Protein AF-A0A976JKJ8-F1 (afdb_monomer_lite)

Secondary structure (DSSP, 8-state):
---EEEE-STT-EEEEETTEEEEE---GGGTS--SS--HHHHHHHHHHHHHHHHHHHHHHHTT---TT-EEEEEEEEPSS-TT-EEEEEEEE--TTS-HHHHHHHHHHHTT-HHHHHHHS---------SSTT----GGGHHHHS-------TT-SS-HHHHHHHHHHHHHHTT--EEEEEEEEEETTEEEEEEEESS-TTSEEEEEESSHHHHHHHHHHHHHHHHHTTGGGTTS--HHHHHTSS-SS-TT-EEEPPPTT-PPPTTBS-HHHHHHHSTTS---GGGG--TTT--TTT-EEEEEEE-TTT--EEEEEHHHHHHHTTTTT----SSHHHHHHHHHHHHHHHHHHHHHHHTT--PPBPPHHHHTT-HHHHHHHHHHHHTT--EEEEE-STTTTS-EEEEEEEETTTTEEEEEEEE-SSHHHHHHHHHHHHHTT--

Sequence (442 aa):
MQVNVRYLDNLKIEASFDDFTIVSDQPIRYKGDGTAPGPYDYFLASSAMCAAYFVKLYCNTRNIPTDDIVVTQNNIVDPDNRYKQSFHIQIELPADISEKDKNGIIASMERCTVKRVIQNEIDFIIEPKEVLGVESNDVFAEFLKGESKTMIIGKDAPLEETIQRMTGLLANLGINIEIASWRNLVPHVWSVHIRDADSPICFTNGKGATKEAALCSALGEYLERISNNYFYNDYYLGEKIANDDFVHYPNEKWFSLEEDDSIPVGLMDHYLLDIYNASGDLKGSNLIDSNSGNSERGICAIPFTRQSDQAEVMIPVNLIGNLFVSNGMSAGNTKFEARVQALSEIFERGVKNKIIREEIALPDVPKEVLERFPTIIEGIEKLEQRGFPILVKDASLGGLYPVMCVTLMNPHNGGVYASFGAHPKFEVALERSLTELLQGRS

pLDDT: mean 93.02, std 9.0, range [40.41, 98.81]

Foldseek 3Di:
DDWDWDDDPWQWIWTDADPDIDIAWDDVVVPTPNPHHHPVVCLLVLLQVLLVVLLVVLCVVVVHDCPQKDKDWDWAADPVHRVDIDIDIDIDDDPPDDPVSVVVSVVSSVPRPSVVQVVDDDDDDDDDDPDDPQDPPCQCVVLQVDPDFDDDPLAPGGLSVLLVVLSVVCSVVVFRKDWPDWDDPFQQFIKTKIAGRVDRLQIFMFITRDPSNRSSRRSFVSCLCVLQVQSCQPDAQDQVLLPDCHNGDVQKDFDAADPVQAADPQAFDPVVCCVPVVVVPDGQQQLDGRRNNCNRSGFIWDWDQDPVPRDTHTYTSSCCSPPQRSQLTGGGPDPVSRNQQSVQSVLQVVLVCVCVVVVDDFDFDDPVNCVVQVSLVSRQVVCVVVVWHKTKGDSCVVVVFQKIWIKTADPVPRDIDIFMAGGPDNNRRSRRRSNVSCTPHD

Structure (mmCIF, N/CA/C/O backbone):
data_AF-A0A976JKJ8-F1
#
_entry.id   AF-A0A976JKJ8-F1
#
loop_
_atom_site.group_PDB
_atom_site.id
_atom_site.type_symbol
_atom_site.label_atom_id
_atom_site.label_alt_id
_atom_site.label_comp_id
_atom_site.label_asym_id
_atom_site.label_entity_id
_atom_site.label_seq_id
_atom_site.pdbx_PDB_ins_code
_atom_site.Cartn_x
_atom_site.Cartn_y
_atom_site.Cartn_z
_atom_site.occupancy
_atom_site.B_iso_or_equiv
_atom_site.auth_seq_id
_atom_site.auth_comp_id
_atom_site.auth_asym_id
_atom_site.auth_atom_id
_atom_site.pdbx_PDB_model_num
ATOM 1 N N . MET A 1 1 ? 0.371 14.229 11.243 1.00 68.94 1 MET A N 1
ATOM 2 C CA . MET A 1 1 ? 0.508 15.592 10.704 1.00 68.94 1 MET A CA 1
ATOM 3 C C . MET A 1 1 ? 1.522 16.306 11.560 1.00 68.94 1 MET A C 1
ATOM 5 O O . MET A 1 1 ? 1.211 16.659 12.697 1.00 68.94 1 MET A O 1
ATOM 9 N N . GLN A 1 2 ? 2.716 16.494 11.015 1.00 74.75 2 GLN A N 1
ATOM 10 C CA . GLN A 1 2 ? 3.744 17.336 11.599 1.00 74.75 2 GLN A CA 1
ATOM 11 C C . GLN A 1 2 ? 3.383 18.805 11.350 1.00 74.75 2 GLN A C 1
ATOM 13 O O . GLN A 1 2 ? 2.896 19.166 10.279 1.00 74.75 2 GLN A O 1
ATOM 18 N N . VAL A 1 3 ? 3.596 19.650 12.357 1.00 84.88 3 VAL A N 1
ATOM 19 C CA . VAL A 1 3 ? 3.440 21.102 12.246 1.00 84.88 3 VAL A CA 1
ATOM 20 C C . VAL A 1 3 ? 4.786 21.725 12.565 1.00 84.88 3 VAL A C 1
ATOM 22 O O . VAL A 1 3 ? 5.227 21.704 13.714 1.00 84.88 3 VAL A O 1
ATOM 25 N N . ASN A 1 4 ? 5.437 22.277 11.547 1.00 83.12 4 ASN A N 1
ATOM 26 C CA . ASN A 1 4 ? 6.742 22.908 11.683 1.00 83.12 4 ASN A CA 1
ATOM 27 C C . ASN A 1 4 ? 6.557 24.402 11.932 1.00 83.12 4 ASN A C 1
ATOM 29 O O . ASN A 1 4 ? 5.902 25.087 11.149 1.00 83.12 4 ASN A O 1
ATOM 33 N N . VAL A 1 5 ? 7.119 24.913 13.027 1.00 91.62 5 VAL A N 1
ATOM 34 C CA . VAL A 1 5 ? 6.997 26.325 13.406 1.00 91.62 5 VAL A CA 1
ATOM 35 C C . VAL A 1 5 ? 8.344 27.013 13.256 1.00 91.62 5 VAL A C 1
ATOM 37 O O . VAL A 1 5 ? 9.316 26.619 13.901 1.00 91.62 5 VAL A O 1
ATOM 40 N N . ARG A 1 6 ? 8.395 28.074 12.447 1.00 90.31 6 ARG A N 1
ATOM 41 C CA . ARG A 1 6 ? 9.545 28.981 12.385 1.00 90.31 6 ARG A CA 1
ATOM 42 C C . ARG A 1 6 ? 9.238 30.305 13.074 1.00 90.31 6 ARG A C 1
ATOM 44 O O . ARG A 1 6 ? 8.101 30.778 13.084 1.00 90.31 6 ARG A O 1
ATOM 51 N N . TYR A 1 7 ? 10.279 30.908 13.632 1.00 93.38 7 TYR A N 1
ATOM 52 C CA . TYR A 1 7 ? 10.209 32.226 14.251 1.00 93.38 7 TYR A CA 1
ATOM 53 C C . TYR A 1 7 ? 10.413 33.304 13.189 1.00 93.38 7 TYR A C 1
ATOM 55 O O . TYR A 1 7 ? 11.356 33.231 12.400 1.00 93.38 7 TYR A O 1
ATOM 63 N N . LEU A 1 8 ? 9.517 34.285 13.170 1.00 93.56 8 LEU A N 1
ATOM 64 C CA . LEU A 1 8 ? 9.633 35.487 12.352 1.00 93.56 8 LEU A CA 1
ATOM 65 C C . LEU A 1 8 ? 10.047 36.670 13.246 1.00 93.56 8 LEU A C 1
ATOM 67 O O . LEU A 1 8 ? 10.404 36.492 14.411 1.00 93.56 8 LEU A O 1
ATOM 71 N N . ASP A 1 9 ? 10.010 37.888 12.705 1.00 91.31 9 ASP A N 1
ATOM 72 C CA . ASP A 1 9 ? 10.353 39.095 13.457 1.00 91.31 9 ASP A CA 1
ATOM 73 C C . ASP A 1 9 ? 9.448 39.308 14.688 1.00 91.31 9 ASP A C 1
ATOM 75 O O . ASP A 1 9 ? 8.231 39.104 14.647 1.00 91.31 9 ASP A O 1
ATOM 79 N N . ASN A 1 10 ? 10.041 39.814 15.773 1.00 94.25 10 ASN A N 1
ATOM 80 C CA . ASN A 1 10 ? 9.380 40.079 17.056 1.00 94.25 10 ASN A CA 1
ATOM 81 C C . ASN A 1 10 ? 8.739 38.814 17.679 1.00 94.25 10 ASN A C 1
ATOM 83 O O . ASN A 1 10 ? 9.448 37.854 17.970 1.00 94.25 10 ASN A O 1
ATOM 87 N N . LEU A 1 11 ? 7.424 38.815 17.934 1.00 93.12 11 LEU A N 1
ATOM 88 C CA . LEU A 1 11 ? 6.681 37.683 18.509 1.00 93.12 11 LEU A CA 1
ATOM 89 C C . LEU A 1 11 ? 5.841 36.937 17.463 1.00 93.12 11 LEU A C 1
ATOM 91 O O . LEU A 1 11 ? 4.937 36.180 17.828 1.00 93.12 11 LEU A O 1
ATOM 95 N N . LYS A 1 12 ? 6.131 37.149 16.173 1.00 95.69 12 LYS A N 1
ATOM 96 C CA . LYS A 1 12 ? 5.481 36.420 15.087 1.00 95.69 12 LYS A CA 1
ATOM 97 C C . LYS A 1 12 ? 6.066 35.028 14.940 1.00 95.69 12 LYS A C 1
ATOM 99 O O . LYS A 1 12 ? 7.278 34.819 14.983 1.00 95.69 12 LYS A O 1
ATOM 104 N N . ILE A 1 13 ? 5.176 34.083 14.693 1.00 96.56 13 ILE A N 1
ATOM 105 C CA . ILE A 1 13 ? 5.516 32.709 14.355 1.00 96.56 13 ILE A CA 1
ATOM 106 C C . ILE A 1 13 ? 4.719 32.287 13.133 1.00 96.56 13 ILE A C 1
ATOM 108 O O . ILE A 1 13 ? 3.595 32.743 12.913 1.00 96.56 13 ILE A O 1
ATOM 112 N N . GLU A 1 14 ? 5.304 31.403 12.344 1.00 96.25 14 GLU A N 1
ATOM 113 C CA . GLU A 1 14 ? 4.652 30.824 11.183 1.00 96.25 14 GLU A CA 1
ATOM 114 C C . GLU A 1 14 ? 4.686 29.309 11.307 1.00 96.25 14 GLU A C 1
ATOM 116 O O . GLU A 1 14 ? 5.758 28.722 11.453 1.00 96.25 14 GLU A O 1
ATOM 121 N N . ALA A 1 15 ? 3.510 28.693 11.272 1.00 94.25 15 ALA A N 1
ATOM 122 C CA . ALA A 1 15 ? 3.368 27.250 11.246 1.00 94.25 15 ALA A CA 1
ATOM 123 C C . ALA A 1 15 ? 3.091 26.787 9.812 1.00 94.25 15 ALA A C 1
ATOM 125 O O . ALA A 1 15 ? 2.215 27.337 9.144 1.00 94.25 15 ALA A O 1
ATOM 126 N N . SER A 1 16 ? 3.822 25.769 9.369 1.00 87.00 16 SER A N 1
ATOM 127 C CA . SER A 1 16 ? 3.645 25.091 8.082 1.00 87.00 16 SER A CA 1
ATOM 128 C C . SER A 1 16 ? 3.258 23.633 8.318 1.00 87.00 16 SER A C 1
ATOM 130 O O . SER A 1 16 ? 3.859 22.965 9.165 1.00 87.00 16 SER A O 1
ATOM 132 N N . PHE A 1 17 ? 2.240 23.158 7.605 1.00 83.06 17 PHE A N 1
ATOM 133 C CA . PHE A 1 17 ? 1.736 21.784 7.679 1.00 83.06 17 PHE A CA 1
ATOM 134 C C . PHE A 1 17 ? 1.003 21.426 6.383 1.00 83.06 17 PHE A C 1
ATOM 136 O O . PHE A 1 17 ? 0.209 22.225 5.881 1.00 83.06 17 PHE A O 1
ATOM 143 N N . ASP A 1 18 ? 1.259 20.226 5.855 1.00 77.06 18 ASP A N 1
ATOM 144 C CA . ASP A 1 18 ? 0.841 19.824 4.504 1.00 77.06 18 ASP A CA 1
ATOM 145 C C . ASP A 1 18 ? 1.156 20.958 3.483 1.00 77.06 18 ASP A C 1
ATOM 147 O O . ASP A 1 18 ? 2.288 21.438 3.457 1.00 77.06 18 ASP A O 1
ATOM 151 N N . ASP A 1 19 ? 0.180 21.441 2.702 1.00 77.75 19 ASP A N 1
ATOM 152 C CA . ASP A 1 19 ? 0.351 22.550 1.737 1.00 77.75 19 ASP A CA 1
ATOM 153 C C . ASP A 1 19 ? -0.017 23.941 2.303 1.00 77.75 19 ASP A C 1
ATOM 155 O O . ASP A 1 19 ? -0.157 24.917 1.558 1.00 77.75 19 ASP A O 1
ATOM 159 N N . PHE A 1 20 ? -0.239 24.053 3.618 1.00 87.19 20 PHE A N 1
ATOM 160 C CA . PHE A 1 20 ? -0.771 25.260 4.252 1.00 87.19 20 PHE A CA 1
ATOM 161 C C . PHE A 1 20 ? 0.240 25.955 5.161 1.00 87.19 20 PHE A C 1
ATOM 163 O O . PHE A 1 20 ? 1.096 25.343 5.803 1.00 87.19 20 PHE A O 1
ATOM 170 N N . THR A 1 21 ? 0.068 27.271 5.277 1.00 91.50 21 THR A N 1
ATOM 171 C CA . THR A 1 21 ? 0.853 28.125 6.165 1.00 91.50 21 THR A CA 1
ATOM 172 C C . THR A 1 21 ? -0.078 29.038 6.954 1.00 91.50 21 THR A C 1
ATOM 174 O O . THR A 1 21 ? -0.960 29.680 6.380 1.00 91.50 21 THR A O 1
ATOM 177 N N . ILE A 1 22 ? 0.127 29.125 8.269 1.00 95.94 22 ILE A N 1
ATOM 178 C CA . ILE A 1 22 ? -0.574 30.073 9.141 1.00 95.94 22 ILE A CA 1
ATOM 179 C C . ILE A 1 22 ? 0.438 30.962 9.857 1.00 95.94 22 ILE A C 1
ATOM 181 O O . ILE A 1 22 ? 1.403 30.484 10.451 1.00 95.94 22 ILE A O 1
ATOM 185 N N . VAL A 1 23 ? 0.198 32.270 9.828 1.00 96.50 23 VAL A N 1
ATOM 186 C CA . VAL A 1 23 ? 0.962 33.237 10.619 1.00 96.50 23 VAL A CA 1
ATOM 187 C C . VAL A 1 23 ? 0.176 33.549 11.880 1.00 96.50 23 VAL A C 1
ATOM 189 O O . VAL A 1 23 ? -1.038 33.770 11.836 1.00 96.50 23 VAL A O 1
ATOM 192 N N . SER A 1 24 ? 0.874 33.577 13.005 1.00 96.75 24 SER A N 1
ATOM 193 C CA . SER A 1 24 ? 0.331 34.004 14.281 1.00 96.75 24 SER A CA 1
ATOM 194 C C . SER A 1 24 ? 1.189 35.102 14.891 1.00 96.75 24 SER A C 1
ATOM 196 O O . SER A 1 24 ? 2.412 35.097 14.763 1.00 96.75 24 SER A O 1
ATOM 198 N N . ASP A 1 25 ? 0.533 36.049 15.552 1.00 96.75 25 ASP A N 1
ATOM 199 C CA . ASP A 1 25 ? 1.174 37.181 16.208 1.00 96.75 25 ASP A CA 1
ATOM 200 C C . ASP A 1 25 ? 0.514 37.432 17.563 1.00 96.75 25 ASP A C 1
ATOM 202 O O . ASP A 1 25 ? -0.658 37.120 17.789 1.00 96.75 25 ASP A O 1
ATOM 206 N N . GLN A 1 26 ? 1.275 38.003 18.486 1.00 94.12 26 GLN A N 1
ATOM 207 C CA . GLN A 1 26 ? 0.731 38.453 19.755 1.00 94.12 26 GLN A CA 1
ATOM 208 C C . GLN A 1 26 ? 0.161 39.868 19.599 1.00 94.12 26 GLN A C 1
ATOM 210 O O . GLN A 1 26 ? 0.699 40.690 18.858 1.00 94.12 26 GLN A O 1
ATOM 215 N N . PRO A 1 27 ? -0.918 40.223 20.311 1.00 92.69 27 PRO A N 1
ATOM 216 C CA . PRO A 1 27 ? -1.408 41.594 20.307 1.00 92.69 27 PRO A CA 1
ATOM 217 C C . PRO A 1 27 ? -0.394 42.542 20.967 1.00 92.69 27 PRO A C 1
ATOM 219 O O . PRO A 1 27 ? 0.391 42.136 21.828 1.00 92.69 27 PRO A O 1
ATOM 222 N N . ILE A 1 28 ? -0.497 43.841 20.661 1.00 91.62 28 ILE A N 1
ATOM 223 C CA . ILE A 1 28 ? 0.390 44.903 21.185 1.00 91.62 28 ILE A CA 1
ATOM 224 C C . ILE A 1 28 ? 0.494 44.878 22.719 1.00 91.62 28 ILE A C 1
ATOM 226 O O . ILE A 1 28 ? 1.571 45.056 23.285 1.00 91.62 28 ILE A O 1
ATOM 230 N N . ARG A 1 29 ? -0.608 44.576 23.421 1.00 93.00 29 ARG A N 1
ATOM 231 C CA . ARG A 1 29 ? -0.629 44.447 24.894 1.00 93.00 29 ARG A CA 1
ATOM 232 C C . ARG A 1 29 ? 0.304 43.355 25.441 1.00 93.00 29 ARG A C 1
ATOM 234 O O . ARG A 1 29 ? 0.706 43.430 26.597 1.00 93.00 29 ARG A O 1
ATOM 241 N N . TYR A 1 30 ? 0.636 42.358 24.622 1.00 88.62 30 TYR A N 1
ATOM 242 C CA . TYR A 1 30 ? 1.588 41.285 24.916 1.00 88.62 30 TYR A CA 1
ATOM 243 C C . TYR A 1 30 ? 2.905 41.454 24.143 1.00 88.62 30 TYR A C 1
ATOM 245 O O . TYR A 1 30 ? 3.654 40.495 24.007 1.00 88.62 30 TYR A O 1
ATOM 253 N N . LYS A 1 31 ? 3.217 42.685 23.706 1.00 92.88 31 LYS A N 1
ATOM 254 C CA . LYS A 1 31 ? 4.450 43.086 23.004 1.00 92.88 31 LYS A CA 1
ATOM 255 C C . LYS A 1 31 ? 4.617 42.551 21.572 1.00 92.88 31 LYS A C 1
ATOM 257 O O . LYS A 1 31 ? 5.704 42.700 21.021 1.00 92.88 31 LYS A O 1
ATOM 262 N N . GLY A 1 32 ? 3.588 41.953 20.972 1.00 92.69 32 GLY A N 1
ATOM 263 C CA . GLY A 1 32 ? 3.616 41.615 19.544 1.00 92.69 32 GLY A CA 1
ATOM 264 C C . GLY A 1 32 ? 3.157 42.777 18.664 1.00 92.69 32 GLY A C 1
ATOM 265 O O . GLY A 1 32 ? 2.854 43.862 19.173 1.00 92.69 32 GLY A O 1
ATOM 266 N N . ASP A 1 33 ? 3.080 42.548 17.354 1.00 93.81 33 ASP A N 1
ATOM 267 C CA . ASP A 1 33 ? 2.695 43.599 16.401 1.00 93.81 33 ASP A CA 1
ATOM 268 C C . ASP A 1 33 ? 1.172 43.627 16.161 1.00 93.81 33 ASP A C 1
ATOM 270 O O . ASP A 1 33 ? 0.645 44.582 15.591 1.00 93.81 33 ASP A O 1
ATOM 274 N N . GLY A 1 34 ? 0.441 42.607 16.631 1.00 92.94 34 GLY A N 1
ATOM 275 C CA . GLY A 1 34 ? -1.004 42.462 16.446 1.00 92.94 34 GLY A CA 1
ATOM 276 C C . GLY A 1 34 ? -1.431 42.303 14.985 1.00 92.94 34 GLY A C 1
ATOM 277 O O . GLY A 1 34 ? -2.557 42.655 14.641 1.00 92.94 34 GLY A O 1
ATOM 278 N N . THR A 1 35 ? -0.536 41.812 14.125 1.00 95.19 35 THR A N 1
ATOM 279 C CA . THR A 1 35 ? -0.748 41.700 12.671 1.00 95.19 35 THR A CA 1
ATOM 280 C C . THR A 1 35 ? -1.470 40.422 12.243 1.00 95.19 35 THR A C 1
ATOM 282 O O . THR A 1 35 ? -1.968 40.350 11.121 1.00 95.19 35 THR A O 1
ATOM 285 N N . ALA A 1 36 ? -1.570 39.435 13.134 1.00 95.00 36 ALA A N 1
ATOM 286 C CA . ALA A 1 36 ? -2.282 38.178 12.929 1.00 95.00 36 ALA A CA 1
ATOM 287 C C . ALA A 1 36 ? -2.944 37.703 14.241 1.00 95.00 36 ALA A C 1
ATOM 289 O O . ALA A 1 36 ? -2.547 38.161 15.316 1.00 95.00 36 ALA A O 1
ATOM 290 N N . PRO A 1 37 ? -3.942 36.796 14.188 1.00 96.06 37 PRO A N 1
ATOM 291 C CA . PRO A 1 37 ? -4.511 36.174 15.384 1.00 96.06 37 PRO A CA 1
ATOM 292 C C . PRO A 1 37 ? -3.449 35.445 16.218 1.00 96.06 37 PRO A C 1
ATOM 294 O O . PRO A 1 37 ? -2.493 34.879 15.673 1.00 96.06 37 PRO A O 1
ATOM 297 N N . GLY A 1 38 ? -3.629 35.406 17.538 1.00 95.38 38 GLY A N 1
ATOM 298 C CA . GLY A 1 38 ? -2.778 34.606 18.414 1.00 95.38 38 GLY A CA 1
ATOM 299 C C . GLY A 1 38 ? -3.032 33.103 18.230 1.00 95.38 38 GLY A C 1
ATOM 300 O O . GLY A 1 38 ? -4.097 32.713 17.742 1.00 95.38 38 GLY A O 1
ATOM 301 N N . PRO A 1 39 ? -2.119 32.214 18.673 1.00 93.81 39 PRO A N 1
ATOM 302 C CA . PRO A 1 39 ? -2.292 30.772 18.471 1.00 93.81 39 PRO A CA 1
ATOM 303 C C . PRO A 1 39 ? -3.564 30.247 19.146 1.00 93.81 39 PRO A C 1
ATOM 305 O O . PRO A 1 39 ? -4.265 29.381 18.627 1.00 93.81 39 PRO A O 1
ATOM 308 N N . TYR A 1 40 ? -3.898 30.830 20.299 1.00 91.50 40 TYR A N 1
ATOM 309 C CA . TYR A 1 40 ? -5.110 30.502 21.034 1.00 91.50 40 TYR A CA 1
ATOM 310 C C . TYR A 1 40 ? -6.388 30.955 20.312 1.00 91.50 40 TYR A C 1
ATOM 312 O O . TYR A 1 40 ? -7.402 30.266 20.379 1.00 91.50 40 TYR A O 1
ATOM 320 N N . ASP A 1 41 ? -6.342 32.061 19.566 1.00 92.69 41 ASP A N 1
ATOM 321 C CA . ASP A 1 41 ? -7.491 32.540 18.793 1.00 92.69 41 ASP A CA 1
ATOM 322 C C . ASP A 1 41 ? -7.820 31.573 17.647 1.00 92.69 41 ASP A C 1
ATOM 324 O O . ASP A 1 41 ? -8.991 31.279 17.411 1.00 92.69 41 ASP A O 1
ATOM 328 N N . TYR A 1 42 ? -6.799 30.999 16.995 1.00 94.88 42 TYR A N 1
ATOM 329 C CA . TYR A 1 42 ? -6.993 29.933 16.006 1.00 94.88 42 TYR A CA 1
ATOM 330 C C . TYR A 1 42 ? -7.651 28.693 16.616 1.00 94.88 42 TYR A C 1
ATOM 332 O O . TYR A 1 42 ? -8.577 28.142 16.021 1.00 94.88 42 TYR A O 1
ATOM 340 N N . PHE A 1 43 ? -7.233 28.280 17.816 1.00 92.31 43 PHE A N 1
ATOM 341 C CA . PHE A 1 43 ? -7.876 27.176 18.532 1.00 92.31 43 PHE A CA 1
ATOM 342 C C . PHE A 1 43 ? -9.365 27.458 18.787 1.00 92.31 43 PHE A C 1
ATOM 344 O O . PHE A 1 43 ? -10.212 26.632 18.438 1.00 92.31 43 PHE A O 1
ATOM 351 N N . LEU A 1 44 ? -9.702 28.643 19.305 1.00 92.12 44 LEU A N 1
ATOM 352 C CA . LEU A 1 44 ? -11.092 29.041 19.555 1.00 92.12 44 LEU A CA 1
ATOM 353 C C . LEU A 1 44 ? -11.920 29.147 18.267 1.00 92.12 44 LEU A C 1
ATOM 355 O O . LEU A 1 44 ? -13.077 28.729 18.242 1.00 92.12 44 LEU A O 1
ATOM 359 N N . ALA A 1 45 ? -11.344 29.680 17.190 1.00 94.25 45 ALA A N 1
ATOM 360 C CA . ALA A 1 45 ? -12.017 29.765 15.898 1.00 94.25 45 ALA A CA 1
ATOM 361 C C . ALA A 1 45 ? -12.248 28.372 15.288 1.00 94.25 45 ALA A C 1
ATOM 363 O O . ALA A 1 45 ? -13.302 28.118 14.700 1.00 94.25 45 ALA A O 1
ATOM 364 N N . SER A 1 46 ? -11.294 27.449 15.459 1.00 94.81 46 SER A N 1
ATOM 365 C CA . SER A 1 46 ? -11.366 26.098 14.894 1.00 94.81 46 SER A CA 1
ATOM 366 C C . SER A 1 46 ? -12.576 25.305 15.393 1.00 94.81 46 SER A C 1
ATOM 368 O O . SER A 1 46 ? -13.185 24.572 14.611 1.00 94.81 46 SER A O 1
ATOM 370 N N . SER A 1 47 ? -12.995 25.483 16.652 1.00 92.75 47 SER A N 1
ATOM 371 C CA . SER A 1 47 ? -14.175 24.798 17.192 1.00 92.75 47 SER A CA 1
ATOM 372 C C . SER A 1 47 ? -15.476 25.298 16.563 1.00 92.75 47 SER A C 1
ATOM 374 O O . SER A 1 47 ? -16.322 24.481 16.187 1.00 92.75 47 SER A O 1
ATOM 376 N N . ALA A 1 48 ? -15.610 26.613 16.368 1.00 94.38 48 ALA A N 1
ATOM 377 C CA . ALA A 1 48 ? -16.770 27.208 15.709 1.00 94.38 48 ALA A CA 1
ATOM 378 C C . ALA A 1 48 ? -16.837 26.795 14.228 1.00 94.38 48 ALA A C 1
ATOM 380 O O . ALA A 1 48 ? -17.881 26.342 13.753 1.00 94.38 48 ALA A O 1
ATOM 381 N N . MET A 1 49 ? -15.704 26.869 13.517 1.00 96.31 49 MET A N 1
ATOM 382 C CA . MET A 1 49 ? -15.603 26.449 12.114 1.00 96.31 49 MET A CA 1
ATOM 383 C C . MET A 1 49 ? -15.899 24.956 11.937 1.00 96.31 49 MET A C 1
ATOM 385 O O . MET A 1 49 ? -16.615 24.577 11.013 1.00 96.31 49 MET A O 1
ATOM 389 N N . CYS A 1 50 ? -15.411 24.103 12.842 1.00 96.00 50 CYS A N 1
ATOM 390 C CA . CYS A 1 50 ? -15.696 22.670 12.830 1.00 96.00 50 CYS A CA 1
ATOM 391 C C . CYS A 1 50 ? -17.195 22.384 12.977 1.00 96.00 50 CYS A C 1
ATOM 393 O O . CYS A 1 50 ? -17.749 21.597 12.210 1.00 96.00 50 CYS A O 1
ATOM 395 N N . ALA A 1 51 ? -17.878 23.043 13.917 1.00 95.00 51 ALA A N 1
ATOM 396 C CA . ALA A 1 51 ? -19.323 22.895 14.060 1.00 95.00 51 ALA A CA 1
ATOM 397 C C . ALA A 1 51 ? -20.063 23.354 12.790 1.00 95.00 51 ALA A C 1
ATOM 399 O O . ALA A 1 51 ? -20.900 22.613 12.271 1.00 95.00 51 ALA A O 1
ATOM 400 N N . ALA A 1 52 ? -19.697 24.517 12.237 1.00 96.06 52 ALA A N 1
ATOM 401 C CA . ALA A 1 52 ? -20.273 25.045 10.999 1.00 96.06 52 ALA A CA 1
ATOM 402 C C . ALA A 1 52 ? -20.040 24.126 9.784 1.00 96.06 52 ALA A C 1
ATOM 404 O O . ALA A 1 52 ? -20.938 23.954 8.959 1.00 96.06 52 ALA A O 1
ATOM 405 N N . TYR A 1 53 ? -18.883 23.464 9.692 1.00 96.94 53 TYR A N 1
ATOM 406 C CA . TYR A 1 53 ? -18.615 22.460 8.659 1.00 96.94 53 TYR A CA 1
ATOM 407 C C . TYR A 1 53 ? -19.629 21.307 8.703 1.00 96.94 53 TYR A C 1
ATOM 409 O O . TYR A 1 53 ? -20.190 20.938 7.670 1.00 96.94 53 TYR A O 1
ATOM 417 N N . PHE A 1 54 ? -19.932 20.765 9.887 1.00 95.19 54 PHE A N 1
ATOM 418 C CA . PHE A 1 54 ? -20.910 19.678 10.020 1.00 95.19 54 PHE A CA 1
ATOM 419 C C . PHE A 1 54 ? -22.345 20.114 9.702 1.00 95.19 54 PHE A C 1
ATOM 421 O O . PHE A 1 54 ? -23.125 19.309 9.179 1.00 95.19 54 PHE A O 1
ATOM 428 N N . VAL A 1 55 ? -22.687 21.378 9.964 1.00 96.00 55 VAL A N 1
ATOM 429 C CA . VAL A 1 55 ? -23.942 21.988 9.493 1.00 96.00 55 VAL A CA 1
ATOM 430 C C . VAL A 1 55 ? -23.967 22.007 7.966 1.00 96.00 55 VAL A C 1
ATOM 432 O O . VAL A 1 55 ? -24.909 21.494 7.357 1.00 96.00 55 VAL A O 1
ATOM 435 N N . LYS A 1 56 ? -22.907 22.535 7.339 1.00 95.44 56 LYS A N 1
ATOM 436 C CA . LYS A 1 56 ? -22.786 22.640 5.879 1.00 95.44 56 LYS A CA 1
ATOM 437 C C . LYS A 1 56 ? -22.857 21.273 5.202 1.00 95.44 56 LYS A C 1
ATOM 439 O O . LYS A 1 56 ? -23.565 21.124 4.210 1.00 95.44 56 LYS A O 1
ATOM 444 N N . LEU A 1 57 ? -22.195 20.263 5.765 1.00 94.06 57 LEU A N 1
ATOM 445 C CA . LEU A 1 57 ? -22.237 18.885 5.277 1.00 94.06 57 LEU A CA 1
ATOM 446 C C . LEU A 1 57 ? -23.664 18.315 5.294 1.00 94.06 57 LEU A C 1
ATOM 448 O O . LEU A 1 57 ? -24.120 17.770 4.287 1.00 94.06 57 LEU A O 1
ATOM 452 N N . TYR A 1 58 ? -24.391 18.475 6.406 1.00 95.94 58 TYR A N 1
ATOM 453 C CA . TYR A 1 58 ? -25.782 18.022 6.506 1.00 95.94 58 TYR A CA 1
ATOM 454 C C . TYR A 1 58 ? -26.664 18.699 5.453 1.00 95.94 58 TYR A C 1
ATOM 456 O O . TYR A 1 58 ? -27.388 18.017 4.724 1.00 95.94 58 TYR A O 1
ATOM 464 N N . CYS A 1 59 ? -26.554 20.024 5.340 1.00 95.50 59 CYS A N 1
ATOM 465 C CA . CYS A 1 59 ? -27.347 20.824 4.413 1.00 95.50 59 CYS A CA 1
ATOM 466 C C . CYS A 1 59 ? -27.065 20.446 2.953 1.00 95.50 59 CYS A C 1
ATOM 468 O O . CYS A 1 59 ? -28.000 20.174 2.201 1.00 95.50 59 CYS A O 1
ATOM 470 N N . ASN A 1 60 ? -25.789 20.306 2.576 1.00 94.56 60 ASN A N 1
ATOM 471 C CA . ASN A 1 60 ? -25.383 19.913 1.224 1.00 94.56 60 ASN A CA 1
ATOM 472 C C . ASN A 1 60 ? -25.965 18.549 0.820 1.00 94.56 60 ASN A C 1
ATOM 474 O O . ASN A 1 60 ? -26.494 18.411 -0.277 1.00 94.56 60 ASN A O 1
ATOM 478 N N . THR A 1 61 ? -25.943 17.548 1.709 1.00 93.00 61 THR A N 1
ATOM 479 C CA . THR A 1 61 ? -26.501 16.212 1.396 1.00 93.00 61 THR A CA 1
ATOM 480 C C . THR A 1 61 ? -28.016 16.197 1.169 1.00 93.00 61 THR A C 1
ATOM 482 O O . THR A 1 61 ? -28.549 15.213 0.662 1.00 93.00 61 THR A O 1
ATOM 485 N N . ARG A 1 62 ? -28.719 17.264 1.562 1.00 94.31 62 ARG A N 1
ATOM 486 C CA . ARG A 1 62 ? -30.181 17.397 1.477 1.00 94.31 62 ARG A CA 1
ATOM 487 C C . ARG A 1 62 ? -30.627 18.578 0.620 1.00 94.31 62 ARG A C 1
ATOM 489 O O . ARG A 1 62 ? -31.819 18.852 0.570 1.00 94.31 62 ARG A O 1
ATOM 496 N N . ASN A 1 63 ? -29.692 19.241 -0.063 1.00 94.75 63 ASN A N 1
ATOM 497 C CA . ASN A 1 63 ? -29.940 20.444 -0.860 1.00 94.75 63 ASN A CA 1
ATOM 498 C C . ASN A 1 63 ? -30.634 21.569 -0.066 1.00 94.75 63 ASN A C 1
ATOM 500 O O . ASN A 1 63 ? -31.511 22.250 -0.590 1.00 94.75 63 ASN A O 1
ATOM 504 N N . ILE A 1 64 ? -30.247 21.756 1.200 1.00 94.75 64 ILE A N 1
ATOM 505 C CA . ILE A 1 64 ? -30.725 22.859 2.044 1.00 94.75 64 ILE A CA 1
ATOM 506 C C . ILE A 1 64 ? -29.776 24.059 1.854 1.00 94.75 64 ILE A C 1
ATOM 508 O O . ILE A 1 64 ? -28.565 23.893 2.045 1.00 94.75 64 ILE A O 1
ATOM 512 N N . PRO A 1 65 ? -30.273 25.252 1.472 1.00 94.25 65 PRO A N 1
ATOM 513 C CA . PRO A 1 65 ? -29.463 26.469 1.405 1.00 94.25 65 PRO A CA 1
ATOM 514 C C . PRO A 1 65 ? -28.896 26.854 2.776 1.00 94.25 65 PRO A C 1
ATOM 516 O O . PRO A 1 65 ? -29.505 26.583 3.808 1.00 94.25 65 PRO A O 1
ATOM 519 N N . THR A 1 66 ? -27.725 27.488 2.800 1.00 94.88 66 THR A N 1
ATOM 520 C CA . THR A 1 66 ? -27.064 27.894 4.057 1.00 94.88 66 THR A CA 1
ATOM 521 C C . THR A 1 66 ? -26.956 29.404 4.219 1.00 94.88 66 THR A C 1
ATOM 523 O O . THR A 1 66 ? -26.242 29.853 5.106 1.00 94.88 66 THR A O 1
ATOM 526 N N . ASP A 1 67 ? -27.598 30.174 3.343 1.00 92.81 67 ASP A N 1
ATOM 527 C CA . ASP A 1 67 ? -27.476 31.634 3.286 1.00 92.81 67 ASP A CA 1
ATOM 528 C C . ASP A 1 67 ? -27.982 32.304 4.574 1.00 92.81 67 ASP A C 1
ATOM 530 O O . ASP A 1 67 ? -27.362 33.245 5.060 1.00 92.81 67 ASP A O 1
ATOM 534 N N . ASP A 1 68 ? -29.032 31.739 5.178 1.00 93.25 68 ASP A N 1
ATOM 535 C CA . ASP A 1 68 ? -29.668 32.237 6.406 1.00 93.25 68 ASP A CA 1
ATOM 536 C C . ASP A 1 68 ? -29.334 31.388 7.649 1.00 93.25 68 ASP A C 1
ATOM 538 O O . ASP A 1 68 ? -30.085 31.369 8.626 1.00 93.25 68 ASP A O 1
ATOM 542 N N . ILE A 1 69 ? -28.226 30.639 7.616 1.00 94.94 69 ILE A N 1
ATOM 543 C CA . ILE A 1 69 ? -27.755 29.850 8.762 1.00 94.94 69 ILE A CA 1
ATOM 544 C C . ILE A 1 69 ? -26.515 30.507 9.357 1.00 94.94 69 ILE A C 1
ATOM 546 O O . ILE A 1 69 ? -25.481 30.624 8.699 1.00 94.94 69 ILE A O 1
ATOM 550 N N . VAL A 1 70 ? -26.591 30.869 10.638 1.00 95.94 70 VAL A N 1
ATOM 551 C CA . VAL A 1 70 ? -25.489 31.518 11.356 1.00 95.94 70 VAL A CA 1
ATOM 552 C C . VAL A 1 70 ? -25.051 30.643 12.521 1.00 95.94 70 VAL A C 1
ATOM 554 O O . VAL A 1 70 ? -25.869 30.207 13.326 1.00 95.94 70 VAL A O 1
ATOM 557 N N . VAL A 1 71 ? -23.746 30.394 12.629 1.00 95.88 71 VAL A N 1
ATOM 558 C CA . VAL A 1 71 ? -23.140 29.697 13.770 1.00 95.88 71 VAL A CA 1
ATOM 559 C C . VAL A 1 71 ? -22.279 30.687 14.540 1.00 95.88 71 VAL A C 1
ATOM 561 O O . VAL A 1 71 ? -21.380 31.306 13.973 1.00 95.88 71 VAL A O 1
ATOM 564 N N . THR A 1 72 ? -22.537 30.824 15.836 1.00 95.56 72 THR A N 1
ATOM 565 C CA . THR A 1 72 ? -21.774 31.691 16.740 1.00 95.56 72 THR A CA 1
ATOM 566 C C . THR A 1 72 ? -21.202 30.882 17.897 1.00 95.56 72 THR A C 1
ATOM 568 O O . THR A 1 72 ? -21.745 29.846 18.278 1.00 95.56 72 THR A O 1
ATOM 571 N N . GLN A 1 73 ? -20.080 31.336 18.458 1.00 94.81 73 GLN A N 1
ATOM 572 C CA . GLN A 1 73 ? -19.464 30.718 19.628 1.00 94.81 73 GLN A CA 1
ATOM 573 C C . GLN A 1 73 ? -19.111 31.781 20.663 1.00 94.81 73 GLN A C 1
ATOM 575 O O . GLN A 1 73 ? -18.437 32.760 20.351 1.00 94.81 73 GLN A O 1
ATOM 580 N N . ASN A 1 74 ? -19.509 31.530 21.908 1.00 93.62 74 ASN A N 1
ATOM 581 C CA . ASN A 1 74 ? -19.103 32.303 23.074 1.00 93.62 74 ASN A CA 1
ATOM 582 C C . ASN A 1 74 ? -18.272 31.431 24.018 1.00 93.62 74 ASN A C 1
ATOM 584 O O . ASN A 1 74 ? -18.687 30.332 24.387 1.00 93.62 74 ASN A O 1
ATOM 588 N N . ASN A 1 75 ? -17.120 31.939 24.448 1.00 91.00 75 ASN A N 1
ATOM 589 C CA . ASN A 1 75 ? -16.218 31.226 25.351 1.00 91.00 75 ASN A CA 1
ATOM 590 C C . ASN A 1 75 ? -16.376 31.791 26.761 1.00 91.00 75 ASN A C 1
ATOM 592 O O . ASN A 1 75 ? -16.025 32.943 27.015 1.00 91.00 75 ASN A O 1
ATOM 596 N N . ILE A 1 76 ? -16.930 30.990 27.670 1.00 90.56 76 ILE A N 1
ATOM 597 C CA . ILE A 1 76 ? -17.108 31.372 29.072 1.00 90.56 76 ILE A CA 1
ATOM 598 C C . ILE A 1 76 ? -15.991 30.737 29.889 1.00 90.56 76 ILE A C 1
ATOM 600 O O . ILE A 1 76 ? -15.868 29.514 29.939 1.00 90.56 76 ILE A O 1
ATOM 604 N N . VAL A 1 77 ? -15.183 31.577 30.524 1.00 89.56 77 VAL A N 1
ATOM 605 C CA . VAL A 1 77 ? -14.072 31.159 31.380 1.00 89.56 77 VAL A CA 1
ATOM 606 C C . VAL A 1 77 ? -14.578 30.961 32.807 1.00 89.56 77 VAL A C 1
ATOM 608 O O . VAL A 1 77 ? -15.290 31.818 33.330 1.00 89.56 77 VAL A O 1
ATOM 611 N N . ASP A 1 78 ? -14.228 29.835 33.428 1.00 90.12 78 ASP A N 1
ATOM 612 C CA . ASP A 1 78 ? -14.554 29.557 34.827 1.00 90.12 78 ASP A CA 1
ATOM 613 C C . ASP A 1 78 ? -13.830 30.571 35.744 1.00 90.12 78 ASP A C 1
ATOM 615 O O . ASP A 1 78 ? -12.618 30.771 35.584 1.00 90.12 78 ASP A O 1
ATOM 619 N N . PRO A 1 79 ? -14.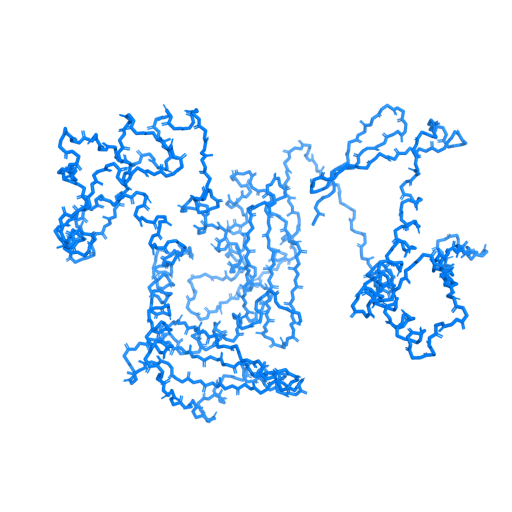537 31.237 36.681 1.00 89.25 79 PRO A N 1
ATOM 620 C CA . PRO A 1 79 ? -13.946 32.264 37.542 1.00 89.25 79 PRO A CA 1
ATOM 621 C C . PRO A 1 79 ? -12.767 31.774 38.391 1.00 89.25 79 PRO A C 1
ATOM 623 O O . PRO A 1 79 ? -11.852 32.555 38.656 1.00 89.25 79 PRO A O 1
ATOM 626 N N . ASP A 1 80 ? -12.776 30.500 38.793 1.00 91.94 80 ASP A N 1
ATOM 627 C CA . ASP A 1 80 ? -11.782 29.922 39.703 1.00 91.94 80 ASP A CA 1
ATOM 628 C C . ASP A 1 80 ? -10.636 29.231 38.947 1.00 91.94 80 ASP A C 1
ATOM 630 O O . ASP A 1 80 ? -9.533 29.074 39.475 1.00 91.94 80 ASP A O 1
ATOM 634 N N . ASN A 1 81 ? -10.863 28.832 37.691 1.00 88.62 81 ASN A N 1
ATOM 635 C CA . ASN A 1 81 ? -9.846 28.211 36.848 1.00 88.62 81 ASN A CA 1
ATOM 636 C C . ASN A 1 81 ? -9.913 28.724 35.406 1.00 88.62 81 ASN A C 1
ATOM 638 O O . ASN A 1 81 ? -10.674 28.218 34.587 1.00 88.62 81 ASN A O 1
ATOM 642 N N . ARG A 1 82 ? -9.001 29.637 35.050 1.00 85.56 82 ARG A N 1
ATOM 643 C CA . ARG A 1 82 ? -8.927 30.235 33.704 1.00 85.56 82 ARG A CA 1
ATOM 644 C C . ARG A 1 82 ? -8.773 29.237 32.542 1.00 85.56 82 ARG A C 1
ATOM 646 O O . ARG A 1 82 ? -9.011 29.595 31.388 1.00 85.56 82 ARG A O 1
ATOM 653 N N . TYR A 1 83 ? -8.322 28.015 32.823 1.00 85.56 83 TYR A N 1
ATOM 654 C CA . TYR A 1 83 ? -8.153 26.957 31.823 1.00 85.56 83 TYR A CA 1
ATOM 655 C C . TYR A 1 83 ? -9.397 26.082 31.669 1.00 85.56 83 TYR A C 1
ATOM 657 O O . TYR A 1 83 ? -9.542 25.394 30.663 1.00 85.56 83 TYR A O 1
ATOM 665 N N . LYS A 1 84 ? -10.317 26.125 32.635 1.00 86.56 84 LYS A N 1
ATOM 666 C CA . LYS A 1 84 ? -11.617 25.476 32.532 1.00 86.56 84 LYS A CA 1
ATOM 667 C C . LYS A 1 84 ? -12.567 26.436 31.828 1.00 86.56 84 LYS A C 1
ATOM 669 O O . LYS A 1 84 ? -12.868 27.516 32.328 1.00 86.56 84 LYS A O 1
ATOM 674 N N . GLN A 1 85 ? -13.012 26.059 30.637 1.00 89.06 85 GLN A N 1
ATOM 675 C CA . GLN A 1 85 ? -13.848 26.913 29.801 1.00 89.06 85 GLN A CA 1
ATOM 676 C C . GLN A 1 85 ? -15.043 26.140 29.261 1.00 89.06 85 GLN A C 1
ATOM 678 O O . GLN A 1 85 ? -14.977 24.932 29.052 1.00 89.06 85 GLN A O 1
ATOM 683 N N . SER A 1 86 ? -16.141 26.855 29.039 1.00 90.19 86 SER A N 1
ATOM 684 C CA . SER A 1 86 ? -17.346 26.344 28.390 1.00 90.19 86 SER A CA 1
ATOM 685 C C . SER A 1 86 ? -17.533 27.054 27.057 1.00 90.19 86 SER A C 1
ATOM 687 O O . SER A 1 86 ? -17.689 28.277 27.019 1.00 90.19 86 SER A O 1
ATOM 689 N N . PHE A 1 87 ? -17.501 26.290 25.966 1.00 92.31 87 PHE A N 1
ATOM 690 C CA . PHE A 1 87 ? -17.732 26.812 24.621 1.00 92.31 87 PHE A CA 1
ATOM 691 C C . PHE A 1 87 ? -19.220 26.676 24.311 1.00 92.31 87 PHE A C 1
ATOM 693 O O . PHE A 1 87 ? -19.729 25.574 24.107 1.00 92.31 87 PHE A O 1
ATOM 700 N N . HIS A 1 88 ? -19.928 27.800 24.299 1.00 93.19 88 HIS A N 1
ATOM 701 C CA . HIS A 1 88 ? -21.337 27.860 23.938 1.00 93.19 88 HIS A CA 1
ATOM 702 C C . HIS A 1 88 ? -21.455 28.141 22.447 1.00 93.19 88 HIS A C 1
ATOM 704 O O . HIS A 1 88 ? -21.342 29.290 22.022 1.00 93.19 88 HIS A O 1
ATOM 710 N N . ILE A 1 89 ? -21.663 27.082 21.666 1.00 93.25 89 ILE A N 1
ATOM 711 C CA . ILE A 1 89 ? -21.928 27.182 20.232 1.00 93.25 89 ILE A CA 1
ATOM 712 C C . ILE A 1 89 ? -23.440 27.273 20.031 1.00 93.25 89 ILE A C 1
ATOM 714 O O . ILE A 1 89 ? -24.184 26.397 20.472 1.00 93.25 89 ILE A O 1
ATOM 718 N N . GLN A 1 90 ? -23.888 28.336 19.375 1.00 94.12 90 GLN A N 1
ATOM 719 C CA . GLN A 1 90 ? -25.287 28.577 19.047 1.00 94.12 90 GLN A CA 1
ATOM 720 C C . GLN A 1 90 ? -25.458 28.562 17.531 1.00 94.12 90 GLN A C 1
ATOM 722 O O . GLN A 1 90 ? -24.562 28.961 16.788 1.00 94.12 90 GLN A O 1
ATOM 727 N N . ILE A 1 91 ? -26.612 28.080 17.080 1.00 95.38 91 ILE A N 1
ATOM 728 C CA . ILE A 1 91 ? -26.990 28.078 15.673 1.00 95.38 91 ILE A CA 1
ATOM 729 C C . ILE A 1 91 ? -28.328 28.789 15.508 1.00 95.38 91 ILE A C 1
ATOM 731 O O . ILE A 1 91 ? -29.303 28.475 16.193 1.00 95.38 91 ILE A O 1
ATOM 735 N N . GLU A 1 92 ? -28.354 29.745 14.594 1.00 95.81 92 GLU A N 1
ATOM 736 C CA . GLU A 1 92 ? -29.559 30.403 14.117 1.00 95.81 92 GLU A CA 1
ATOM 737 C C . GLU A 1 92 ? -29.958 29.729 12.806 1.00 95.81 92 GLU A C 1
ATOM 739 O O . GLU A 1 92 ? -29.136 29.560 11.904 1.00 95.81 92 GLU A O 1
ATOM 744 N N . LEU A 1 93 ? -31.208 29.277 12.743 1.00 95.00 93 LEU A N 1
ATOM 745 C CA . LEU A 1 93 ? -31.779 28.580 11.597 1.00 95.00 93 LEU A CA 1
ATOM 746 C C . LEU A 1 93 ? -32.985 29.370 11.080 1.00 95.00 93 LEU A C 1
ATOM 748 O O . LEU A 1 93 ? -33.697 29.972 11.893 1.00 95.00 93 LEU A O 1
ATOM 752 N N . PRO A 1 94 ? -33.259 29.336 9.768 1.00 92.81 94 PRO A N 1
ATOM 753 C CA . PRO A 1 94 ? -34.398 30.039 9.202 1.00 92.81 94 PRO A CA 1
ATOM 754 C C . PRO A 1 94 ? -35.716 29.416 9.686 1.00 92.81 94 PRO A C 1
ATOM 756 O O . PRO A 1 94 ? -35.797 28.224 9.993 1.00 92.81 94 PRO A O 1
ATOM 759 N N . ALA A 1 95 ? -36.759 30.241 9.803 1.00 90.12 95 ALA A N 1
ATOM 760 C CA . ALA A 1 95 ? -38.022 29.853 10.441 1.00 90.12 95 ALA A CA 1
ATOM 761 C C . ALA A 1 95 ? -38.805 28.768 9.678 1.00 90.12 95 ALA A C 1
ATOM 763 O O . ALA A 1 95 ? -39.677 28.119 10.253 1.00 90.12 95 ALA A O 1
ATOM 764 N N . ASP A 1 96 ? -38.512 28.588 8.392 1.00 91.00 96 ASP A N 1
ATOM 765 C CA . ASP A 1 96 ? -39.114 27.597 7.503 1.00 91.00 96 ASP A CA 1
ATOM 766 C C . ASP A 1 96 ? -38.391 26.240 7.521 1.00 91.00 96 ASP A C 1
ATOM 768 O O . ASP A 1 96 ? -38.868 25.285 6.899 1.00 91.00 96 ASP A O 1
ATOM 772 N N . ILE A 1 97 ? -37.280 26.108 8.258 1.00 93.31 97 ILE A N 1
ATOM 773 C CA . ILE A 1 97 ? -36.591 24.825 8.382 1.00 93.31 97 ILE A CA 1
ATOM 774 C C . ILE A 1 97 ? -37.481 23.797 9.087 1.00 93.31 97 ILE A C 1
ATOM 776 O O . ILE A 1 97 ? -38.114 24.069 10.110 1.00 93.31 97 ILE A O 1
ATOM 780 N N . SER A 1 98 ? -37.517 22.573 8.562 1.00 94.81 98 SER A N 1
ATOM 781 C CA . SER A 1 98 ? -38.307 21.516 9.185 1.00 94.81 98 SER A CA 1
ATOM 782 C C . SER A 1 98 ? -37.716 21.112 10.542 1.00 94.81 98 SER A C 1
ATOM 784 O O . SER A 1 98 ? -36.497 21.067 10.723 1.00 94.81 98 SER A O 1
ATOM 786 N N . GLU A 1 99 ? -38.565 20.719 11.497 1.00 94.69 99 GLU A N 1
ATOM 787 C CA . GLU A 1 99 ? -38.098 20.193 12.792 1.00 94.69 99 GLU A CA 1
ATOM 788 C C . GLU A 1 99 ? -37.229 18.932 12.632 1.00 94.69 99 GLU A C 1
ATOM 790 O O . GLU A 1 99 ? -36.322 18.678 13.426 1.00 94.69 99 GLU A O 1
ATOM 795 N N . LYS A 1 100 ? -37.452 18.148 11.570 1.00 94.31 100 LYS A N 1
ATOM 796 C CA . LYS A 1 100 ? -36.606 16.996 11.236 1.00 94.31 100 LYS A CA 1
ATOM 797 C C . LYS A 1 100 ? -35.188 17.436 10.869 1.00 94.31 100 LYS A C 1
ATOM 799 O O . LYS A 1 100 ? -34.226 16.851 11.369 1.00 94.31 100 LYS A O 1
ATOM 804 N N . ASP A 1 101 ? -35.062 18.446 10.014 1.00 95.62 101 ASP A N 1
ATOM 805 C CA . ASP A 1 101 ? -33.762 18.935 9.554 1.00 95.62 101 ASP A CA 1
ATOM 806 C C . ASP A 1 101 ? -33.038 19.696 10.658 1.00 95.62 101 ASP A C 1
ATOM 808 O O . ASP A 1 101 ? -31.852 19.471 10.863 1.00 95.62 101 ASP A O 1
ATOM 812 N N . LYS A 1 102 ? -33.752 20.486 11.463 1.00 95.19 102 LYS A N 1
ATOM 813 C CA . LYS A 1 102 ? -33.208 21.130 12.666 1.00 95.19 102 LYS A CA 1
ATOM 814 C C . LYS A 1 102 ? -32.561 20.126 13.620 1.00 95.19 102 LYS A C 1
ATOM 816 O O . LYS A 1 102 ? -31.397 20.283 13.986 1.00 95.19 102 LYS A O 1
ATOM 821 N N . ASN A 1 103 ? -33.277 19.057 13.976 1.00 95.25 103 ASN A N 1
ATOM 822 C CA . ASN A 1 103 ? -32.726 17.996 14.825 1.00 95.25 103 ASN A CA 1
ATOM 823 C C . ASN A 1 103 ? -31.549 17.275 14.153 1.00 95.25 103 ASN A C 1
ATOM 825 O O . ASN A 1 103 ? -30.563 16.944 14.811 1.00 95.25 103 ASN A O 1
ATOM 829 N N . GLY A 1 104 ? -31.625 17.058 12.839 1.00 94.88 104 GLY A N 1
ATOM 830 C CA . GLY A 1 104 ? -30.542 16.455 12.070 1.00 94.88 104 GLY A CA 1
ATOM 831 C C . GLY A 1 104 ? -29.279 17.315 12.004 1.00 94.88 104 GLY A C 1
ATOM 832 O O . GLY A 1 104 ? -28.180 16.775 12.121 1.00 94.88 104 GLY A O 1
ATOM 833 N N . ILE A 1 105 ? -29.421 18.635 11.881 1.00 95.50 105 ILE A N 1
ATOM 834 C CA . ILE A 1 105 ? -28.313 19.593 11.897 1.00 95.50 105 ILE A CA 1
ATOM 835 C C . ILE A 1 105 ? -27.635 19.584 13.266 1.00 95.50 105 ILE A C 1
ATOM 837 O O . ILE A 1 105 ? -26.419 19.412 13.331 1.00 95.50 105 ILE A O 1
ATOM 841 N N . ILE A 1 106 ? -28.407 19.679 14.354 1.00 94.19 106 ILE A N 1
ATOM 842 C CA . ILE A 1 106 ? -27.869 19.612 15.723 1.00 94.19 106 ILE A CA 1
ATOM 843 C C . ILE A 1 106 ? -27.123 18.285 15.935 1.00 94.19 106 ILE A C 1
ATOM 845 O O . ILE A 1 106 ? -25.978 18.275 16.382 1.00 94.19 106 ILE A O 1
ATOM 849 N N . ALA A 1 107 ? -27.719 17.159 15.531 1.00 93.00 107 ALA A N 1
ATOM 850 C CA . ALA A 1 107 ? -27.071 15.849 15.614 1.00 93.00 107 ALA A CA 1
ATOM 851 C C . ALA A 1 107 ? -25.816 15.731 14.727 1.00 93.00 107 ALA A C 1
ATOM 853 O O . ALA A 1 107 ? -24.903 14.968 15.044 1.00 93.00 107 ALA A O 1
ATOM 854 N N . SER A 1 108 ? -25.746 16.473 13.618 1.00 93.69 108 SER A N 1
ATOM 855 C CA . SER A 1 108 ? -24.545 16.557 12.782 1.00 93.69 108 SER A CA 1
ATOM 856 C C . SER A 1 108 ? -23.438 17.332 13.497 1.00 93.69 108 SER A C 1
ATOM 858 O O . SER A 1 108 ? -22.304 16.859 13.551 1.00 93.69 108 SER A O 1
ATOM 860 N N . MET A 1 109 ? -23.764 18.470 14.121 1.00 93.38 109 MET A N 1
ATOM 861 C CA . MET A 1 109 ? -22.813 19.274 14.906 1.00 93.38 109 MET A CA 1
ATOM 862 C C . MET A 1 109 ? -22.200 18.487 16.069 1.00 93.38 109 MET A C 1
ATOM 864 O O . MET A 1 109 ? -21.038 18.702 16.420 1.00 93.38 109 MET A O 1
ATOM 868 N N . GLU A 1 110 ? -22.936 17.523 16.632 1.00 89.31 110 GLU A N 1
ATOM 869 C CA . GLU A 1 110 ? -22.418 16.623 17.666 1.00 89.31 110 GLU A CA 1
ATOM 870 C C . GLU A 1 110 ? -21.192 15.808 17.222 1.00 89.31 110 GLU A C 1
ATOM 872 O O . GLU A 1 110 ? -20.383 15.397 18.058 1.00 89.31 110 GLU A O 1
ATOM 877 N N . ARG A 1 111 ? -21.005 15.634 15.910 1.00 88.44 111 ARG A N 1
ATOM 878 C CA . ARG A 1 111 ? -19.871 14.923 15.310 1.00 88.44 111 ARG A CA 1
ATOM 879 C C . ARG A 1 111 ? -18.631 15.797 15.118 1.00 88.44 111 ARG A C 1
ATOM 881 O O . ARG A 1 111 ? -17.638 15.286 14.611 1.00 88.44 111 ARG A O 1
ATOM 888 N N . CYS A 1 112 ? -18.656 17.072 15.527 1.00 91.88 112 CYS A N 1
ATOM 889 C CA . CYS A 1 112 ? -17.505 17.963 15.393 1.00 91.88 112 CYS A CA 1
ATOM 890 C C . CYS A 1 112 ? -16.232 17.356 15.996 1.00 91.88 112 CYS A C 1
ATOM 892 O O . CYS A 1 112 ? -16.12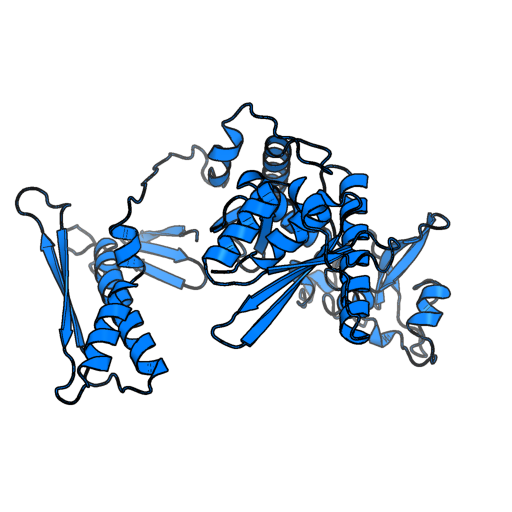9 17.157 17.209 1.00 91.88 112 CYS A O 1
ATOM 894 N N . THR A 1 113 ? -15.243 17.117 15.134 1.00 90.38 113 THR A N 1
ATOM 895 C CA . THR A 1 113 ? -13.959 16.508 15.477 1.00 90.38 113 THR A CA 1
ATOM 896 C C . THR A 1 113 ? -13.229 17.285 16.567 1.00 90.38 113 THR A C 1
ATOM 898 O O . THR A 1 113 ? -12.812 16.678 17.544 1.00 90.38 113 THR A O 1
ATOM 901 N N . VAL A 1 114 ? -13.147 18.619 16.465 1.00 91.12 114 VAL A N 1
ATOM 902 C CA . VAL A 1 114 ? -12.485 19.470 17.475 1.00 91.12 114 VAL A CA 1
ATOM 903 C C . VAL A 1 114 ? -13.124 19.276 18.850 1.00 91.12 114 VAL A C 1
ATOM 905 O O . VAL A 1 114 ? -12.430 19.016 19.829 1.00 91.12 114 VAL A O 1
ATOM 908 N N . LYS A 1 115 ? -14.461 19.312 18.917 1.00 90.62 115 LYS A N 1
ATOM 909 C CA . LYS A 1 115 ? -15.206 19.084 20.160 1.00 90.62 115 LYS A CA 1
ATOM 910 C C . LYS A 1 115 ? -14.930 17.694 20.729 1.00 90.62 115 LYS A C 1
ATOM 912 O O . LYS A 1 115 ? -14.659 17.566 21.916 1.00 90.62 115 LYS A O 1
ATOM 917 N N . ARG A 1 116 ? -14.997 16.659 19.886 1.00 89.19 116 ARG A N 1
ATOM 918 C CA . ARG A 1 116 ? -14.748 15.270 20.293 1.00 89.19 116 ARG A CA 1
ATOM 919 C C . ARG A 1 116 ? -13.332 15.108 20.828 1.00 89.19 116 ARG A C 1
ATOM 921 O O . ARG A 1 116 ? -13.179 14.504 21.875 1.00 89.19 116 ARG A O 1
ATOM 928 N N . VAL A 1 117 ? -12.333 15.671 20.159 1.00 87.81 117 VAL A N 1
ATOM 929 C CA . VAL A 1 117 ? -10.930 15.622 20.583 1.00 87.81 117 VAL A CA 1
ATOM 930 C C . VAL A 1 117 ? -10.751 16.292 21.950 1.00 87.81 117 VAL A C 1
ATOM 932 O O . VAL A 1 117 ? -10.211 15.657 22.840 1.00 87.81 117 VAL A O 1
ATOM 935 N N . ILE A 1 118 ? -11.310 17.490 22.169 1.00 88.25 118 ILE A N 1
ATOM 936 C CA . ILE A 1 118 ? -11.245 18.203 23.466 1.00 88.25 118 ILE A CA 1
ATOM 937 C C . ILE A 1 118 ? -12.001 17.472 24.590 1.00 88.25 118 ILE A C 1
ATOM 939 O O . ILE A 1 118 ? -11.598 17.524 25.746 1.00 88.25 118 ILE A O 1
ATOM 943 N N . GLN A 1 119 ? -13.136 16.841 24.274 1.00 88.00 119 GLN A N 1
ATOM 944 C CA . GLN A 1 119 ? -13.934 16.081 25.246 1.00 88.00 119 GLN A CA 1
ATOM 945 C C . GLN A 1 119 ? -13.332 14.708 25.579 1.00 88.00 119 GLN A C 1
ATOM 947 O O . GLN A 1 119 ? -13.806 14.057 26.507 1.00 88.00 119 GLN A O 1
ATOM 952 N N . ASN A 1 120 ? -12.333 14.261 24.817 1.00 84.12 120 ASN A N 1
ATOM 953 C CA . ASN A 1 120 ? -11.481 13.136 25.176 1.00 84.12 120 ASN A CA 1
ATOM 954 C C . ASN A 1 120 ? -10.198 13.666 25.836 1.00 84.12 120 ASN A C 1
ATOM 956 O O . ASN A 1 120 ? -9.880 14.850 25.762 1.00 84.12 120 ASN A O 1
ATOM 960 N N . GLU A 1 121 ? -9.461 12.790 26.504 1.00 79.44 121 GLU A N 1
ATOM 961 C CA . GLU A 1 121 ? -8.188 13.149 27.127 1.00 79.44 121 GLU A CA 1
ATOM 962 C C . GLU A 1 121 ? -7.102 13.229 26.041 1.00 79.44 121 GLU A C 1
ATOM 964 O O . GLU A 1 121 ? -6.778 12.230 25.402 1.00 79.44 121 GLU A O 1
ATOM 969 N N . ILE A 1 122 ? -6.594 14.438 25.778 1.00 82.56 122 ILE A N 1
ATOM 970 C CA . ILE A 1 122 ? -5.446 14.672 24.891 1.00 82.56 122 ILE A CA 1
ATOM 971 C C . ILE A 1 122 ? -4.197 14.788 25.758 1.00 82.56 122 ILE A C 1
ATOM 973 O O . ILE A 1 122 ? -4.108 15.693 26.592 1.00 82.56 122 ILE A O 1
ATOM 977 N N . ASP A 1 123 ? -3.216 13.929 25.511 1.00 83.81 123 ASP A N 1
ATOM 978 C CA . ASP A 1 123 ? -1.919 14.016 26.169 1.00 83.81 123 ASP A CA 1
ATOM 979 C C . ASP A 1 123 ? -1.025 15.069 25.503 1.00 83.81 123 ASP A C 1
ATOM 981 O O . ASP A 1 123 ? -0.875 15.115 24.281 1.00 83.81 123 ASP A O 1
ATOM 985 N N . PHE A 1 124 ? -0.390 15.902 26.328 1.00 82.19 124 PHE A N 1
ATOM 986 C CA . PHE A 1 124 ? 0.657 16.830 25.905 1.00 82.19 124 PHE A CA 1
ATOM 987 C C . PHE A 1 124 ? 1.999 16.335 26.438 1.00 82.19 124 PHE A C 1
ATOM 989 O O . PHE A 1 124 ? 2.334 16.545 27.604 1.00 82.19 124 PHE A O 1
ATOM 996 N N . ILE A 1 125 ? 2.768 15.677 25.574 1.00 79.94 125 ILE A N 1
ATOM 997 C CA . ILE A 1 125 ? 4.113 15.189 25.884 1.00 79.94 125 ILE A CA 1
ATOM 998 C C . ILE A 1 125 ? 5.117 16.225 25.365 1.00 79.94 125 ILE A C 1
ATOM 1000 O O . ILE A 1 125 ? 5.117 16.553 24.181 1.00 79.94 125 ILE A O 1
ATOM 1004 N N . ILE A 1 126 ? 5.937 16.784 26.261 1.00 80.62 126 ILE A N 1
ATOM 1005 C CA . ILE A 1 126 ? 6.942 17.806 25.934 1.00 80.62 126 ILE A CA 1
ATOM 1006 C C . ILE A 1 126 ? 8.318 17.243 26.265 1.00 80.62 126 ILE A C 1
ATOM 1008 O O . ILE A 1 126 ? 8.638 17.032 27.434 1.00 80.62 126 ILE A O 1
ATOM 1012 N N . GLU A 1 127 ? 9.139 17.046 25.238 1.00 74.44 127 GLU A N 1
ATOM 1013 C CA . GLU A 1 127 ? 10.461 16.437 25.365 1.00 74.44 127 GLU A CA 1
ATOM 1014 C C . GLU A 1 127 ? 11.526 17.318 24.696 1.00 74.44 127 GLU A C 1
ATOM 1016 O O . GLU A 1 127 ? 11.343 17.752 23.553 1.00 74.44 127 GLU A O 1
ATOM 1021 N N . PRO A 1 128 ? 12.643 17.621 25.380 1.00 64.88 128 PRO A N 1
ATOM 1022 C CA . PRO A 1 128 ? 13.768 18.288 24.746 1.00 64.88 128 PRO A CA 1
ATOM 1023 C C . PRO A 1 128 ? 14.502 17.303 23.823 1.00 64.88 128 PRO A C 1
ATOM 1025 O O . PRO A 1 128 ? 14.875 16.213 24.249 1.00 64.88 128 PRO A O 1
ATOM 1028 N N . LYS A 1 129 ? 14.774 17.699 22.575 1.00 58.75 129 LYS A N 1
ATOM 1029 C CA . LYS A 1 129 ? 15.735 16.997 21.708 1.00 58.75 129 LYS A CA 1
ATOM 1030 C C . LYS A 1 129 ? 17.100 17.677 21.822 1.00 58.75 129 LYS A C 1
ATOM 1032 O O . LYS A 1 129 ? 17.207 18.879 21.595 1.00 58.75 129 LYS A O 1
ATOM 1037 N N . GLU A 1 130 ? 18.141 16.917 22.168 1.00 53.06 130 GLU A N 1
ATOM 1038 C CA . GLU A 1 130 ? 19.502 17.446 22.385 1.00 53.06 130 GLU A CA 1
ATOM 1039 C C . GLU A 1 130 ? 20.244 17.830 21.088 1.00 53.06 130 GLU A C 1
ATOM 1041 O O . GLU A 1 130 ? 21.328 18.408 21.148 1.00 53.06 130 GLU A O 1
ATOM 1046 N N . VAL A 1 131 ? 19.670 17.565 19.907 1.00 48.34 131 VAL A N 1
ATOM 1047 C CA . VAL A 1 131 ? 20.310 17.839 18.612 1.00 48.34 131 VAL A CA 1
ATOM 1048 C C . VAL A 1 131 ? 19.388 18.662 17.713 1.00 48.34 131 VAL A C 1
ATOM 1050 O O . VAL A 1 131 ? 18.329 18.204 17.290 1.00 48.34 131 VAL A O 1
ATOM 1053 N N . LEU A 1 132 ? 19.822 19.881 17.379 1.00 40.69 132 LEU A N 1
ATOM 1054 C CA . LEU A 1 132 ? 19.282 20.649 16.256 1.00 40.69 132 LEU A CA 1
ATOM 1055 C C . LEU A 1 132 ? 19.616 19.897 14.956 1.00 40.69 132 LEU A C 1
ATOM 1057 O O . LEU A 1 132 ? 20.785 19.817 14.587 1.00 40.69 132 LEU A O 1
ATOM 1061 N N . GLY A 1 133 ? 18.606 19.356 14.271 1.00 43.72 133 GLY A N 1
ATOM 1062 C CA . GLY A 1 133 ? 18.747 18.850 12.898 1.00 43.72 133 GLY A CA 1
ATOM 1063 C C . GLY A 1 133 ? 18.902 17.336 12.711 1.00 43.72 133 GLY A C 1
ATOM 1064 O O . GLY A 1 133 ? 19.252 16.923 11.613 1.00 43.72 133 GLY A O 1
ATOM 1065 N N . VAL A 1 134 ? 18.628 16.503 13.723 1.00 40.41 134 VAL A N 1
ATOM 1066 C CA . VAL A 1 134 ? 18.427 15.055 13.509 1.00 40.41 134 VAL A CA 1
ATOM 1067 C C . VAL A 1 134 ? 17.058 14.667 14.057 1.00 40.41 134 VAL A C 1
ATOM 1069 O O . VAL A 1 134 ? 16.851 14.543 15.265 1.00 40.41 134 VAL A O 1
ATOM 1072 N N . GLU A 1 135 ? 16.093 14.532 13.155 1.00 45.75 135 GLU A N 1
ATOM 1073 C CA . GLU A 1 135 ? 14.728 14.127 13.461 1.00 45.75 135 GLU A CA 1
ATOM 1074 C C . GLU A 1 135 ? 14.666 12.627 13.771 1.00 45.75 135 GLU A C 1
ATOM 1076 O O . GLU A 1 135 ? 14.292 11.809 12.942 1.00 45.75 135 GLU A O 1
ATOM 1081 N N . SER A 1 136 ? 14.998 12.225 14.999 1.00 44.66 136 SER A N 1
ATOM 1082 C CA . SER A 1 136 ? 14.492 10.946 15.501 1.00 44.66 136 SER A CA 1
ATOM 1083 C C . SER A 1 136 ? 13.080 11.184 16.028 1.00 44.66 136 SER A C 1
ATOM 1085 O O . SER A 1 136 ? 12.893 11.755 17.107 1.00 44.66 136 SER A O 1
ATOM 1087 N N . ASN A 1 137 ? 12.064 10.851 15.239 1.00 50.16 137 ASN A N 1
ATOM 1088 C CA . ASN A 1 137 ? 10.691 10.779 15.722 1.00 50.16 137 ASN A CA 1
ATOM 1089 C C . ASN A 1 137 ? 10.603 9.718 16.834 1.00 50.16 137 ASN A C 1
ATOM 1091 O O . ASN A 1 137 ? 10.658 8.522 16.562 1.00 50.16 137 ASN A O 1
ATOM 1095 N N . ASP A 1 138 ? 10.419 10.157 18.087 1.00 62.12 138 ASP A N 1
ATOM 1096 C CA . ASP A 1 138 ? 10.176 9.292 19.262 1.00 62.12 138 ASP A CA 1
ATOM 1097 C C . ASP A 1 138 ? 8.810 8.572 19.192 1.00 62.12 138 ASP A C 1
ATOM 1099 O O . ASP A 1 138 ? 8.423 7.832 20.090 1.00 62.12 138 ASP A O 1
ATOM 1103 N N . VAL A 1 139 ? 8.083 8.734 18.078 1.00 65.06 139 VAL A N 1
ATOM 1104 C CA . VAL A 1 139 ? 6.804 8.075 17.759 1.00 65.06 139 VAL A CA 1
ATOM 1105 C C . VAL A 1 139 ? 6.905 6.549 17.883 1.00 65.06 139 VAL A C 1
ATOM 1107 O O . VAL A 1 139 ? 5.918 5.881 18.189 1.00 65.06 139 VAL A O 1
ATOM 1110 N N . PHE A 1 140 ? 8.100 5.987 17.686 1.00 76.62 140 PHE A N 1
ATOM 1111 C CA . PHE A 1 140 ? 8.337 4.551 17.808 1.00 76.62 140 PHE A CA 1
ATOM 1112 C C . PHE A 1 140 ? 8.793 4.103 19.199 1.00 76.62 140 PHE A C 1
ATOM 1114 O O . PHE A 1 140 ? 8.853 2.903 19.450 1.00 76.62 140 PHE A O 1
ATOM 1121 N N . ALA A 1 141 ? 9.082 5.017 20.127 1.00 72.69 141 ALA A N 1
ATOM 1122 C CA . ALA A 1 141 ? 9.667 4.660 21.415 1.00 72.69 141 ALA A CA 1
ATOM 1123 C C . ALA A 1 141 ? 8.761 3.776 22.272 1.00 72.69 141 ALA A C 1
ATOM 1125 O O . ALA A 1 141 ? 9.266 2.904 22.970 1.00 72.69 141 ALA A O 1
ATOM 1126 N N . GLU A 1 142 ? 7.436 3.934 22.186 1.00 76.00 142 GLU A N 1
ATOM 1127 C CA . GLU A 1 142 ? 6.477 3.020 22.833 1.00 76.00 142 GLU A CA 1
ATOM 1128 C C . GLU A 1 142 ? 6.725 1.558 22.416 1.00 76.00 142 GLU A C 1
ATOM 1130 O O . GLU A 1 142 ? 6.712 0.666 23.259 1.00 76.00 142 GLU A O 1
ATOM 1135 N N . PHE A 1 143 ? 7.043 1.325 21.139 1.00 77.19 143 PHE A N 1
ATOM 1136 C CA . PH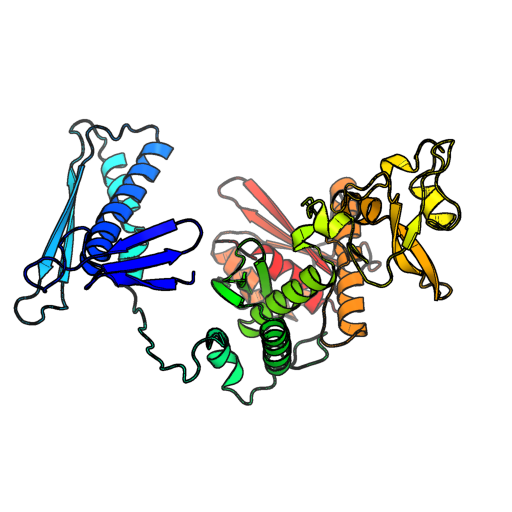E A 1 143 ? 7.305 -0.004 20.576 1.00 77.19 143 PHE A CA 1
ATOM 1137 C C . PHE A 1 143 ? 8.718 -0.525 20.869 1.00 77.19 143 PHE A C 1
ATOM 1139 O O . PHE A 1 143 ? 8.971 -1.720 20.743 1.00 77.19 143 PHE A O 1
ATOM 1146 N N . LEU A 1 144 ? 9.640 0.364 21.248 1.00 72.31 144 LEU A N 1
ATOM 1147 C CA . LEU A 1 144 ? 11.050 0.048 21.505 1.00 72.31 144 LEU A CA 1
ATOM 1148 C C . LEU A 1 144 ? 11.389 -0.039 23.003 1.00 72.31 144 LEU A C 1
ATOM 1150 O O . LEU A 1 144 ? 12.483 -0.471 23.358 1.00 72.31 144 LEU A O 1
ATOM 1154 N N . LYS A 1 145 ? 10.470 0.367 23.890 1.00 67.50 145 LYS A N 1
ATOM 1155 C CA . LYS A 1 145 ? 10.662 0.408 25.353 1.00 67.50 145 LYS A CA 1
ATOM 1156 C C . LYS A 1 145 ? 10.537 -0.963 26.044 1.00 67.50 145 LYS A C 1
ATOM 1158 O O . LYS A 1 145 ? 10.835 -1.057 27.233 1.00 67.50 145 LYS A O 1
ATOM 1163 N N . GLY A 1 146 ? 10.104 -2.015 25.344 1.00 64.19 146 GLY A N 1
ATOM 1164 C CA . GLY A 1 146 ? 9.885 -3.353 25.909 1.00 64.19 146 GLY A CA 1
ATOM 1165 C C . GLY A 1 146 ? 10.974 -4.376 25.561 1.00 64.19 146 GLY A C 1
ATOM 1166 O O . GLY A 1 146 ? 11.559 -4.332 24.487 1.00 64.19 146 GLY A O 1
ATOM 1167 N N . GLU A 1 147 ? 11.200 -5.353 26.447 1.00 74.12 147 GLU A N 1
ATOM 1168 C CA . GLU A 1 147 ? 12.020 -6.550 26.159 1.00 74.12 147 GLU A CA 1
ATOM 1169 C C . GLU A 1 147 ? 11.207 -7.691 25.505 1.00 74.12 147 GLU A C 1
ATOM 1171 O O . GLU A 1 147 ? 11.689 -8.822 25.388 1.00 74.12 147 GLU A O 1
ATOM 1176 N N . SER A 1 148 ? 9.954 -7.432 25.106 1.00 82.19 148 SER A N 1
ATOM 1177 C CA . SER A 1 148 ? 9.113 -8.438 24.460 1.00 82.19 148 SER A CA 1
ATOM 1178 C C . SER A 1 148 ? 9.694 -8.855 23.108 1.00 82.19 148 SER A C 1
ATOM 1180 O O . SER A 1 148 ? 10.282 -8.059 22.379 1.00 82.19 148 SER A O 1
ATOM 1182 N N . LYS A 1 149 ? 9.554 -10.145 22.790 1.00 89.69 149 LYS A N 1
ATOM 1183 C CA . LYS A 1 149 ? 9.966 -10.729 21.509 1.00 89.69 149 LYS A CA 1
ATOM 1184 C C . LYS A 1 149 ? 8.825 -11.555 20.950 1.00 89.69 149 LYS A C 1
ATOM 1186 O O . LYS A 1 149 ? 8.757 -12.771 21.145 1.00 89.69 149 LYS A O 1
ATOM 1191 N N . THR A 1 150 ? 7.910 -10.873 20.286 1.00 94.06 150 THR A N 1
ATOM 1192 C CA . THR A 1 150 ? 6.692 -11.463 19.747 1.00 94.06 150 THR A CA 1
ATOM 1193 C C . THR A 1 150 ? 6.978 -12.076 18.382 1.00 94.06 150 THR A C 1
ATOM 1195 O O . THR A 1 150 ? 7.233 -11.366 17.413 1.00 94.06 150 THR A O 1
ATOM 1198 N N . MET A 1 151 ? 6.930 -13.407 18.293 1.00 96.25 151 MET A N 1
ATOM 1199 C CA . MET A 1 151 ? 7.026 -14.143 17.028 1.00 96.25 151 MET A CA 1
ATOM 1200 C C . MET A 1 151 ? 5.632 -14.469 16.499 1.00 96.25 151 MET A C 1
ATOM 1202 O O . MET A 1 151 ? 4.832 -15.078 17.208 1.00 96.25 151 MET A O 1
ATOM 1206 N N . ILE A 1 152 ? 5.371 -14.129 15.237 1.00 95.81 152 ILE A N 1
ATOM 1207 C CA . ILE A 1 152 ? 4.136 -14.505 14.537 1.00 95.81 152 ILE A CA 1
ATOM 1208 C C . ILE A 1 152 ? 4.423 -15.518 13.424 1.00 95.81 152 ILE A C 1
ATOM 1210 O O . ILE A 1 152 ? 5.544 -15.632 12.922 1.00 95.81 152 ILE A O 1
ATOM 1214 N N . ILE A 1 153 ? 3.405 -16.287 13.037 1.00 95.88 153 ILE A N 1
ATOM 1215 C CA . ILE A 1 153 ? 3.547 -17.371 12.059 1.00 95.88 153 ILE A CA 1
ATOM 1216 C C . ILE A 1 153 ? 3.970 -16.808 10.697 1.00 95.88 153 ILE A C 1
ATOM 1218 O O . ILE A 1 153 ? 3.338 -15.908 10.152 1.00 95.88 153 ILE A O 1
ATOM 1222 N N . GLY A 1 154 ? 5.014 -17.399 10.111 1.00 94.50 154 GLY A N 1
ATOM 1223 C CA . GLY A 1 154 ? 5.510 -17.021 8.784 1.00 94.50 154 GLY A CA 1
ATOM 1224 C C . GLY A 1 154 ? 6.465 -15.827 8.774 1.00 94.50 154 GLY A C 1
ATOM 1225 O O . GLY A 1 154 ? 6.786 -15.343 7.692 1.00 94.50 154 GLY A O 1
ATOM 1226 N N . LYS A 1 155 ? 6.911 -15.360 9.947 1.00 97.25 155 LYS A N 1
ATOM 1227 C CA . LYS A 1 155 ? 7.934 -14.320 10.093 1.00 97.25 155 LYS A CA 1
ATOM 1228 C C . LYS A 1 155 ? 9.217 -14.885 10.685 1.00 97.25 155 LYS A C 1
ATOM 1230 O O . LYS A 1 155 ? 9.170 -15.724 11.582 1.00 97.25 155 LYS A O 1
ATOM 1235 N N . ASP A 1 156 ? 10.347 -14.392 10.187 1.00 97.62 156 ASP A N 1
ATOM 1236 C CA . ASP A 1 156 ? 11.685 -14.875 10.543 1.00 97.62 156 ASP A CA 1
ATOM 1237 C C . ASP A 1 156 ? 12.350 -14.049 11.659 1.00 97.62 156 ASP A C 1
ATOM 1239 O O . ASP A 1 156 ? 13.467 -14.359 12.074 1.00 97.62 156 ASP A O 1
ATOM 1243 N N . ALA A 1 157 ? 11.687 -13.001 12.156 1.00 97.38 157 ALA A N 1
ATOM 1244 C CA . ALA A 1 157 ? 12.156 -12.194 13.279 1.00 97.38 157 ALA A CA 1
ATOM 1245 C C . ALA A 1 157 ? 10.986 -11.703 14.152 1.00 97.38 157 ALA A C 1
ATOM 1247 O O . ALA A 1 157 ? 9.855 -11.610 13.658 1.00 97.38 157 ALA A O 1
ATOM 1248 N N . PRO A 1 158 ? 11.247 -11.365 15.431 1.00 97.00 158 PRO A N 1
ATOM 1249 C CA . PRO A 1 158 ? 10.247 -10.757 16.298 1.00 97.00 158 PRO A CA 1
ATOM 1250 C C . PRO A 1 158 ? 9.747 -9.415 15.756 1.00 97.00 158 PRO A C 1
ATOM 1252 O O . PRO A 1 158 ? 10.490 -8.691 15.084 1.00 97.00 158 PRO A O 1
ATOM 1255 N N . LEU A 1 159 ? 8.503 -9.062 16.079 1.00 95.81 159 LEU A N 1
ATOM 1256 C CA . LEU A 1 159 ? 7.889 -7.802 15.646 1.00 95.81 159 LEU A CA 1
ATOM 1257 C C . LEU A 1 159 ? 8.685 -6.585 16.135 1.00 95.81 159 LEU A C 1
ATOM 1259 O O . LEU A 1 159 ? 8.964 -5.673 15.364 1.00 95.81 159 LEU A O 1
ATOM 1263 N N . GLU A 1 160 ? 9.114 -6.599 17.391 1.00 93.88 160 GLU A N 1
ATOM 1264 C CA . GLU A 1 160 ? 9.839 -5.500 18.031 1.00 93.88 160 GLU A CA 1
ATOM 1265 C C . GLU A 1 160 ? 11.212 -5.279 17.379 1.00 93.88 160 GLU A C 1
ATOM 1267 O O . GLU A 1 160 ? 11.584 -4.151 17.054 1.00 93.88 160 GLU A O 1
ATOM 1272 N N . GLU A 1 161 ? 11.934 -6.367 17.088 1.00 94.56 161 GLU A N 1
ATOM 1273 C CA . GLU A 1 161 ? 13.209 -6.310 16.361 1.00 94.56 161 GLU A CA 1
ATOM 1274 C C . GLU A 1 161 ? 13.011 -5.824 14.917 1.00 94.56 161 GLU A C 1
ATOM 1276 O O . GLU A 1 161 ? 13.813 -5.042 14.401 1.00 94.56 161 GLU A O 1
ATOM 1281 N N . THR A 1 162 ? 11.923 -6.256 14.273 1.00 96.38 162 THR A N 1
ATOM 1282 C CA . THR A 1 162 ? 11.552 -5.817 12.921 1.00 96.38 162 THR A CA 1
ATOM 1283 C C . THR A 1 162 ? 11.290 -4.308 12.899 1.00 96.38 162 THR A C 1
ATOM 1285 O O . THR A 1 162 ? 11.870 -3.606 12.070 1.00 96.38 162 THR A O 1
ATOM 1288 N N . ILE A 1 163 ? 10.494 -3.786 13.842 1.00 95.06 163 ILE A N 1
ATOM 1289 C CA . ILE A 1 163 ? 10.211 -2.346 13.981 1.00 95.06 163 ILE A CA 1
ATOM 1290 C C . ILE A 1 163 ? 11.510 -1.578 14.207 1.00 95.06 163 ILE A C 1
ATOM 1292 O O . ILE A 1 163 ? 11.782 -0.624 13.476 1.00 95.06 163 ILE A O 1
ATOM 1296 N N . GLN A 1 164 ? 12.340 -2.010 15.161 1.00 93.38 164 GLN A N 1
ATOM 1297 C CA . GLN A 1 164 ? 13.613 -1.354 15.464 1.00 93.38 164 GLN A CA 1
ATOM 1298 C C . GLN A 1 164 ? 14.512 -1.269 14.228 1.00 93.38 164 GLN A C 1
ATOM 1300 O O . GLN A 1 164 ? 15.063 -0.213 13.917 1.00 93.38 164 GLN A O 1
ATOM 1305 N N . ARG A 1 165 ? 14.643 -2.377 13.494 1.00 95.00 165 ARG A N 1
ATOM 1306 C CA . ARG A 1 165 ? 15.495 -2.445 12.307 1.00 95.00 165 ARG A CA 1
ATOM 1307 C C . ARG A 1 165 ? 14.965 -1.569 11.177 1.00 95.00 165 ARG A C 1
ATOM 1309 O O . ARG A 1 165 ? 15.733 -0.805 10.601 1.00 95.00 165 ARG A O 1
ATOM 1316 N N . MET A 1 166 ? 13.678 -1.674 10.851 1.00 96.06 166 MET A N 1
ATOM 1317 C CA . MET A 1 166 ? 13.091 -0.950 9.720 1.00 96.06 166 MET A CA 1
ATOM 1318 C C . MET A 1 166 ? 13.039 0.560 9.969 1.00 96.06 166 MET A C 1
ATOM 1320 O O . MET A 1 166 ? 13.410 1.329 9.087 1.00 96.06 166 MET A O 1
ATOM 1324 N N . THR A 1 167 ? 12.661 0.989 11.176 1.00 93.69 167 THR A N 1
ATOM 1325 C CA . THR A 1 167 ? 12.681 2.417 11.547 1.00 93.69 167 THR A CA 1
ATOM 1326 C C . THR A 1 167 ? 14.100 2.983 11.534 1.00 93.69 167 THR A C 1
ATOM 1328 O O . THR A 1 167 ? 14.316 4.057 10.979 1.00 93.69 167 THR A O 1
ATOM 1331 N N . GLY A 1 168 ? 15.086 2.236 12.046 1.00 92.12 168 GLY A N 1
ATOM 1332 C CA . GLY A 1 168 ? 16.495 2.621 11.974 1.00 92.12 168 GLY A CA 1
ATOM 1333 C C . GLY A 1 168 ? 17.018 2.744 10.539 1.00 92.12 168 GLY A C 1
ATOM 1334 O O . GLY A 1 168 ? 17.743 3.686 10.233 1.00 92.12 168 GLY A O 1
ATOM 1335 N N . LEU A 1 169 ? 16.634 1.832 9.638 1.00 94.94 169 LEU A N 1
ATOM 1336 C CA . LEU A 1 169 ? 17.000 1.912 8.217 1.00 94.94 169 LEU A CA 1
ATOM 1337 C C . LEU A 1 169 ? 16.426 3.164 7.547 1.00 94.94 169 LEU A C 1
ATOM 1339 O O . LEU A 1 169 ? 17.164 3.870 6.868 1.00 94.94 169 LEU A O 1
ATOM 1343 N N . LEU A 1 170 ? 15.139 3.450 7.758 1.00 95.00 170 LEU A N 1
ATOM 1344 C CA . LEU A 1 170 ? 14.479 4.625 7.184 1.00 95.00 170 LEU A CA 1
ATOM 1345 C C . LEU A 1 170 ? 15.093 5.926 7.722 1.00 95.00 170 LEU A C 1
ATOM 1347 O O . LEU A 1 170 ? 15.451 6.799 6.935 1.00 95.00 170 LEU A O 1
ATOM 1351 N N . ALA A 1 171 ? 15.335 6.011 9.032 1.00 90.81 171 ALA A N 1
ATOM 1352 C CA . ALA A 1 171 ? 15.993 7.167 9.639 1.00 90.81 171 ALA A CA 1
ATOM 1353 C C . ALA A 1 171 ? 17.420 7.381 9.099 1.00 90.81 171 ALA A C 1
ATOM 1355 O O . ALA A 1 171 ? 17.807 8.509 8.806 1.00 90.81 171 ALA A O 1
ATOM 1356 N N . ASN A 1 172 ? 18.194 6.307 8.899 1.00 92.88 172 ASN A N 1
ATOM 1357 C CA . ASN A 1 172 ? 19.539 6.391 8.313 1.00 92.88 172 ASN A CA 1
ATOM 1358 C C . ASN A 1 172 ? 19.533 6.859 6.847 1.00 92.88 172 ASN A C 1
ATOM 1360 O O . ASN A 1 172 ? 20.534 7.401 6.383 1.00 92.88 172 ASN A O 1
ATOM 1364 N N . LEU A 1 173 ? 18.427 6.652 6.124 1.00 93.50 173 LEU A N 1
ATOM 1365 C CA . LEU A 1 173 ? 18.208 7.189 4.777 1.00 93.50 173 LEU A CA 1
ATOM 1366 C C . LEU A 1 173 ? 17.715 8.647 4.790 1.00 93.50 173 LEU A C 1
ATOM 1368 O O . LEU A 1 173 ? 17.557 9.232 3.723 1.00 93.50 173 LEU A O 1
ATOM 1372 N N . GLY A 1 174 ? 17.486 9.234 5.970 1.00 92.06 174 GLY A N 1
ATOM 1373 C CA . GLY A 1 174 ? 16.926 10.577 6.120 1.00 92.06 174 GLY A CA 1
ATOM 1374 C C . GLY A 1 174 ? 15.415 10.646 5.895 1.00 92.06 174 GLY A C 1
ATOM 1375 O O . GLY A 1 174 ? 14.909 11.725 5.628 1.00 92.06 174 GLY A O 1
ATOM 1376 N N . ILE A 1 175 ? 14.704 9.516 5.973 1.00 92.81 175 ILE A N 1
ATOM 1377 C CA . ILE A 1 175 ? 13.248 9.453 5.798 1.00 92.81 175 ILE A CA 1
ATOM 1378 C C . ILE A 1 175 ? 12.583 9.633 7.163 1.00 92.81 175 ILE A C 1
ATOM 1380 O O . ILE A 1 175 ? 12.728 8.777 8.048 1.00 92.81 175 ILE A O 1
ATOM 1384 N N . ASN A 1 176 ? 11.827 10.719 7.330 1.00 90.25 176 ASN A N 1
ATOM 1385 C CA . ASN A 1 176 ? 11.179 11.049 8.591 1.00 90.25 176 ASN A CA 1
ATOM 1386 C C . ASN A 1 176 ? 9.748 10.493 8.650 1.00 90.25 176 ASN A C 1
ATOM 1388 O O . ASN A 1 176 ? 8.773 11.167 8.332 1.00 90.25 176 ASN A O 1
ATOM 1392 N N . ILE A 1 177 ? 9.598 9.237 9.074 1.00 91.69 177 ILE A N 1
ATOM 1393 C CA . ILE A 1 177 ? 8.271 8.615 9.158 1.00 91.69 177 ILE A CA 1
ATOM 1394 C C . ILE A 1 177 ? 7.450 9.193 10.317 1.00 91.69 177 ILE A C 1
ATOM 1396 O O . ILE A 1 177 ? 7.875 9.162 11.476 1.00 91.69 177 ILE A O 1
ATOM 1400 N N . GLU A 1 178 ? 6.213 9.595 10.023 1.00 88.75 178 GLU A N 1
ATOM 1401 C CA . GLU A 1 178 ? 5.162 9.840 11.010 1.00 88.75 178 GLU A CA 1
ATOM 1402 C C . GLU A 1 178 ? 4.008 8.834 10.893 1.00 88.75 178 GLU A C 1
ATOM 1404 O O . GLU A 1 178 ? 3.698 8.310 9.820 1.00 88.75 178 GLU A O 1
ATOM 1409 N N . ILE A 1 179 ? 3.322 8.587 12.013 1.00 88.81 179 ILE A N 1
ATOM 1410 C CA . ILE A 1 179 ? 2.065 7.836 12.016 1.00 88.81 179 ILE A CA 1
ATOM 1411 C C . ILE A 1 179 ? 0.907 8.823 11.864 1.00 88.81 179 ILE A C 1
ATOM 1413 O O . ILE A 1 179 ? 0.656 9.633 12.756 1.00 88.81 179 ILE A O 1
ATOM 1417 N N . ALA A 1 180 ? 0.168 8.744 10.756 1.00 86.06 180 ALA A N 1
ATOM 1418 C CA . ALA A 1 180 ? -0.951 9.652 10.514 1.00 86.06 180 ALA A CA 1
ATOM 1419 C C . ALA A 1 180 ? -2.253 9.172 11.165 1.00 86.06 180 ALA A C 1
ATOM 1421 O O . ALA A 1 180 ? -3.050 9.988 11.623 1.00 86.06 180 ALA A O 1
ATOM 1422 N N . SER A 1 181 ? -2.506 7.857 11.189 1.00 84.31 181 SER A N 1
ATOM 1423 C CA . SER A 1 181 ? -3.701 7.313 11.844 1.00 84.31 181 SER A CA 1
ATOM 1424 C C . SER A 1 181 ? -3.571 5.838 12.208 1.00 84.31 181 SER A C 1
ATOM 1426 O O . SER A 1 181 ? -2.906 5.069 11.516 1.00 84.31 181 SER A O 1
ATOM 1428 N N . TRP A 1 182 ? -4.273 5.455 13.274 1.00 87.94 182 TRP A N 1
ATOM 1429 C CA . TRP A 1 182 ? -4.490 4.077 13.707 1.00 87.94 182 TRP A CA 1
ATOM 1430 C C . TRP A 1 182 ? -5.972 3.734 13.628 1.00 87.94 182 TRP A C 1
ATOM 1432 O O . TRP A 1 182 ? -6.823 4.579 13.917 1.00 87.94 182 TRP A O 1
ATOM 1442 N N . ARG A 1 183 ? -6.290 2.482 13.297 1.00 87.12 183 ARG A N 1
ATOM 1443 C CA . ARG A 1 183 ? -7.655 1.951 13.376 1.00 87.12 183 ARG A CA 1
ATOM 1444 C C . ARG A 1 183 ? -7.650 0.549 13.962 1.00 87.12 183 ARG A C 1
ATOM 1446 O O . ARG A 1 183 ? -6.812 -0.273 13.607 1.00 87.12 183 ARG A O 1
ATOM 1453 N N . ASN A 1 184 ? -8.628 0.294 14.822 1.00 87.94 184 ASN A N 1
ATOM 1454 C CA . ASN A 1 184 ? -8.920 -1.010 15.404 1.00 87.94 184 ASN A CA 1
ATOM 1455 C C . ASN A 1 184 ? -10.442 -1.174 15.447 1.00 87.94 184 ASN A C 1
ATOM 1457 O O . ASN A 1 184 ? -11.093 -0.819 16.431 1.00 87.94 184 ASN A O 1
ATOM 1461 N N . LEU A 1 185 ? -11.031 -1.579 14.318 1.00 79.88 185 LEU A N 1
ATOM 1462 C CA . LEU A 1 185 ? -12.489 -1.605 14.186 1.00 79.88 185 LEU A CA 1
ATOM 1463 C C . LEU A 1 185 ? -13.100 -2.765 14.966 1.00 79.88 185 LEU A C 1
ATOM 1465 O O . LEU A 1 185 ? -14.141 -2.579 15.592 1.00 79.88 185 LEU A O 1
ATOM 1469 N N . VAL A 1 186 ? -12.474 -3.937 14.934 1.00 86.81 186 VAL A N 1
ATOM 1470 C CA . VAL A 1 186 ? -12.892 -5.151 15.645 1.00 86.81 186 VAL A CA 1
ATOM 1471 C C . VAL A 1 186 ? -11.663 -5.795 16.288 1.00 86.81 186 VAL A C 1
ATOM 1473 O O . VAL A 1 186 ? -10.556 -5.544 15.812 1.00 86.81 186 VAL A O 1
ATOM 1476 N N . PRO A 1 187 ? -11.827 -6.607 17.351 1.00 87.38 187 PRO A N 1
ATOM 1477 C CA . PRO A 1 187 ? -10.712 -7.301 17.983 1.00 87.38 187 PRO A CA 1
ATOM 1478 C C . PRO A 1 187 ? -9.830 -8.003 16.955 1.00 87.38 187 PRO A C 1
ATOM 1480 O O . PRO A 1 187 ? -10.330 -8.584 15.991 1.00 87.38 187 PRO A O 1
ATOM 1483 N N . HIS A 1 188 ? -8.520 -7.936 17.180 1.00 91.31 188 HIS A N 1
ATOM 1484 C CA . HIS A 1 188 ? -7.507 -8.581 16.342 1.00 91.31 188 HIS A CA 1
ATOM 1485 C C . HIS A 1 188 ? -7.471 -8.096 14.886 1.00 91.31 188 HIS A C 1
ATOM 1487 O O . HIS A 1 188 ? -6.974 -8.808 14.019 1.00 91.31 188 HIS A O 1
ATOM 1493 N N . VAL A 1 189 ? -7.987 -6.897 14.584 1.00 91.00 189 VAL A N 1
ATOM 1494 C CA . VAL A 1 189 ? -7.849 -6.292 13.253 1.00 91.00 189 VAL A CA 1
ATOM 1495 C C . VAL A 1 189 ? -7.411 -4.838 13.365 1.00 91.00 189 VAL A C 1
ATOM 1497 O O . VAL A 1 189 ? -8.217 -3.917 13.525 1.00 91.00 189 VAL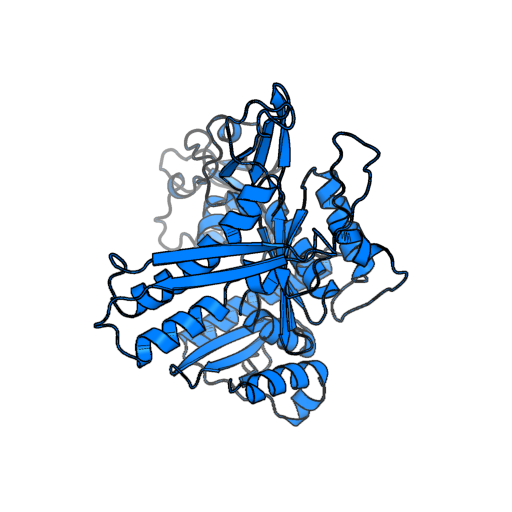 A O 1
ATOM 1500 N N . TRP A 1 190 ? -6.104 -4.643 13.226 1.00 92.81 190 TRP A N 1
ATOM 1501 C CA . TRP A 1 190 ? -5.452 -3.344 13.250 1.00 92.81 190 TRP A CA 1
ATOM 1502 C C . TRP A 1 190 ? -5.058 -2.899 11.849 1.00 92.81 190 TRP A C 1
ATOM 1504 O O . TRP A 1 190 ? -4.638 -3.700 11.013 1.00 92.81 190 TRP A O 1
ATOM 1514 N N . SER A 1 191 ? -5.133 -1.591 11.619 1.00 93.75 191 SER A N 1
ATOM 1515 C CA . SER A 1 191 ? -4.449 -0.944 10.505 1.00 93.75 191 SER A CA 1
ATOM 1516 C C . SER A 1 191 ? -3.824 0.375 10.931 1.00 93.75 191 SER A C 1
ATOM 1518 O O . SER A 1 191 ? -4.270 1.019 11.885 1.00 93.75 191 SER A O 1
ATOM 1520 N N . VAL A 1 192 ? -2.777 0.761 10.213 1.00 94.25 192 VAL A N 1
ATOM 1521 C CA . VAL A 1 192 ? -2.041 2.004 10.436 1.00 94.25 192 VAL A CA 1
ATOM 1522 C C . VAL 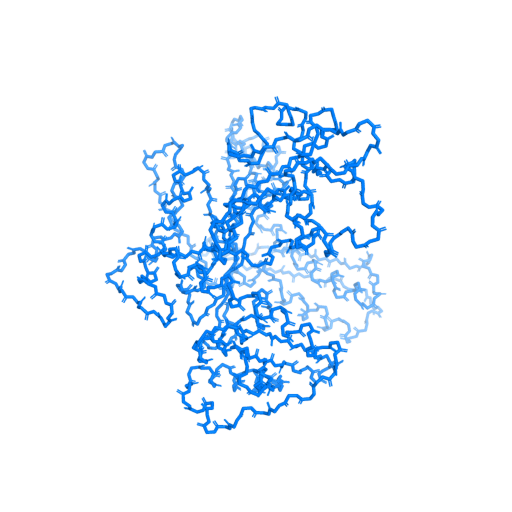A 1 192 ? -1.707 2.646 9.105 1.00 94.25 192 VAL A C 1
ATOM 1524 O O . VAL A 1 192 ? -1.410 1.946 8.142 1.00 94.25 192 VAL A O 1
ATOM 1527 N N . HIS A 1 193 ? -1.753 3.968 9.063 1.00 94.00 193 HIS A N 1
ATOM 1528 C CA . HIS A 1 193 ? -1.253 4.756 7.948 1.00 94.00 193 HIS A CA 1
ATOM 1529 C C . HIS A 1 193 ? 0.011 5.485 8.386 1.00 94.00 193 HIS A C 1
ATOM 1531 O O . HIS A 1 193 ? -0.029 6.234 9.371 1.00 94.00 193 HIS A O 1
ATOM 1537 N N . ILE A 1 194 ? 1.103 5.283 7.653 1.00 95.38 194 ILE A N 1
ATOM 1538 C CA . ILE A 1 194 ? 2.370 5.990 7.864 1.00 95.38 194 ILE A CA 1
ATOM 1539 C C . ILE A 1 194 ? 2.742 6.765 6.606 1.00 95.38 194 ILE A C 1
ATOM 1541 O O . ILE A 1 194 ? 2.428 6.329 5.498 1.00 95.38 194 ILE A O 1
ATOM 1545 N N . ARG A 1 195 ? 3.429 7.890 6.778 1.00 94.00 195 ARG A N 1
ATOM 1546 C CA . ARG A 1 195 ? 3.930 8.708 5.670 1.00 94.00 195 ARG A CA 1
ATOM 1547 C C . ARG A 1 195 ? 5.248 9.372 6.033 1.00 94.00 195 ARG A C 1
ATOM 1549 O O . ARG A 1 195 ? 5.536 9.528 7.220 1.00 94.00 195 ARG A O 1
ATOM 1556 N N . ASP A 1 196 ? 6.016 9.752 5.022 1.00 93.81 196 ASP A N 1
ATOM 1557 C CA . ASP A 1 196 ? 7.132 10.677 5.205 1.00 93.81 196 ASP A CA 1
ATOM 1558 C C . ASP A 1 196 ? 6.586 12.061 5.562 1.00 93.81 196 ASP A C 1
ATOM 1560 O O . ASP A 1 196 ? 5.698 12.583 4.881 1.00 93.81 196 ASP A O 1
ATOM 1564 N N . ALA A 1 197 ? 7.085 12.640 6.646 1.00 85.94 197 ALA A N 1
ATOM 1565 C CA . ALA A 1 197 ? 6.705 13.974 7.073 1.00 85.94 197 ALA A CA 1
ATOM 1566 C C . ALA A 1 197 ? 7.238 15.044 6.106 1.00 85.94 197 ALA A C 1
ATOM 1568 O O . ALA A 1 197 ? 6.549 16.039 5.872 1.00 85.94 197 ALA A O 1
ATOM 1569 N N . ASP A 1 198 ? 8.395 14.795 5.483 1.00 88.19 198 ASP A N 1
ATOM 1570 C CA . ASP A 1 198 ? 9.010 15.695 4.502 1.00 88.19 198 ASP A CA 1
ATOM 1571 C C . ASP A 1 198 ? 8.433 15.512 3.089 1.00 88.19 198 ASP A C 1
ATOM 1573 O O . ASP A 1 198 ? 8.547 16.399 2.240 1.00 88.19 198 ASP A O 1
ATOM 1577 N N . SER A 1 199 ? 7.790 14.369 2.822 1.00 91.12 199 SER A N 1
ATOM 1578 C CA . SER A 1 199 ? 7.172 14.057 1.529 1.00 91.12 199 SER A CA 1
ATOM 1579 C C . SER A 1 199 ? 5.860 13.277 1.696 1.00 91.12 199 SER A C 1
ATOM 1581 O O . SER A 1 199 ? 5.820 12.061 1.493 1.00 91.12 199 SER A O 1
ATOM 1583 N N . PRO A 1 200 ? 4.739 13.952 2.021 1.00 87.75 200 PRO A N 1
ATOM 1584 C CA . PRO A 1 200 ? 3.475 13.283 2.345 1.00 87.75 200 PRO A CA 1
ATOM 1585 C C . PRO A 1 200 ? 2.877 12.405 1.234 1.00 87.75 200 PRO A C 1
ATOM 1587 O O . PRO A 1 200 ? 1.972 11.620 1.518 1.00 87.75 200 PRO A O 1
ATOM 1590 N N . ILE A 1 201 ? 3.355 12.524 -0.013 1.00 91.38 201 ILE A N 1
ATOM 1591 C CA . ILE A 1 201 ? 2.985 11.632 -1.127 1.00 91.38 201 ILE A CA 1
ATOM 1592 C C . ILE A 1 201 ? 3.547 10.212 -0.950 1.00 91.38 201 ILE A C 1
ATOM 1594 O O . ILE A 1 201 ? 2.989 9.255 -1.484 1.00 91.38 201 ILE A O 1
ATOM 1598 N N . CYS A 1 202 ? 4.626 10.066 -0.180 1.00 96.69 202 CYS A N 1
ATOM 1599 C CA . CYS A 1 202 ? 5.258 8.797 0.140 1.00 96.69 202 CYS A CA 1
ATOM 1600 C C . CYS A 1 202 ? 4.611 8.228 1.404 1.00 96.69 202 CYS A C 1
ATOM 1602 O O . CYS A 1 202 ? 4.989 8.555 2.531 1.00 96.69 202 CYS A O 1
ATOM 1604 N N . PHE A 1 203 ? 3.604 7.380 1.220 1.00 97.12 203 PHE A N 1
ATOM 1605 C CA . PHE A 1 203 ? 2.858 6.771 2.316 1.00 97.12 203 PHE A CA 1
ATOM 1606 C C . PHE A 1 203 ? 2.549 5.304 2.047 1.00 97.12 203 PHE A C 1
ATOM 1608 O O . PHE A 1 203 ? 2.462 4.859 0.904 1.00 97.12 203 PHE A O 1
ATOM 1615 N N . THR A 1 204 ? 2.329 4.551 3.118 1.00 98.19 204 THR A N 1
ATOM 1616 C CA . THR A 1 204 ? 1.920 3.142 3.052 1.00 98.19 204 THR A CA 1
ATOM 1617 C C . THR A 1 204 ? 0.934 2.812 4.155 1.00 98.19 204 THR A C 1
ATOM 1619 O O . THR A 1 204 ? 0.758 3.566 5.121 1.00 98.19 204 THR A O 1
ATOM 1622 N N . ASN A 1 205 ? 0.252 1.678 3.997 1.00 96.81 205 ASN A N 1
ATOM 1623 C CA . ASN A 1 205 ? -0.699 1.208 4.989 1.00 96.81 205 ASN A CA 1
ATOM 1624 C C . ASN A 1 205 ? -0.264 -0.151 5.527 1.00 96.81 205 ASN A C 1
ATOM 1626 O O . ASN A 1 205 ? 0.047 -1.080 4.793 1.00 96.81 205 ASN A O 1
ATOM 1630 N N . GLY A 1 206 ? -0.311 -0.289 6.843 1.00 96.12 206 GLY A N 1
ATOM 1631 C CA . GLY A 1 206 ? -0.089 -1.551 7.524 1.00 96.12 206 GLY A CA 1
ATOM 1632 C C . GLY A 1 206 ? -1.390 -2.199 7.945 1.00 96.12 206 GLY A C 1
ATOM 1633 O O . GLY A 1 206 ? -2.385 -1.516 8.196 1.00 96.12 206 GLY A O 1
ATOM 1634 N N . LYS A 1 207 ? -1.377 -3.525 8.039 1.00 95.62 207 LYS A N 1
ATOM 1635 C CA . LYS A 1 207 ? -2.476 -4.332 8.572 1.00 95.62 207 LYS A CA 1
ATOM 1636 C C . LYS A 1 207 ? -1.922 -5.498 9.386 1.00 95.62 207 LYS A C 1
ATOM 1638 O O . LYS A 1 207 ? -0.844 -6.003 9.077 1.00 95.62 207 LYS A O 1
ATOM 1643 N N . GLY A 1 208 ? -2.640 -5.927 10.417 1.00 94.38 208 GLY A N 1
ATOM 1644 C CA . GLY A 1 208 ? -2.221 -7.070 11.227 1.00 94.38 208 GLY A CA 1
ATOM 1645 C C . GLY A 1 208 ? -3.145 -7.365 12.401 1.00 94.38 208 GLY A C 1
ATOM 1646 O O . GLY A 1 208 ? -4.043 -6.583 12.712 1.00 94.38 208 GLY A O 1
ATOM 1647 N N . ALA A 1 209 ? -2.905 -8.499 13.062 1.00 93.62 209 ALA A N 1
ATOM 1648 C CA . ALA A 1 209 ? -3.691 -8.914 14.221 1.00 93.62 209 ALA A CA 1
ATOM 1649 C C . ALA A 1 209 ? -3.416 -8.092 15.493 1.00 93.62 209 ALA A C 1
ATOM 1651 O O . ALA A 1 209 ? -4.254 -8.026 16.389 1.00 93.62 209 ALA A O 1
ATOM 1652 N N . THR A 1 210 ? -2.268 -7.415 15.567 1.00 93.81 210 THR A N 1
ATOM 1653 C CA . THR A 1 210 ? -1.896 -6.522 16.676 1.00 93.81 210 THR A CA 1
ATOM 1654 C C . THR A 1 210 ? -1.413 -5.169 16.155 1.00 93.81 210 THR A C 1
ATOM 1656 O O . THR A 1 210 ? -1.134 -5.013 14.960 1.00 93.81 210 THR A O 1
ATOM 1659 N N . LYS A 1 211 ? -1.285 -4.189 17.059 1.00 93.31 211 LYS A N 1
ATOM 1660 C CA . LYS A 1 211 ? -0.746 -2.852 16.761 1.00 93.31 211 LYS A CA 1
ATOM 1661 C C . LYS A 1 211 ? 0.673 -2.963 16.175 1.00 93.31 211 LYS A C 1
ATOM 1663 O O . LYS A 1 211 ? 0.955 -2.395 15.125 1.00 93.31 211 LYS A O 1
ATOM 1668 N N . GLU A 1 212 ? 1.534 -3.776 16.783 1.00 94.75 212 GLU A N 1
ATOM 1669 C CA . GLU A 1 212 ? 2.922 -4.029 16.365 1.00 94.75 212 GLU A CA 1
ATOM 1670 C C . GLU A 1 212 ? 2.988 -4.713 14.995 1.00 94.75 212 GLU A C 1
ATOM 1672 O O . GLU A 1 212 ? 3.787 -4.323 14.143 1.00 94.75 212 GLU A O 1
ATOM 1677 N N . ALA A 1 213 ? 2.130 -5.712 14.756 1.00 96.06 213 ALA A N 1
ATOM 1678 C CA . ALA A 1 213 ? 2.084 -6.426 13.482 1.00 96.06 213 ALA A CA 1
ATOM 1679 C C . ALA A 1 213 ? 1.651 -5.498 12.337 1.00 96.06 213 ALA A C 1
ATOM 1681 O O . ALA A 1 213 ? 2.253 -5.520 11.261 1.00 96.06 213 ALA A O 1
ATOM 1682 N N . ALA A 1 214 ? 0.659 -4.635 12.584 1.00 96.19 214 ALA A N 1
ATOM 1683 C CA . ALA A 1 214 ? 0.256 -3.613 11.629 1.00 96.19 214 ALA A CA 1
ATOM 1684 C C . ALA A 1 214 ? 1.385 -2.602 11.367 1.00 96.19 214 ALA A C 1
ATOM 1686 O O . ALA A 1 214 ? 1.624 -2.269 10.208 1.00 96.19 214 ALA A O 1
ATOM 1687 N N . LEU A 1 215 ? 2.138 -2.173 12.387 1.00 96.56 215 LEU A N 1
ATOM 1688 C CA . LEU A 1 215 ? 3.291 -1.290 12.176 1.00 96.56 215 LEU A CA 1
ATOM 1689 C C . LEU A 1 215 ? 4.403 -1.958 11.356 1.00 96.56 215 LEU A C 1
ATOM 1691 O O . LEU A 1 215 ? 4.894 -1.354 10.404 1.00 96.56 215 LEU A O 1
ATOM 1695 N N . CYS A 1 216 ? 4.761 -3.209 11.668 1.00 97.25 216 CYS A N 1
ATOM 1696 C CA . CYS A 1 216 ? 5.715 -3.987 10.869 1.00 97.25 216 CYS A CA 1
ATOM 1697 C C . CYS A 1 216 ? 5.273 -4.072 9.406 1.00 97.25 216 CYS A C 1
ATOM 1699 O O . CYS A 1 216 ? 6.091 -3.920 8.504 1.00 97.25 216 CYS A O 1
ATOM 1701 N N . SER A 1 217 ? 3.978 -4.308 9.171 1.00 98.00 217 SER A N 1
ATOM 1702 C CA . SER A 1 217 ? 3.413 -4.360 7.824 1.00 98.00 217 SER A CA 1
ATOM 1703 C C . SER A 1 217 ? 3.564 -3.028 7.091 1.00 98.00 217 SER A C 1
ATOM 1705 O O . SER A 1 217 ? 3.937 -3.047 5.925 1.00 98.00 217 SER A O 1
ATOM 1707 N N . ALA A 1 218 ? 3.297 -1.895 7.746 1.00 98.12 218 ALA A N 1
ATOM 1708 C CA . ALA A 1 218 ? 3.424 -0.577 7.123 1.00 98.12 218 ALA A CA 1
ATOM 1709 C C . ALA A 1 218 ? 4.882 -0.251 6.783 1.00 98.12 218 ALA A C 1
ATOM 1711 O O . ALA A 1 218 ? 5.194 0.120 5.659 1.00 98.12 218 ALA A O 1
ATOM 1712 N N . LEU A 1 219 ? 5.794 -0.448 7.739 1.00 98.19 219 LEU A N 1
ATOM 1713 C CA . LEU A 1 219 ? 7.226 -0.205 7.540 1.00 98.19 219 LEU A CA 1
ATOM 1714 C C . LEU A 1 219 ? 7.815 -1.127 6.464 1.00 98.19 219 LEU A C 1
ATOM 1716 O O . LEU A 1 219 ? 8.618 -0.687 5.643 1.00 98.19 219 LEU A O 1
ATOM 1720 N N . GLY A 1 220 ? 7.390 -2.393 6.445 1.00 98.12 220 GLY A N 1
ATOM 1721 C CA . GLY A 1 220 ? 7.758 -3.354 5.411 1.00 98.12 220 GLY A CA 1
ATOM 1722 C C . GLY A 1 220 ? 7.263 -2.925 4.032 1.00 98.12 220 GLY A C 1
ATOM 1723 O O . GLY A 1 220 ? 8.055 -2.900 3.096 1.00 98.12 220 GLY A O 1
ATOM 1724 N N . GLU A 1 221 ? 5.996 -2.518 3.914 1.00 98.62 221 GLU A N 1
ATOM 1725 C CA . GLU A 1 221 ? 5.447 -1.973 2.667 1.00 98.62 221 GLU A CA 1
ATOM 1726 C C . GLU A 1 221 ? 6.208 -0.709 2.237 1.00 98.62 221 GLU A C 1
ATOM 1728 O O . GLU A 1 221 ? 6.532 -0.554 1.066 1.00 98.62 221 GLU A O 1
ATOM 1733 N N . TYR A 1 222 ? 6.589 0.169 3.167 1.00 98.56 222 TYR A N 1
ATOM 1734 C CA . TYR A 1 222 ? 7.379 1.361 2.845 1.00 98.56 222 TYR A CA 1
ATOM 1735 C C . TYR A 1 222 ? 8.738 0.993 2.236 1.00 98.56 222 TYR A C 1
ATOM 1737 O O . TYR A 1 222 ? 9.100 1.497 1.172 1.00 98.56 222 TYR A O 1
ATOM 1745 N N . LEU A 1 223 ? 9.471 0.075 2.878 1.00 98.25 223 LEU A N 1
ATOM 1746 C CA . LEU A 1 223 ? 10.750 -0.431 2.370 1.00 98.25 223 LEU A CA 1
ATOM 1747 C C . LEU A 1 223 ? 10.594 -1.133 1.017 1.00 98.25 223 LEU A C 1
ATOM 1749 O O . LEU A 1 223 ? 11.443 -0.973 0.142 1.00 98.25 223 LEU A O 1
ATOM 1753 N N . GLU A 1 224 ? 9.510 -1.881 0.827 1.00 98.56 224 GLU A N 1
ATOM 1754 C CA . GLU A 1 224 ? 9.147 -2.483 -0.454 1.00 98.56 224 GLU A CA 1
ATOM 1755 C C . GLU A 1 224 ? 8.967 -1.412 -1.537 1.00 98.56 224 GLU A C 1
ATOM 1757 O O . GLU A 1 224 ? 9.582 -1.525 -2.599 1.00 98.56 224 GLU A O 1
ATOM 1762 N N . ARG A 1 225 ? 8.188 -0.353 -1.279 1.00 98.31 225 ARG A N 1
ATOM 1763 C CA . ARG A 1 225 ? 7.909 0.684 -2.284 1.00 98.31 225 ARG A CA 1
ATOM 1764 C C . ARG A 1 225 ? 9.141 1.512 -2.632 1.00 98.31 225 ARG A C 1
ATOM 1766 O O . ARG A 1 225 ? 9.371 1.729 -3.821 1.00 98.31 225 ARG A O 1
ATOM 1773 N N . ILE A 1 226 ? 9.969 1.905 -1.658 1.00 96.75 226 ILE A N 1
ATOM 1774 C CA . ILE A 1 226 ? 11.216 2.635 -1.965 1.00 96.75 226 ILE A CA 1
ATOM 1775 C C . ILE A 1 226 ? 12.225 1.756 -2.702 1.00 96.75 226 ILE A C 1
ATOM 1777 O O . ILE A 1 226 ? 12.862 2.225 -3.635 1.00 96.75 226 ILE A O 1
ATOM 1781 N N . SER A 1 227 ? 12.341 0.472 -2.340 1.00 97.44 227 SER A N 1
ATOM 1782 C CA . SER A 1 227 ? 13.312 -0.433 -2.975 1.00 97.44 227 SER A CA 1
ATOM 1783 C C . SER A 1 227 ? 12.969 -0.730 -4.432 1.00 97.44 227 SER A C 1
ATOM 1785 O O . SER A 1 227 ? 13.828 -1.207 -5.165 1.00 97.44 227 SER A O 1
ATOM 1787 N N . ASN A 1 228 ? 11.718 -0.479 -4.830 1.00 97.88 228 ASN A N 1
ATOM 1788 C CA . ASN A 1 228 ? 11.218 -0.674 -6.184 1.00 97.88 228 ASN A CA 1
ATOM 1789 C C . ASN A 1 228 ? 10.945 0.655 -6.920 1.00 97.88 228 ASN A C 1
ATOM 1791 O O . ASN A 1 228 ? 10.290 0.638 -7.959 1.00 97.88 228 ASN A O 1
ATOM 1795 N N . ASN A 1 229 ? 11.391 1.802 -6.381 1.00 97.00 229 ASN A N 1
ATOM 1796 C CA . ASN A 1 229 ? 11.104 3.156 -6.890 1.00 97.00 229 ASN A CA 1
ATOM 1797 C C . ASN A 1 229 ? 9.602 3.449 -7.109 1.00 97.00 229 ASN A C 1
ATOM 1799 O O . ASN A 1 229 ? 9.230 4.349 -7.863 1.00 97.00 229 ASN A O 1
ATOM 1803 N N . TYR A 1 230 ? 8.711 2.711 -6.440 1.00 98.06 230 TYR A N 1
ATOM 1804 C CA . TYR A 1 230 ? 7.297 2.659 -6.808 1.00 98.06 230 TYR A CA 1
ATOM 1805 C C . TYR A 1 230 ? 6.522 3.932 -6.448 1.00 98.06 230 TYR A C 1
ATOM 1807 O O . TYR A 1 230 ? 5.556 4.266 -7.126 1.00 98.06 230 TYR A O 1
ATOM 1815 N N . PHE A 1 231 ? 6.962 4.690 -5.435 1.00 97.56 231 PHE A N 1
ATOM 1816 C CA . PHE A 1 231 ? 6.370 6.003 -5.132 1.00 97.56 231 PHE A CA 1
ATOM 1817 C C . PHE A 1 231 ? 6.471 6.985 -6.303 1.00 97.56 231 PHE A C 1
ATOM 1819 O O . PHE A 1 231 ? 5.645 7.887 -6.419 1.00 97.56 231 PHE A O 1
ATOM 1826 N N . TYR A 1 232 ? 7.457 6.792 -7.180 1.00 95.25 232 TYR A N 1
ATOM 1827 C CA . TYR A 1 232 ? 7.733 7.683 -8.297 1.00 95.25 232 TYR A CA 1
ATOM 1828 C C . TYR A 1 232 ? 7.355 7.089 -9.657 1.00 95.25 232 TYR A C 1
ATOM 1830 O O . TYR A 1 232 ? 7.560 7.751 -10.670 1.00 95.25 232 TYR A O 1
ATOM 1838 N N . ASN A 1 233 ? 6.779 5.879 -9.693 1.00 95.06 233 ASN A N 1
ATOM 1839 C CA . ASN A 1 233 ? 6.464 5.144 -10.925 1.00 95.06 233 ASN A CA 1
ATOM 1840 C C . ASN A 1 233 ? 5.661 5.986 -11.933 1.00 95.06 233 ASN A C 1
ATOM 1842 O O . ASN A 1 233 ? 5.940 5.952 -13.128 1.00 95.06 233 ASN A O 1
ATOM 1846 N N . ASP A 1 234 ? 4.739 6.811 -11.439 1.00 95.00 234 ASP A N 1
ATOM 1847 C CA . ASP A 1 234 ? 3.807 7.583 -12.267 1.00 95.00 234 ASP A CA 1
ATOM 1848 C C . ASP A 1 234 ? 4.317 8.996 -12.621 1.00 95.00 234 ASP A C 1
ATOM 1850 O O . ASP A 1 234 ? 3.574 9.808 -13.177 1.00 95.00 234 ASP A O 1
ATOM 1854 N N . TYR A 1 235 ? 5.578 9.314 -12.307 1.00 95.75 235 TYR A N 1
ATOM 1855 C CA . TYR A 1 235 ? 6.137 10.659 -12.450 1.00 95.75 235 TYR A CA 1
ATOM 1856 C C . TYR A 1 235 ? 7.318 10.711 -13.416 1.00 95.75 235 TYR A C 1
ATOM 1858 O O . TYR A 1 235 ? 8.240 9.898 -13.352 1.00 95.75 235 TYR A O 1
ATOM 1866 N N . TYR A 1 236 ? 7.335 11.749 -14.255 1.00 97.56 236 TYR A N 1
ATOM 1867 C CA . TYR A 1 236 ? 8.544 12.177 -14.952 1.00 97.56 236 TYR A CA 1
ATOM 1868 C C . TYR A 1 236 ? 9.518 12.814 -13.953 1.00 97.56 236 TYR A C 1
ATOM 1870 O O . TYR A 1 236 ? 9.145 13.733 -13.222 1.00 97.56 236 TYR A O 1
ATOM 1878 N N . LEU A 1 237 ? 10.768 12.348 -13.936 1.00 97.00 237 LEU A N 1
ATOM 1879 C CA . LEU A 1 237 ? 11.773 12.732 -12.934 1.00 97.00 237 LEU A CA 1
ATOM 1880 C C . LEU A 1 237 ? 12.603 13.963 -13.330 1.00 97.00 237 LEU A C 1
ATOM 1882 O O . LEU A 1 237 ? 13.483 14.400 -12.589 1.00 97.00 237 LEU A O 1
ATOM 1886 N N . GLY A 1 238 ? 12.308 14.555 -14.488 1.00 97.19 238 GLY A N 1
ATOM 1887 C CA . GLY A 1 238 ? 12.984 15.748 -14.976 1.00 97.19 238 GLY A CA 1
ATOM 1888 C C . GLY A 1 238 ? 14.250 15.454 -15.780 1.00 97.19 238 GLY A C 1
ATOM 1889 O O . GLY A 1 238 ? 14.865 14.392 -15.690 1.00 97.19 238 GLY A O 1
ATOM 1890 N N . GLU A 1 239 ? 14.660 16.452 -16.562 1.00 97.25 239 GLU A N 1
ATOM 1891 C CA . GLU A 1 239 ? 15.764 16.353 -17.523 1.00 97.25 239 GLU A CA 1
ATOM 1892 C C . GLU A 1 239 ? 17.099 16.011 -16.854 1.00 97.25 239 GLU A C 1
ATOM 1894 O O . GLU A 1 239 ? 17.910 15.280 -17.417 1.00 97.25 239 GLU A O 1
ATOM 1899 N N . LYS A 1 240 ? 17.315 16.499 -15.626 1.00 97.69 240 LYS A N 1
ATOM 1900 C CA . LYS A 1 240 ? 18.533 16.210 -14.868 1.00 97.69 240 LYS A CA 1
ATOM 1901 C C . LYS A 1 240 ? 18.673 14.712 -14.586 1.00 97.69 240 LYS A C 1
ATOM 1903 O O . LYS A 1 240 ? 19.717 14.155 -14.893 1.00 97.69 240 LYS A O 1
ATOM 1908 N N . ILE A 1 241 ? 17.639 14.078 -14.024 1.00 97.75 241 ILE A N 1
ATOM 1909 C CA . ILE A 1 241 ? 17.679 12.648 -13.678 1.00 97.75 241 ILE A CA 1
ATOM 1910 C C . ILE A 1 241 ? 17.699 11.802 -14.954 1.00 97.75 241 ILE A C 1
ATOM 1912 O O . ILE A 1 241 ? 18.485 10.868 -15.056 1.00 97.75 241 ILE A O 1
ATOM 1916 N N . ALA A 1 242 ? 16.917 12.177 -15.971 1.00 97.81 242 ALA A N 1
ATOM 1917 C CA . ALA A 1 242 ? 16.873 11.476 -17.256 1.00 97.81 242 ALA A CA 1
ATOM 1918 C C . ALA A 1 242 ? 18.244 11.363 -17.965 1.00 97.81 242 ALA A C 1
ATOM 1920 O O . ALA A 1 242 ? 18.453 10.442 -18.763 1.00 97.81 242 ALA A O 1
ATOM 1921 N N . ASN A 1 243 ? 19.169 12.285 -17.679 1.00 97.19 243 ASN A N 1
ATOM 1922 C CA . ASN A 1 243 ? 20.517 12.345 -18.251 1.00 97.19 243 ASN A CA 1
ATOM 1923 C C . ASN A 1 243 ? 21.636 11.987 -17.254 1.00 97.19 243 ASN A C 1
ATOM 1925 O O . ASN A 1 243 ? 22.808 12.133 -17.595 1.00 97.19 243 ASN A O 1
ATOM 1929 N N . ASP A 1 244 ? 21.301 11.537 -16.042 1.00 97.38 244 ASP A N 1
ATOM 1930 C CA . ASP A 1 244 ? 22.285 11.137 -15.027 1.00 97.38 244 ASP A CA 1
ATOM 1931 C C . ASP A 1 244 ? 22.891 9.752 -15.341 1.00 97.38 244 ASP A C 1
ATOM 1933 O O . ASP A 1 244 ? 22.434 9.050 -16.252 1.00 97.38 244 ASP A O 1
ATOM 1937 N N . ASP A 1 245 ? 23.903 9.326 -14.583 1.00 97.06 245 ASP A N 1
ATOM 1938 C CA . ASP A 1 245 ? 24.596 8.042 -14.782 1.00 97.06 245 ASP A CA 1
ATOM 1939 C C . ASP A 1 245 ? 23.616 6.851 -14.792 1.00 97.06 245 ASP A C 1
ATOM 1941 O O . ASP A 1 245 ? 23.764 5.928 -15.597 1.00 97.06 245 ASP A O 1
ATOM 1945 N N . PHE A 1 246 ? 22.564 6.911 -13.971 1.00 98.12 246 PHE A N 1
ATOM 1946 C CA . PHE A 1 246 ? 21.424 5.991 -13.974 1.00 98.12 246 PHE A CA 1
ATOM 1947 C C . PHE A 1 246 ? 20.123 6.723 -13.604 1.00 98.12 246 PHE A C 1
ATOM 1949 O O . PHE A 1 246 ? 20.157 7.731 -12.899 1.00 98.12 246 PHE A O 1
ATOM 1956 N N . VAL A 1 247 ? 18.976 6.200 -14.048 1.00 98.31 247 VAL A N 1
ATOM 1957 C CA . VAL A 1 247 ? 17.638 6.730 -13.717 1.00 98.31 247 VAL A CA 1
ATOM 1958 C C . VAL A 1 247 ? 16.971 5.912 -12.611 1.00 98.31 247 VAL A C 1
ATOM 1960 O O . VAL A 1 247 ? 16.431 6.478 -11.664 1.00 98.31 247 VAL A O 1
ATOM 1963 N N . HIS A 1 248 ? 17.011 4.583 -12.717 1.00 98.25 248 HIS A N 1
ATOM 1964 C CA . HIS A 1 248 ? 16.307 3.649 -11.835 1.00 98.25 248 HIS A CA 1
ATOM 1965 C C . HIS A 1 248 ? 17.262 2.934 -10.888 1.00 98.25 248 HIS A C 1
ATOM 1967 O O . HIS A 1 248 ? 17.078 2.993 -9.672 1.00 98.25 248 HIS A O 1
ATOM 1973 N N . TYR A 1 249 ? 18.287 2.268 -11.430 1.00 98.19 249 TYR A N 1
ATOM 1974 C CA . TYR A 1 249 ? 19.281 1.539 -10.637 1.00 98.19 249 TYR A CA 1
ATOM 1975 C C . TYR A 1 249 ? 20.663 1.577 -11.298 1.00 98.19 249 TYR A C 1
ATOM 1977 O O . TYR A 1 249 ? 20.749 1.501 -12.520 1.00 98.19 249 TYR A O 1
ATOM 1985 N N . PRO A 1 250 ? 21.768 1.550 -10.528 1.00 98.25 250 PRO A N 1
ATOM 1986 C CA . PRO A 1 250 ? 23.120 1.531 -11.098 1.00 98.25 250 PRO A CA 1
ATOM 1987 C C . PRO A 1 250 ? 23.434 0.344 -12.026 1.00 98.25 250 PRO A C 1
ATOM 1989 O O . PRO A 1 250 ? 24.407 0.387 -12.772 1.00 98.25 250 PRO A O 1
ATOM 1992 N N . ASN A 1 251 ? 22.663 -0.744 -11.949 1.00 97.88 251 ASN A N 1
ATOM 1993 C CA . ASN A 1 251 ? 22.806 -1.937 -12.787 1.00 97.88 251 ASN A CA 1
ATOM 1994 C C . ASN A 1 251 ? 21.777 -2.012 -13.931 1.00 97.88 251 ASN A C 1
ATOM 1996 O O . ASN A 1 251 ? 21.649 -3.067 -14.559 1.00 97.88 251 ASN A O 1
ATOM 2000 N N . GLU A 1 252 ? 21.031 -0.937 -14.189 1.00 98.44 252 GLU A N 1
ATOM 2001 C CA . GLU A 1 252 ? 20.185 -0.830 -15.374 1.00 98.44 252 GLU A CA 1
ATOM 2002 C C . GLU A 1 252 ? 21.026 -0.843 -16.657 1.00 98.44 252 GLU A C 1
ATOM 2004 O O . GLU A 1 252 ? 22.216 -0.517 -16.658 1.00 98.44 252 GLU A O 1
ATOM 2009 N N . LYS A 1 253 ? 20.406 -1.219 -17.776 1.00 98.44 253 LYS A N 1
ATOM 2010 C CA . LYS A 1 253 ? 21.029 -1.111 -19.096 1.00 98.44 253 LYS A CA 1
ATOM 2011 C C . LYS A 1 253 ? 20.106 -0.360 -20.036 1.00 98.44 253 LYS A C 1
ATOM 2013 O O . LYS A 1 253 ? 18.894 -0.563 -20.028 1.00 98.44 253 LYS A O 1
ATOM 2018 N N . TRP A 1 254 ? 20.723 0.464 -20.869 1.00 98.62 254 TRP A N 1
ATOM 2019 C CA . TRP A 1 254 ? 20.056 1.234 -21.906 1.00 98.62 254 TRP A CA 1
ATOM 2020 C C . TRP A 1 254 ? 20.280 0.572 -23.258 1.00 98.62 254 TRP A C 1
ATOM 2022 O O . TRP A 1 254 ? 21.414 0.253 -23.618 1.00 98.62 254 TRP A O 1
ATOM 2032 N N . PHE A 1 255 ? 19.191 0.363 -23.989 1.00 98.62 255 PHE A N 1
ATOM 2033 C CA . PHE A 1 255 ? 19.196 -0.202 -25.331 1.00 98.62 255 PHE A CA 1
ATOM 2034 C C . PHE A 1 255 ? 18.786 0.889 -26.315 1.00 98.62 255 PHE A C 1
ATOM 2036 O O . PHE A 1 255 ? 17.662 1.387 -26.253 1.00 98.62 255 PHE A O 1
ATOM 2043 N N . SER A 1 256 ? 19.695 1.275 -27.210 1.00 98.12 256 SER A N 1
ATOM 2044 C CA . SER A 1 256 ? 19.380 2.223 -28.279 1.00 98.12 256 SER A CA 1
ATOM 2045 C C . SER A 1 256 ? 18.267 1.677 -29.172 1.00 98.12 256 SER A C 1
ATOM 2047 O O . SER A 1 256 ? 18.155 0.468 -29.364 1.00 98.12 256 SER A O 1
ATOM 2049 N N . LEU A 1 257 ? 17.441 2.574 -29.708 1.00 97.88 257 LEU A N 1
ATOM 2050 C CA . LEU A 1 257 ? 16.415 2.201 -30.676 1.00 97.88 257 LEU A CA 1
ATOM 2051 C C . LEU A 1 257 ? 17.064 1.752 -31.991 1.00 97.88 257 LEU A C 1
ATOM 2053 O O . LEU A 1 257 ? 18.026 2.368 -32.452 1.00 97.88 257 LEU A O 1
ATOM 2057 N N . GLU A 1 258 ? 16.517 0.695 -32.587 1.00 97.19 258 GLU A N 1
ATOM 2058 C CA . GLU A 1 258 ? 16.915 0.219 -33.913 1.00 97.19 258 GLU A CA 1
ATOM 2059 C C . GLU A 1 258 ? 16.348 1.141 -35.008 1.00 97.19 258 GLU A C 1
ATOM 2061 O O . GLU A 1 258 ? 15.300 1.766 -34.830 1.00 97.19 258 GLU A O 1
ATOM 2066 N N . GLU A 1 259 ? 17.007 1.218 -36.170 1.00 96.44 259 GLU A N 1
ATOM 2067 C CA . GLU A 1 259 ? 16.568 2.088 -37.280 1.00 96.44 259 GLU A CA 1
ATOM 2068 C C . GLU A 1 259 ? 15.170 1.730 -37.816 1.00 96.44 259 GLU A C 1
ATOM 2070 O O . GLU A 1 259 ? 14.443 2.603 -38.294 1.00 96.44 259 GLU A O 1
ATOM 2075 N N . ASP A 1 260 ? 14.788 0.453 -37.741 1.00 96.56 260 ASP A N 1
ATOM 2076 C CA . ASP A 1 260 ? 13.474 -0.053 -38.148 1.00 96.56 260 ASP A CA 1
ATOM 2077 C C . ASP A 1 260 ? 12.441 -0.065 -37.005 1.00 96.56 260 ASP A C 1
ATOM 2079 O O . ASP A 1 260 ? 11.316 -0.533 -37.198 1.00 96.56 260 ASP A O 1
ATOM 2083 N N . ASP A 1 261 ? 12.808 0.480 -35.839 1.00 97.50 261 ASP A N 1
ATOM 2084 C CA . ASP A 1 261 ? 12.015 0.513 -34.605 1.00 97.50 261 ASP A CA 1
ATOM 2085 C C . ASP A 1 261 ? 11.652 -0.886 -34.068 1.00 97.50 261 ASP A C 1
ATOM 2087 O O . ASP A 1 261 ? 10.691 -1.053 -33.310 1.00 97.50 261 ASP A O 1
ATOM 2091 N N . SER A 1 262 ? 12.414 -1.915 -34.455 1.00 97.19 262 SER A N 1
ATOM 2092 C CA . SER A 1 262 ? 12.296 -3.251 -33.876 1.00 97.19 262 SER A CA 1
ATOM 2093 C C . SER A 1 262 ? 12.798 -3.288 -32.427 1.00 97.19 262 SER A C 1
ATOM 2095 O O . SER A 1 262 ? 13.437 -2.362 -31.921 1.00 97.19 262 SER A O 1
ATOM 2097 N N . ILE A 1 263 ? 12.452 -4.361 -31.714 1.00 97.88 263 ILE A N 1
ATOM 2098 C CA . ILE A 1 263 ? 12.903 -4.568 -30.336 1.00 97.88 263 ILE A CA 1
ATOM 2099 C C . ILE A 1 263 ? 14.402 -4.923 -30.357 1.00 97.88 263 ILE A C 1
ATOM 2101 O O . ILE A 1 263 ? 14.752 -5.934 -30.973 1.00 97.88 263 ILE A O 1
ATOM 2105 N N . PRO A 1 264 ? 15.276 -4.171 -29.655 1.00 97.50 264 PRO A N 1
ATOM 2106 C CA . PRO A 1 264 ? 16.714 -4.430 -29.652 1.00 97.50 264 PRO A CA 1
ATOM 2107 C C . PRO A 1 264 ? 17.082 -5.831 -29.156 1.00 97.50 264 PRO A C 1
ATOM 2109 O O . PRO A 1 264 ? 16.498 -6.363 -28.205 1.00 97.50 264 PRO A O 1
ATOM 2112 N N . VAL A 1 265 ? 18.115 -6.423 -29.760 1.00 95.88 265 VAL A N 1
ATOM 2113 C CA . VAL A 1 265 ? 18.621 -7.743 -29.354 1.00 95.88 265 VAL A CA 1
ATOM 2114 C C . VAL A 1 265 ? 19.166 -7.693 -27.921 1.00 95.88 265 VAL A C 1
ATOM 2116 O O . VAL A 1 265 ? 19.940 -6.812 -27.556 1.00 95.88 265 VAL A O 1
ATOM 2119 N N . GLY A 1 266 ? 18.799 -8.689 -27.110 1.00 95.56 266 GLY A N 1
ATOM 2120 C CA . GLY A 1 266 ? 19.213 -8.802 -25.705 1.00 95.56 266 GLY A CA 1
ATOM 2121 C C . GLY A 1 266 ? 18.221 -8.203 -24.704 1.00 95.56 266 GLY A C 1
ATOM 2122 O O . GLY A 1 266 ? 18.401 -8.375 -23.497 1.00 95.56 266 GLY A O 1
ATOM 2123 N N . LEU A 1 267 ? 17.169 -7.545 -25.193 1.00 97.50 267 LEU A N 1
ATOM 2124 C CA . LEU A 1 267 ? 16.015 -7.135 -24.407 1.00 97.50 267 LEU A CA 1
ATOM 2125 C C . LEU A 1 267 ? 14.990 -8.279 -24.361 1.00 97.50 267 LEU A C 1
ATOM 2127 O O . LEU A 1 267 ? 14.606 -8.813 -25.402 1.00 97.50 267 LEU A O 1
ATOM 2131 N N . MET A 1 268 ? 14.524 -8.626 -23.159 1.00 98.12 268 MET A N 1
ATOM 2132 C CA . MET A 1 268 ? 13.651 -9.774 -22.894 1.00 98.12 268 MET A CA 1
ATOM 2133 C C . MET A 1 268 ? 14.244 -11.120 -23.370 1.00 98.12 268 MET A C 1
ATOM 2135 O O . MET A 1 268 ? 15.360 -11.202 -23.880 1.00 98.12 268 MET A O 1
ATOM 2139 N N . ASP A 1 269 ? 13.526 -12.216 -23.129 1.00 97.56 269 ASP A N 1
ATOM 2140 C CA . ASP A 1 269 ? 13.830 -13.530 -23.700 1.00 97.56 269 ASP A CA 1
ATOM 2141 C C . ASP A 1 269 ? 12.716 -13.963 -24.668 1.00 97.56 269 ASP A C 1
ATOM 2143 O O . ASP A 1 269 ? 11.683 -13.302 -24.783 1.00 97.56 269 ASP A O 1
ATOM 2147 N N . HIS A 1 270 ? 12.913 -15.086 -25.367 1.00 96.44 270 HIS A N 1
ATOM 2148 C CA . HIS A 1 270 ? 11.911 -15.605 -26.304 1.00 96.44 270 HIS A CA 1
ATOM 2149 C C . HIS A 1 270 ? 10.543 -15.841 -25.650 1.00 96.44 270 HIS A C 1
ATOM 2151 O O . HIS A 1 270 ? 9.526 -15.565 -26.269 1.00 96.44 270 HIS A O 1
ATOM 2157 N N . TYR A 1 271 ? 10.508 -16.289 -24.393 1.00 97.12 271 TYR A N 1
ATOM 2158 C CA . TYR A 1 271 ? 9.254 -16.559 -23.694 1.00 97.12 271 TYR A CA 1
ATOM 2159 C C . TYR A 1 271 ? 8.458 -15.273 -23.433 1.00 97.12 271 TYR A C 1
ATOM 2161 O O . TYR A 1 271 ? 7.251 -15.232 -23.660 1.00 97.12 271 TYR A O 1
ATOM 2169 N N . LEU A 1 272 ? 9.122 -14.207 -22.981 1.00 97.75 272 LEU A N 1
ATOM 2170 C CA . LEU A 1 272 ? 8.489 -12.903 -22.781 1.00 97.75 272 LEU A CA 1
ATOM 2171 C C . LEU A 1 272 ? 8.069 -12.277 -24.118 1.00 97.75 272 LEU A C 1
ATOM 2173 O O . LEU A 1 272 ? 6.985 -11.704 -24.201 1.00 97.75 272 LEU A O 1
ATOM 2177 N N . LEU A 1 273 ? 8.880 -12.416 -25.169 1.00 97.44 273 LEU A N 1
ATOM 2178 C CA . LEU A 1 273 ? 8.541 -11.924 -26.508 1.00 97.44 273 LEU A CA 1
ATOM 2179 C C . LEU A 1 273 ? 7.318 -12.641 -27.095 1.00 97.44 273 LEU A C 1
ATOM 2181 O O . LEU A 1 273 ? 6.449 -11.974 -27.648 1.00 97.44 273 LEU A O 1
ATOM 2185 N N . ASP A 1 274 ? 7.190 -13.954 -26.901 1.00 97.38 274 ASP A N 1
ATOM 2186 C CA . ASP A 1 274 ? 6.013 -14.721 -27.334 1.00 97.38 274 ASP A CA 1
ATOM 2187 C C . ASP A 1 274 ? 4.719 -14.256 -26.638 1.00 97.38 274 ASP A C 1
ATOM 2189 O O . ASP A 1 274 ? 3.627 -14.407 -27.185 1.00 97.38 274 ASP A O 1
ATOM 2193 N N . ILE A 1 275 ? 4.825 -13.679 -25.435 1.00 97.25 275 ILE A N 1
ATOM 2194 C CA . ILE A 1 275 ? 3.683 -13.160 -24.668 1.00 97.25 275 ILE A CA 1
ATOM 2195 C C . ILE A 1 275 ? 3.377 -11.708 -25.044 1.00 97.25 275 ILE A C 1
ATOM 2197 O O . ILE A 1 275 ? 2.225 -11.373 -25.322 1.00 97.25 275 ILE A O 1
ATOM 2201 N N . TYR A 1 276 ? 4.385 -10.835 -25.019 1.00 97.38 276 TYR A N 1
ATOM 2202 C CA . TYR A 1 276 ? 4.197 -9.384 -25.133 1.00 97.38 276 TYR A CA 1
ATOM 2203 C C . TYR A 1 276 ? 4.304 -8.857 -26.563 1.00 97.38 276 TYR A C 1
ATOM 2205 O O . TYR A 1 276 ? 3.802 -7.774 -26.847 1.00 97.38 276 TYR A O 1
ATOM 2213 N N . ASN A 1 277 ? 4.914 -9.624 -27.466 1.00 96.81 277 ASN A N 1
ATOM 2214 C CA . ASN A 1 277 ? 5.040 -9.305 -28.885 1.00 96.81 277 ASN A CA 1
ATOM 2215 C C . ASN A 1 277 ? 4.490 -10.432 -29.780 1.00 96.81 277 ASN A C 1
ATOM 2217 O O . ASN A 1 277 ? 5.030 -10.720 -30.846 1.00 96.81 277 ASN A O 1
ATOM 2221 N N . ALA A 1 278 ? 3.399 -11.078 -29.357 1.00 94.94 278 ALA A N 1
ATOM 2222 C CA . ALA A 1 278 ? 2.828 -12.235 -30.052 1.00 94.94 278 ALA A CA 1
ATOM 2223 C C . ALA A 1 278 ? 2.439 -11.963 -31.521 1.00 94.94 278 ALA A C 1
ATOM 2225 O O . ALA A 1 278 ? 2.492 -12.872 -32.349 1.00 94.94 278 ALA A O 1
ATOM 2226 N N . SER A 1 279 ? 2.031 -10.731 -31.855 1.00 94.44 279 SER A N 1
ATOM 2227 C CA . SER A 1 279 ? 1.681 -10.330 -33.226 1.00 94.44 279 SER A CA 1
ATOM 2228 C C . SER A 1 279 ? 2.851 -9.750 -34.025 1.00 94.44 279 SER A C 1
ATOM 2230 O O . SER A 1 279 ? 2.716 -9.570 -35.232 1.00 94.44 279 SER A O 1
ATOM 2232 N N . GLY A 1 280 ? 3.992 -9.478 -33.384 1.00 94.56 280 GLY A N 1
ATOM 2233 C CA . GLY A 1 280 ? 5.140 -8.822 -34.011 1.00 94.56 280 GLY A CA 1
ATOM 2234 C C . GLY A 1 280 ? 5.001 -7.304 -34.180 1.00 94.56 280 GLY A C 1
ATOM 2235 O O . GLY A 1 280 ? 5.860 -6.700 -34.814 1.00 94.56 280 GLY A O 1
ATOM 2236 N N . ASP A 1 281 ? 3.947 -6.686 -33.635 1.00 96.06 281 ASP A N 1
ATOM 2237 C CA . ASP A 1 281 ? 3.658 -5.255 -33.821 1.00 96.06 281 ASP A CA 1
ATOM 2238 C C . ASP A 1 281 ? 4.291 -4.341 -32.753 1.00 96.06 281 ASP A C 1
ATOM 2240 O O . ASP A 1 281 ? 4.212 -3.115 -32.879 1.00 96.06 281 ASP A O 1
ATOM 2244 N N . LEU A 1 282 ? 4.886 -4.900 -31.689 1.00 97.62 282 LEU A N 1
ATOM 2245 C CA . LEU A 1 282 ? 5.511 -4.117 -30.620 1.00 97.62 282 LEU A CA 1
ATOM 2246 C C . LEU A 1 282 ? 6.817 -3.491 -31.113 1.00 97.62 282 LEU A C 1
ATOM 2248 O O . LEU A 1 282 ? 7.721 -4.195 -31.567 1.00 97.62 282 LEU A O 1
ATOM 2252 N N . LYS A 1 283 ? 6.926 -2.170 -30.963 1.00 98.06 283 LYS A N 1
ATOM 2253 C CA . LYS A 1 283 ? 8.091 -1.393 -31.392 1.00 98.06 283 LYS A CA 1
ATOM 2254 C C . LYS A 1 283 ? 8.973 -0.979 -30.225 1.00 98.06 283 LYS A C 1
ATOM 2256 O O . LYS A 1 283 ? 8.477 -0.779 -29.113 1.00 98.06 283 LYS A O 1
ATOM 2261 N N . GLY A 1 284 ? 10.264 -0.781 -30.485 1.00 98.00 284 GLY A N 1
ATOM 2262 C CA . GLY A 1 284 ? 11.223 -0.305 -29.488 1.00 98.00 284 GLY A CA 1
ATOM 2263 C C . GLY A 1 284 ? 10.796 1.027 -28.863 1.00 98.00 284 GLY A C 1
ATOM 2264 O O . GLY A 1 284 ? 10.788 1.171 -27.640 1.00 98.00 284 GLY A O 1
ATOM 2265 N N . SER A 1 285 ? 10.325 1.969 -29.683 1.00 97.94 285 SER A N 1
ATOM 2266 C CA . SER A 1 285 ? 9.834 3.283 -29.252 1.00 97.94 285 SER A CA 1
ATOM 2267 C C . SER A 1 285 ? 8.632 3.227 -28.299 1.00 97.94 285 SER A C 1
ATOM 2269 O O . SER A 1 285 ? 8.379 4.188 -27.574 1.00 97.94 285 SER A O 1
ATOM 2271 N N . ASN A 1 286 ? 7.895 2.110 -28.245 1.00 98.06 286 ASN A N 1
ATOM 2272 C CA . ASN A 1 286 ? 6.791 1.926 -27.296 1.00 98.06 286 ASN A CA 1
ATOM 2273 C C . ASN A 1 286 ? 7.272 1.589 -25.876 1.00 98.06 286 ASN A C 1
ATOM 2275 O O . ASN A 1 286 ? 6.487 1.682 -24.936 1.00 98.06 286 ASN A O 1
ATOM 2279 N N . LEU A 1 287 ? 8.540 1.198 -25.722 1.00 98.56 287 LEU A N 1
ATOM 2280 C CA . LEU A 1 287 ? 9.111 0.687 -24.475 1.00 98.56 287 LEU A CA 1
ATOM 2281 C C . LEU A 1 287 ? 9.969 1.719 -23.726 1.00 98.56 287 LEU A C 1
ATOM 2283 O O . LEU A 1 287 ? 10.611 1.370 -22.737 1.00 98.56 287 LEU A O 1
ATOM 2287 N N . ILE A 1 288 ? 9.968 2.981 -24.159 1.00 98.50 288 ILE A N 1
ATOM 2288 C CA . ILE A 1 288 ? 10.629 4.078 -23.437 1.00 98.50 288 ILE A CA 1
ATOM 2289 C C . ILE A 1 288 ? 9.933 4.285 -22.087 1.00 98.50 288 ILE A C 1
ATOM 2291 O O . ILE A 1 288 ? 8.704 4.367 -22.018 1.00 98.50 288 ILE A O 1
ATOM 2295 N N . ASP A 1 289 ? 10.696 4.339 -20.998 1.00 98.38 289 ASP A N 1
ATOM 2296 C CA . ASP A 1 289 ? 10.135 4.532 -19.663 1.00 98.38 289 ASP A CA 1
ATOM 2297 C C . ASP A 1 289 ? 9.630 5.971 -19.468 1.00 98.38 289 ASP A C 1
ATOM 2299 O O . ASP A 1 289 ? 10.250 6.940 -19.908 1.00 98.38 289 ASP A O 1
ATOM 2303 N N . SER A 1 290 ? 8.492 6.119 -18.788 1.00 97.00 290 SER A N 1
ATOM 2304 C CA . SER A 1 290 ? 7.878 7.424 -18.512 1.00 97.00 290 SER A CA 1
ATOM 2305 C C . SER A 1 290 ? 8.688 8.274 -17.535 1.00 97.00 290 SER A C 1
ATOM 2307 O O . SER A 1 290 ? 8.595 9.500 -17.570 1.00 97.00 290 SER A O 1
ATOM 2309 N N . ASN A 1 291 ? 9.483 7.640 -16.668 1.00 98.00 291 ASN A N 1
ATOM 2310 C CA . ASN A 1 291 ? 10.257 8.330 -15.641 1.00 98.00 291 ASN A CA 1
ATOM 2311 C C . ASN A 1 291 ? 11.406 9.145 -16.242 1.00 98.00 291 ASN A C 1
ATOM 2313 O O . ASN A 1 291 ? 11.617 10.286 -15.826 1.00 98.00 291 ASN A O 1
ATOM 2317 N N . SER A 1 292 ? 12.107 8.595 -17.239 1.00 98.12 292 SER A N 1
ATOM 2318 C CA . SER A 1 292 ? 13.137 9.307 -17.998 1.00 98.12 292 SER A CA 1
ATOM 2319 C C . SER A 1 292 ? 12.579 10.101 -19.179 1.00 98.12 292 SER A C 1
ATOM 2321 O O . SER A 1 292 ? 13.111 11.161 -19.503 1.00 98.12 292 SER A O 1
ATOM 2323 N N . GLY A 1 293 ? 11.561 9.577 -19.874 1.00 96.81 293 GLY A N 1
ATOM 2324 C CA . GLY A 1 293 ? 11.087 10.116 -21.153 1.00 96.81 293 GLY A CA 1
ATOM 2325 C C . GLY A 1 293 ? 12.178 10.249 -22.230 1.00 96.81 293 GLY A C 1
ATOM 2326 O O . GLY A 1 293 ? 11.981 10.963 -23.216 1.00 96.81 293 GLY A O 1
ATOM 2327 N N . ASN A 1 294 ? 13.343 9.616 -22.050 1.00 97.69 294 ASN A N 1
ATOM 2328 C CA . ASN A 1 294 ? 14.548 9.918 -22.815 1.00 97.69 294 ASN A CA 1
ATOM 2329 C C . ASN A 1 294 ? 14.674 9.019 -24.050 1.00 97.69 294 ASN A C 1
ATOM 2331 O O . ASN A 1 294 ? 15.438 8.055 -24.076 1.00 97.69 294 ASN A O 1
ATOM 2335 N N . SER A 1 295 ? 13.917 9.358 -25.096 1.00 96.25 295 SER A N 1
ATOM 2336 C CA . SER A 1 295 ? 13.929 8.602 -26.358 1.00 96.25 295 SER A CA 1
ATOM 2337 C C . SER A 1 295 ? 15.295 8.561 -27.059 1.00 96.25 295 SER A C 1
ATOM 2339 O O . SER A 1 295 ? 15.577 7.591 -27.756 1.00 96.25 295 SER A O 1
ATOM 2341 N N . GLU A 1 296 ? 16.159 9.562 -26.847 1.00 96.75 296 GLU A N 1
ATOM 2342 C CA . GLU A 1 296 ? 17.513 9.589 -27.419 1.00 96.75 296 GLU A CA 1
ATOM 2343 C C . GLU A 1 296 ? 18.443 8.584 -26.727 1.00 96.75 296 GLU A C 1
ATOM 2345 O O . GLU A 1 296 ? 19.259 7.933 -27.381 1.00 96.75 296 GLU A O 1
ATOM 2350 N N . ARG A 1 297 ? 18.298 8.417 -25.405 1.00 97.94 297 ARG A N 1
ATOM 2351 C CA . ARG A 1 297 ? 19.043 7.420 -24.621 1.00 97.94 297 ARG A CA 1
ATOM 2352 C C . ARG A 1 297 ? 18.541 5.994 -24.871 1.00 97.94 297 ARG A C 1
ATOM 2354 O O . ARG A 1 297 ? 19.328 5.050 -24.801 1.00 97.94 297 ARG A O 1
ATOM 2361 N N . GLY A 1 298 ? 17.260 5.843 -25.207 1.00 98.38 298 GLY A N 1
ATOM 2362 C CA . GLY A 1 298 ? 16.643 4.587 -25.633 1.00 98.38 298 GLY A CA 1
ATOM 2363 C C . GLY A 1 298 ? 15.820 3.904 -24.540 1.00 98.38 298 GLY A C 1
ATOM 2364 O O . GLY A 1 298 ? 15.219 4.551 -23.689 1.00 98.38 298 GLY A O 1
ATOM 2365 N N . ILE A 1 299 ? 15.752 2.576 -24.584 1.00 98.81 299 ILE A N 1
ATOM 2366 C CA . ILE A 1 299 ? 14.925 1.758 -23.690 1.00 98.81 299 ILE A CA 1
ATOM 2367 C C . ILE A 1 299 ? 15.723 1.427 -22.429 1.00 98.81 299 ILE A C 1
ATOM 2369 O O . ILE A 1 299 ? 16.709 0.688 -22.496 1.00 98.81 299 ILE A O 1
ATOM 2373 N N . CYS A 1 300 ? 15.275 1.918 -21.273 1.00 98.75 300 CYS A N 1
ATOM 2374 C CA . CYS A 1 300 ? 15.807 1.475 -19.990 1.00 98.75 300 CYS A CA 1
ATOM 2375 C C . CYS A 1 300 ? 15.227 0.108 -19.607 1.00 98.75 300 CYS A C 1
ATOM 2377 O O . CYS A 1 300 ? 14.006 -0.082 -19.544 1.00 98.75 300 CYS A O 1
ATOM 2379 N N . ALA A 1 301 ? 16.107 -0.848 -19.321 1.00 98.75 301 ALA A N 1
ATOM 2380 C CA . ALA A 1 301 ? 15.746 -2.167 -18.835 1.00 98.75 301 ALA A CA 1
ATOM 2381 C C . ALA A 1 301 ? 16.551 -2.532 -17.590 1.00 98.75 301 ALA A C 1
ATOM 2383 O O . ALA A 1 301 ? 17.726 -2.185 -17.452 1.00 98.75 301 ALA A O 1
ATOM 2384 N N . ILE A 1 302 ? 15.924 -3.297 -16.703 1.00 98.44 302 ILE A N 1
ATOM 2385 C CA . ILE A 1 302 ? 16.523 -3.733 -15.441 1.00 98.44 302 ILE A CA 1
ATOM 2386 C C . ILE A 1 302 ? 16.662 -5.262 -15.403 1.00 98.44 302 ILE A C 1
ATOM 2388 O O . ILE A 1 302 ? 15.844 -5.973 -15.999 1.00 98.44 302 ILE A O 1
ATOM 2392 N N . PRO A 1 303 ? 17.720 -5.791 -14.763 1.00 98.38 303 PRO A N 1
ATOM 2393 C CA . PRO A 1 303 ? 18.009 -7.219 -14.779 1.00 98.38 303 PRO A CA 1
ATOM 2394 C C . PRO A 1 303 ? 17.109 -7.996 -13.810 1.00 98.38 303 PRO A C 1
ATOM 2396 O O . PRO A 1 303 ? 17.065 -7.713 -12.613 1.00 98.38 303 PRO A O 1
ATOM 2399 N N . PHE A 1 304 ? 16.457 -9.045 -14.310 1.00 98.56 304 PHE A N 1
ATOM 2400 C CA . PHE A 1 304 ? 15.750 -10.048 -13.513 1.00 98.56 304 PHE A CA 1
ATOM 2401 C C . PHE A 1 304 ? 16.417 -11.417 -13.638 1.00 98.56 304 PHE A C 1
ATOM 2403 O O . PHE A 1 304 ? 16.940 -11.780 -14.687 1.00 98.56 304 PHE A O 1
ATOM 2410 N N . THR A 1 305 ? 16.367 -12.219 -12.573 1.00 98.38 305 THR A N 1
ATOM 2411 C CA . THR A 1 305 ? 16.861 -13.604 -12.599 1.00 98.38 305 THR A CA 1
ATOM 2412 C C . THR A 1 305 ? 15.729 -14.572 -12.920 1.00 98.38 305 THR A C 1
ATOM 2414 O O . THR A 1 305 ? 14.837 -14.798 -12.089 1.00 98.38 305 THR A O 1
ATOM 2417 N N . ARG A 1 306 ? 15.797 -15.219 -14.084 1.00 98.12 306 ARG A N 1
ATOM 2418 C CA . ARG A 1 306 ? 14.892 -16.311 -14.448 1.00 98.12 306 ARG A CA 1
ATOM 2419 C C . ARG A 1 306 ? 15.170 -17.526 -13.567 1.00 98.12 306 ARG A C 1
ATOM 2421 O O . ARG A 1 306 ? 16.288 -18.021 -13.494 1.00 98.12 306 ARG A O 1
ATOM 2428 N N . GLN A 1 307 ? 14.155 -18.015 -12.856 1.00 97.44 307 GLN A N 1
ATOM 2429 C CA . GLN A 1 307 ? 14.386 -19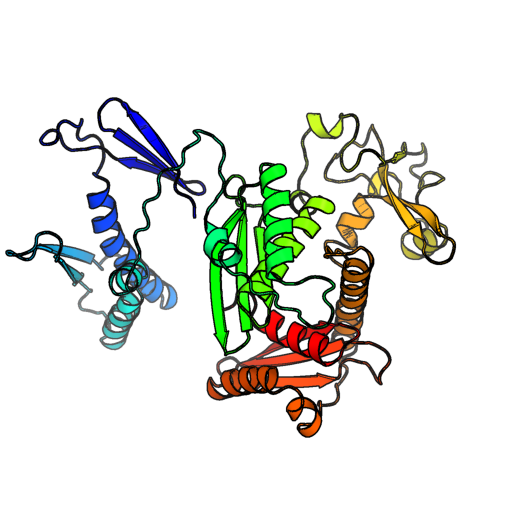.001 -11.791 1.00 97.44 307 GLN A CA 1
ATOM 2430 C C . GLN A 1 307 ? 14.722 -20.414 -12.297 1.00 97.44 307 GLN A C 1
ATOM 2432 O O . GLN A 1 307 ? 15.411 -21.147 -11.591 1.00 97.44 307 GLN A O 1
ATOM 2437 N N . SER A 1 308 ? 14.279 -20.799 -13.497 1.00 97.81 308 SER A N 1
ATOM 2438 C CA . SER A 1 308 ? 14.490 -22.149 -14.044 1.00 97.81 308 SER A CA 1
ATOM 2439 C C . SER A 1 308 ? 15.959 -22.483 -14.312 1.00 97.81 308 SER A C 1
ATOM 2441 O O . SER A 1 308 ? 16.353 -23.637 -14.179 1.00 97.81 308 SER A O 1
ATOM 2443 N N . ASP A 1 309 ? 16.759 -21.485 -14.685 1.00 97.88 309 ASP A N 1
ATOM 2444 C CA . ASP A 1 309 ? 18.152 -21.654 -15.112 1.00 97.88 309 ASP A CA 1
ATOM 2445 C C . ASP A 1 309 ? 19.107 -20.579 -14.574 1.00 97.88 309 ASP A C 1
ATOM 2447 O O . ASP A 1 309 ? 20.300 -20.622 -14.860 1.00 97.88 309 ASP A O 1
ATOM 2451 N N . GLN A 1 310 ? 18.601 -19.648 -13.760 1.00 98.06 310 GLN A N 1
ATOM 2452 C CA . GLN A 1 310 ? 19.350 -18.541 -13.158 1.00 98.06 310 GLN A CA 1
ATOM 2453 C C . GLN A 1 310 ? 19.934 -17.549 -14.176 1.00 98.06 310 GLN A C 1
ATOM 2455 O O . GLN A 1 310 ? 20.813 -16.762 -13.825 1.00 98.06 310 GLN A O 1
ATOM 2460 N N . ALA A 1 311 ? 19.434 -17.551 -15.415 1.00 97.94 311 ALA A N 1
ATOM 2461 C CA . ALA A 1 311 ? 19.839 -16.579 -16.420 1.00 97.94 311 ALA A CA 1
ATOM 2462 C C . ALA A 1 311 ? 19.355 -15.166 -16.052 1.00 97.94 311 ALA A C 1
ATOM 2464 O O . ALA A 1 311 ? 18.254 -14.985 -15.524 1.00 97.94 311 ALA A O 1
ATOM 2465 N N . GLU A 1 312 ? 20.179 -14.165 -16.353 1.00 98.38 312 GLU A N 1
ATOM 2466 C CA . GLU A 1 312 ? 19.773 -12.760 -16.318 1.00 98.38 312 GLU A CA 1
ATOM 2467 C C . GLU A 1 312 ? 18.944 -12.437 -17.568 1.00 98.38 312 GLU A C 1
ATOM 2469 O O . GLU A 1 312 ? 19.338 -12.776 -18.684 1.00 98.38 312 GLU A O 1
ATOM 2474 N N . VAL A 1 313 ? 17.803 -11.779 -17.375 1.00 98.56 313 VAL A N 1
ATOM 2475 C CA . VAL A 1 313 ? 16.911 -11.306 -18.437 1.00 98.56 313 VAL A CA 1
ATOM 2476 C C . VAL A 1 313 ? 16.658 -9.819 -18.216 1.00 98.56 313 VAL A C 1
ATOM 2478 O O . VAL A 1 313 ? 16.234 -9.417 -17.133 1.00 98.56 313 VAL A O 1
ATOM 2481 N N . MET A 1 314 ? 16.923 -9.001 -19.233 1.00 98.62 314 MET A N 1
ATOM 2482 C CA . MET A 1 314 ? 16.699 -7.556 -19.172 1.00 98.62 314 MET A CA 1
ATOM 2483 C C . MET A 1 314 ? 15.238 -7.252 -19.497 1.00 98.62 314 MET A C 1
ATOM 2485 O O . MET A 1 314 ? 14.788 -7.539 -20.604 1.00 98.62 314 MET A O 1
ATOM 2489 N N . ILE A 1 315 ? 14.493 -6.681 -18.553 1.00 98.69 315 ILE A N 1
ATOM 2490 C CA . ILE A 1 315 ? 13.069 -6.369 -18.736 1.00 98.69 315 ILE A CA 1
ATOM 2491 C C . ILE A 1 315 ? 12.887 -4.844 -18.773 1.00 98.69 315 ILE A C 1
ATOM 2493 O O . ILE A 1 315 ? 13.382 -4.172 -17.864 1.00 98.69 315 ILE A O 1
ATOM 2497 N N . PRO A 1 316 ? 12.201 -4.280 -19.789 1.00 98.69 316 PRO A N 1
ATOM 2498 C CA . PRO A 1 316 ? 11.955 -2.842 -19.886 1.00 98.69 316 PRO A CA 1
ATOM 2499 C C . PRO A 1 316 ? 11.223 -2.301 -18.666 1.00 98.69 316 PRO A C 1
ATOM 2501 O O . PRO A 1 316 ? 10.196 -2.855 -18.266 1.00 98.69 316 PRO A O 1
ATOM 2504 N N . VAL A 1 317 ? 11.685 -1.171 -18.133 1.00 98.56 317 VAL A N 1
ATOM 2505 C CA . VAL A 1 317 ? 10.998 -0.505 -17.018 1.00 98.56 317 VAL A CA 1
ATOM 2506 C C . VAL A 1 317 ? 9.584 -0.086 -17.424 1.00 98.56 317 VAL A C 1
ATOM 2508 O O . VAL A 1 317 ? 8.648 -0.283 -16.653 1.00 98.56 317 VAL A O 1
ATOM 2511 N N . ASN A 1 318 ? 9.398 0.375 -18.667 1.00 98.50 318 ASN A N 1
ATOM 2512 C CA . ASN A 1 318 ? 8.077 0.675 -19.224 1.00 98.50 318 ASN A CA 1
ATOM 2513 C C . ASN A 1 318 ? 7.104 -0.510 -19.086 1.00 98.50 318 ASN A C 1
ATOM 2515 O O . ASN A 1 318 ? 5.976 -0.341 -18.623 1.00 98.50 318 ASN A O 1
ATOM 2519 N N . LEU A 1 319 ? 7.547 -1.717 -19.442 1.00 97.81 319 LEU A N 1
ATOM 2520 C CA . LEU A 1 319 ? 6.710 -2.914 -19.406 1.00 97.81 319 LEU A CA 1
ATOM 2521 C C . LEU A 1 319 ? 6.348 -3.300 -17.965 1.00 97.81 319 LEU A C 1
ATOM 2523 O O . LEU A 1 319 ? 5.207 -3.676 -17.691 1.00 97.81 319 LEU A O 1
ATOM 2527 N N . ILE A 1 320 ? 7.298 -3.156 -17.037 1.00 98.06 320 ILE A N 1
ATOM 2528 C CA . ILE A 1 320 ? 7.081 -3.388 -15.602 1.00 98.06 320 ILE A CA 1
ATOM 2529 C C . ILE A 1 320 ? 6.035 -2.411 -15.055 1.00 98.06 320 ILE A C 1
ATOM 2531 O O . ILE A 1 320 ? 5.023 -2.846 -14.499 1.00 98.06 320 ILE A O 1
ATOM 2535 N N . GLY A 1 321 ? 6.246 -1.110 -15.272 1.00 96.75 321 GLY A N 1
ATOM 2536 C CA . GLY A 1 321 ? 5.381 -0.046 -14.763 1.00 96.75 321 GLY A CA 1
ATOM 2537 C C . GLY A 1 321 ? 3.955 -0.100 -15.313 1.00 96.75 321 GLY A C 1
ATOM 2538 O O . GLY A 1 321 ? 3.013 0.178 -14.577 1.00 96.75 321 GLY A O 1
ATOM 2539 N N . ASN A 1 322 ? 3.770 -0.518 -16.571 1.00 97.62 322 ASN A N 1
ATOM 2540 C CA . ASN A 1 322 ? 2.442 -0.592 -17.191 1.00 97.62 322 ASN A CA 1
ATOM 2541 C C . ASN A 1 322 ? 1.665 -1.872 -16.848 1.00 97.62 322 ASN A C 1
ATOM 2543 O O . ASN A 1 322 ? 0.446 -1.820 -16.690 1.00 97.62 322 ASN A O 1
ATOM 2547 N N . LEU A 1 323 ? 2.331 -3.032 -16.784 1.00 97.62 323 LEU A N 1
ATOM 2548 C CA . LEU A 1 323 ? 1.630 -4.322 -16.704 1.00 97.62 323 LEU A CA 1
ATOM 2549 C C . LEU A 1 323 ? 1.602 -4.926 -15.302 1.00 97.62 323 LEU A C 1
ATOM 2551 O O . LEU A 1 323 ? 0.642 -5.616 -14.954 1.00 97.62 323 LEU A O 1
ATOM 2555 N N . PHE A 1 324 ? 2.655 -4.710 -14.517 1.00 97.25 324 PHE A N 1
ATOM 2556 C CA . PHE A 1 324 ? 2.827 -5.385 -13.231 1.00 97.25 324 PHE A CA 1
ATOM 2557 C C . PHE A 1 324 ? 2.513 -4.481 -12.050 1.00 97.25 324 PHE A C 1
ATOM 2559 O O . PHE A 1 324 ? 2.017 -4.983 -11.039 1.00 97.25 324 PHE A O 1
ATOM 2566 N N . VAL A 1 325 ? 2.745 -3.170 -12.192 1.00 97.31 325 VAL A N 1
ATOM 2567 C CA . VAL A 1 325 ? 2.550 -2.175 -11.129 1.00 97.31 325 VAL A CA 1
ATOM 2568 C C . VAL A 1 325 ? 3.159 -2.686 -9.810 1.00 97.31 325 VAL A C 1
ATOM 2570 O O . VAL A 1 325 ? 4.239 -3.270 -9.834 1.00 97.31 325 VAL A O 1
ATOM 2573 N N . SER A 1 326 ? 2.503 -2.530 -8.659 1.00 97.50 326 SER A N 1
ATOM 2574 C CA . SER A 1 326 ? 3.022 -3.034 -7.379 1.00 97.50 326 SER A CA 1
ATOM 2575 C C . SER A 1 326 ? 2.874 -4.546 -7.160 1.00 97.50 326 SER A C 1
ATOM 2577 O O . SER A 1 326 ? 3.214 -5.026 -6.083 1.00 97.50 326 SER A O 1
ATOM 2579 N N . ASN A 1 327 ? 2.309 -5.313 -8.099 1.00 98.12 327 ASN A N 1
ATOM 2580 C CA . ASN A 1 327 ? 1.992 -6.721 -7.857 1.00 98.12 327 ASN A CA 1
ATOM 2581 C C . ASN A 1 327 ? 3.246 -7.607 -7.873 1.00 98.12 327 ASN A C 1
ATOM 2583 O O . ASN A 1 327 ? 3.950 -7.693 -8.879 1.00 98.12 327 ASN A O 1
ATOM 2587 N N . GLY A 1 328 ? 3.466 -8.343 -6.786 1.00 97.19 328 GLY A N 1
ATOM 2588 C CA . GLY A 1 328 ? 4.611 -9.242 -6.623 1.00 97.19 328 GLY A CA 1
ATOM 2589 C C . GLY A 1 328 ? 5.838 -8.568 -6.008 1.00 97.19 328 GLY A C 1
ATOM 2590 O O . GLY A 1 328 ? 6.888 -9.207 -5.910 1.00 97.19 328 GLY A O 1
ATOM 2591 N N . MET A 1 329 ? 5.718 -7.312 -5.573 1.00 98.38 329 MET A N 1
ATOM 2592 C CA . MET A 1 329 ? 6.727 -6.667 -4.738 1.00 98.38 329 MET A CA 1
ATOM 2593 C C . MET A 1 329 ? 6.666 -7.236 -3.314 1.00 98.38 329 MET A C 1
ATOM 2595 O O . MET A 1 329 ? 5.627 -7.716 -2.862 1.00 98.38 329 MET A O 1
ATOM 2599 N N . SER A 1 330 ? 7.805 -7.263 -2.618 1.00 98.31 330 SER A N 1
ATOM 2600 C CA . SER A 1 330 ? 7.839 -7.610 -1.197 1.00 98.31 330 SER A CA 1
ATOM 2601 C C . SER A 1 330 ? 9.111 -7.137 -0.504 1.00 98.31 330 SER A C 1
ATOM 2603 O O . SER A 1 330 ? 10.197 -7.179 -1.085 1.00 98.31 330 SER A O 1
ATOM 2605 N N . ALA A 1 331 ? 8.987 -6.793 0.776 1.00 98.06 331 ALA A N 1
ATOM 2606 C CA . ALA A 1 331 ? 10.092 -6.720 1.724 1.00 98.06 331 ALA A CA 1
ATOM 2607 C C . ALA A 1 331 ? 9.861 -7.686 2.897 1.00 98.06 331 ALA A C 1
ATOM 2609 O O . ALA A 1 331 ? 8.734 -8.069 3.218 1.00 98.06 331 ALA A O 1
ATOM 2610 N N . GLY A 1 332 ? 10.942 -8.089 3.561 1.00 97.25 332 GLY A N 1
ATOM 2611 C CA . GLY A 1 332 ? 10.875 -9.008 4.693 1.00 97.25 332 GLY A CA 1
ATOM 2612 C C . GLY A 1 332 ? 12.189 -9.073 5.456 1.00 97.25 332 GLY A C 1
ATOM 2613 O O . GLY A 1 332 ? 13.217 -8.577 4.993 1.00 97.25 332 GLY A O 1
ATOM 2614 N N . ASN A 1 333 ? 12.160 -9.709 6.626 1.00 97.81 333 ASN A N 1
ATOM 2615 C CA . ASN A 1 333 ? 13.343 -9.835 7.483 1.00 97.81 333 ASN A CA 1
ATOM 2616 C C . ASN A 1 333 ? 14.468 -10.652 6.840 1.00 97.81 333 ASN A C 1
ATOM 2618 O O . ASN A 1 333 ? 15.645 -10.434 7.132 1.00 97.81 333 ASN A O 1
ATOM 2622 N N . THR A 1 334 ? 14.103 -11.586 5.960 1.00 98.25 334 THR A N 1
ATOM 2623 C CA . THR A 1 334 ? 15.027 -12.382 5.159 1.00 98.25 334 THR A CA 1
ATOM 2624 C C . THR A 1 334 ? 14.604 -12.383 3.694 1.00 98.25 334 THR A C 1
ATOM 2626 O O . THR A 1 334 ? 13.445 -12.145 3.344 1.00 98.25 334 THR A O 1
ATOM 2629 N N . LYS A 1 335 ? 15.549 -12.737 2.815 1.00 97.75 335 LYS A N 1
ATOM 2630 C CA . LYS A 1 335 ? 15.292 -12.936 1.382 1.00 97.75 335 LYS A CA 1
ATOM 2631 C C . LYS A 1 335 ? 14.174 -13.952 1.123 1.00 97.75 335 LYS A C 1
ATOM 2633 O O . LYS A 1 335 ? 13.430 -13.802 0.157 1.00 97.75 335 LYS A O 1
ATOM 2638 N N . PHE A 1 336 ? 14.081 -15.005 1.935 1.00 98.06 336 PHE A N 1
ATOM 2639 C CA . PHE A 1 336 ? 13.086 -16.057 1.738 1.00 98.06 336 PHE A CA 1
ATOM 2640 C C . PHE A 1 336 ? 11.717 -15.656 2.281 1.00 98.06 336 PHE A C 1
ATOM 2642 O O . PHE A 1 336 ? 10.730 -15.923 1.603 1.00 98.06 336 PHE A O 1
ATOM 2649 N N . GLU A 1 337 ? 11.654 -14.943 3.410 1.00 98.31 337 GLU A N 1
ATOM 2650 C CA . GLU A 1 337 ? 10.403 -14.360 3.911 1.00 98.31 337 GLU A CA 1
ATOM 2651 C C . GLU A 1 337 ? 9.768 -13.439 2.856 1.00 98.31 337 GLU A C 1
ATOM 2653 O O . GLU A 1 337 ? 8.604 -13.621 2.491 1.00 98.31 337 GLU A O 1
ATOM 2658 N N . ALA A 1 338 ? 10.559 -12.514 2.295 1.00 98.38 338 ALA A N 1
ATOM 2659 C CA . ALA A 1 338 ? 10.105 -11.600 1.246 1.00 98.38 338 ALA A CA 1
ATOM 2660 C C . ALA A 1 338 ? 9.634 -12.358 -0.008 1.00 98.38 338 ALA A C 1
ATOM 2662 O O . ALA A 1 338 ? 8.563 -12.097 -0.546 1.00 98.38 338 ALA A O 1
ATOM 2663 N N . ARG A 1 339 ? 10.390 -13.370 -0.460 1.00 98.44 339 ARG A N 1
ATOM 2664 C CA . ARG A 1 339 ? 10.001 -14.182 -1.627 1.00 98.44 339 ARG A CA 1
ATOM 2665 C C . ARG A 1 339 ? 8.712 -14.971 -1.403 1.00 98.44 339 ARG A C 1
ATOM 2667 O O . ARG A 1 339 ? 7.914 -15.084 -2.329 1.00 98.44 339 ARG A O 1
ATOM 2674 N N . VAL A 1 340 ? 8.499 -15.519 -0.206 1.00 98.56 340 VAL A N 1
ATOM 2675 C CA . VAL A 1 340 ? 7.251 -16.222 0.127 1.00 98.56 340 VAL A CA 1
ATOM 2676 C C . VAL A 1 340 ? 6.069 -15.259 0.071 1.00 98.56 340 VAL A C 1
ATOM 2678 O O . VAL A 1 340 ? 5.038 -15.618 -0.499 1.00 98.56 340 VAL A O 1
ATOM 2681 N N . GLN A 1 341 ? 6.214 -14.042 0.602 1.00 98.00 341 GLN A N 1
ATOM 2682 C CA . GLN A 1 341 ? 5.183 -13.007 0.503 1.00 98.00 341 GLN A CA 1
ATOM 2683 C C . GLN A 1 341 ? 4.909 -12.606 -0.950 1.00 98.00 341 GLN A C 1
ATOM 2685 O O . GLN A 1 341 ? 3.767 -12.737 -1.385 1.00 98.00 341 GLN A O 1
ATOM 2690 N N . ALA A 1 342 ? 5.939 -12.252 -1.726 1.00 98.31 342 ALA A N 1
ATOM 2691 C CA . ALA A 1 342 ? 5.812 -11.892 -3.145 1.00 98.31 342 ALA A CA 1
ATOM 2692 C C . ALA A 1 342 ? 5.078 -12.969 -3.972 1.00 98.31 342 ALA A C 1
ATOM 2694 O O . ALA A 1 342 ? 4.147 -12.671 -4.719 1.00 98.31 342 ALA A O 1
ATOM 2695 N N . LEU A 1 343 ? 5.457 -14.244 -3.815 1.00 98.50 343 LEU A N 1
ATOM 2696 C CA . LEU A 1 343 ? 4.823 -15.351 -4.541 1.00 98.50 343 LEU A CA 1
ATOM 2697 C C . LEU A 1 343 ? 3.388 -15.611 -4.074 1.00 98.50 343 LEU A C 1
ATOM 2699 O O . LEU A 1 343 ? 2.525 -15.924 -4.893 1.00 98.50 343 LEU A O 1
ATOM 2703 N N . SER A 1 344 ? 3.123 -15.486 -2.771 1.00 98.56 344 SER A N 1
ATOM 2704 C CA . SER A 1 344 ? 1.763 -15.613 -2.237 1.00 98.56 344 SER A CA 1
ATOM 2705 C C . SER A 1 344 ? 0.861 -14.542 -2.831 1.00 98.56 344 SER A C 1
ATOM 2707 O O . SER A 1 344 ? -0.226 -14.848 -3.301 1.00 98.56 344 SER A O 1
ATOM 2709 N N . GLU A 1 345 ? 1.345 -13.309 -2.889 1.00 98.44 345 GLU A N 1
ATOM 2710 C CA . GLU A 1 345 ? 0.674 -12.183 -3.524 1.00 98.44 345 GLU A CA 1
ATOM 2711 C C . GLU A 1 345 ? 0.384 -12.435 -5.015 1.00 98.44 345 GLU A C 1
ATOM 2713 O O . GLU A 1 345 ? -0.754 -12.263 -5.454 1.00 98.44 345 GLU A O 1
ATOM 2718 N N . ILE A 1 346 ? 1.344 -12.960 -5.782 1.00 98.50 346 ILE A N 1
ATOM 2719 C CA . ILE A 1 346 ? 1.103 -13.347 -7.183 1.00 98.50 346 ILE A CA 1
ATOM 2720 C C . ILE A 1 346 ? -0.037 -14.378 -7.289 1.00 98.50 346 ILE A C 1
ATOM 2722 O O . ILE A 1 346 ? -0.920 -14.228 -8.141 1.00 98.50 346 ILE A O 1
ATOM 2726 N N . PHE A 1 347 ? -0.072 -15.389 -6.410 1.00 98.62 347 PHE A N 1
ATOM 2727 C CA . PHE A 1 347 ? -1.193 -16.335 -6.357 1.00 98.62 347 PHE A CA 1
ATOM 2728 C C . PHE A 1 347 ? -2.506 -15.658 -5.963 1.00 98.62 347 PHE A C 1
ATOM 2730 O O . PHE A 1 347 ? -3.526 -15.917 -6.595 1.00 98.62 347 PHE A O 1
ATOM 2737 N N . GLU A 1 348 ? -2.490 -14.781 -4.963 1.00 98.56 348 GLU A N 1
ATOM 2738 C CA . GLU A 1 348 ? -3.660 -14.043 -4.490 1.00 98.56 348 GLU A CA 1
ATOM 2739 C C . GLU A 1 348 ? -4.348 -13.304 -5.638 1.00 98.56 348 GLU A C 1
ATOM 2741 O O . GLU A 1 348 ? -5.538 -13.512 -5.876 1.00 98.56 348 GLU A O 1
ATOM 2746 N N . ARG A 1 349 ? -3.597 -12.494 -6.398 1.00 98.44 349 ARG A N 1
ATOM 2747 C CA . ARG A 1 349 ? -4.144 -11.710 -7.517 1.00 98.44 349 ARG A CA 1
ATOM 2748 C C . ARG A 1 349 ? -4.540 -12.590 -8.695 1.00 98.44 349 ARG A C 1
ATOM 2750 O O . ARG A 1 349 ? -5.611 -12.384 -9.267 1.00 98.44 349 ARG A O 1
ATOM 2757 N N . GLY A 1 350 ? -3.719 -13.582 -9.046 1.00 98.31 350 GLY A N 1
ATOM 2758 C CA . GLY A 1 350 ? -4.017 -14.503 -10.145 1.00 98.31 350 GLY A CA 1
ATOM 2759 C C . GLY A 1 350 ? -5.306 -15.296 -9.906 1.00 98.31 350 GLY A C 1
ATOM 2760 O O . GLY A 1 350 ? -6.188 -15.341 -10.766 1.00 98.31 350 GLY A O 1
ATOM 2761 N N . VAL A 1 351 ? -5.452 -15.864 -8.708 1.00 98.56 351 VAL A N 1
ATOM 2762 C CA . VAL A 1 351 ? -6.618 -16.664 -8.313 1.00 98.56 351 VAL A CA 1
ATOM 2763 C C . VAL A 1 351 ? -7.850 -15.788 -8.103 1.00 98.56 351 VAL A C 1
ATOM 2765 O O . VAL A 1 351 ? -8.921 -16.144 -8.593 1.00 98.56 351 VAL A O 1
ATOM 2768 N N . LYS A 1 352 ? -7.709 -14.608 -7.482 1.00 98.50 352 LYS A N 1
ATOM 2769 C CA . LYS A 1 352 ? -8.778 -13.598 -7.399 1.00 98.50 352 LYS A CA 1
ATOM 2770 C C . LYS A 1 352 ? -9.342 -13.271 -8.781 1.00 98.50 352 LYS A C 1
ATOM 2772 O O . LYS A 1 352 ? -10.552 -13.348 -8.985 1.00 98.50 352 LYS A O 1
ATOM 2777 N N . ASN A 1 353 ? -8.470 -12.948 -9.738 1.00 98.38 353 ASN A N 1
ATOM 2778 C CA . ASN A 1 353 ? -8.883 -12.610 -11.099 1.00 98.38 353 ASN A CA 1
ATOM 2779 C C . ASN A 1 353 ? -9.599 -13.778 -11.780 1.00 98.38 353 ASN A C 1
ATOM 2781 O O . ASN A 1 353 ? -10.617 -13.560 -12.434 1.00 98.38 353 ASN A O 1
ATOM 2785 N N . LYS A 1 354 ? -9.107 -15.009 -11.601 1.00 98.50 354 LYS A N 1
ATOM 2786 C CA . LYS A 1 354 ? -9.748 -16.215 -12.135 1.00 98.50 354 LYS A CA 1
ATOM 2787 C C . LYS A 1 354 ? -11.152 -16.416 -11.562 1.00 98.50 354 LYS A C 1
ATOM 2789 O O . LYS A 1 354 ? -12.099 -16.550 -12.326 1.00 98.50 354 LYS A O 1
ATOM 2794 N N . ILE A 1 355 ? -11.291 -16.375 -10.236 1.00 98.44 355 ILE A N 1
ATOM 2795 C CA . ILE A 1 355 ? -12.568 -16.581 -9.533 1.00 98.44 355 ILE A CA 1
ATOM 2796 C C . ILE A 1 355 ? -13.615 -15.562 -9.973 1.00 98.44 355 ILE A C 1
ATOM 2798 O O . ILE A 1 355 ? -14.743 -15.943 -10.273 1.00 98.44 355 ILE A O 1
ATOM 2802 N N . ILE A 1 356 ? -13.237 -14.282 -10.038 1.00 97.75 356 ILE A N 1
ATOM 2803 C CA . ILE A 1 356 ? -14.163 -13.208 -10.410 1.00 97.75 356 ILE A CA 1
ATOM 2804 C C . ILE A 1 356 ? -14.550 -13.312 -11.890 1.00 97.75 356 ILE A C 1
ATOM 2806 O O . ILE A 1 356 ? -15.730 -13.226 -12.211 1.00 97.75 356 ILE A O 1
ATOM 2810 N N . ARG A 1 357 ? -13.582 -13.509 -12.797 1.00 98.31 357 ARG A N 1
ATOM 2811 C CA . ARG A 1 357 ? -13.846 -13.544 -14.247 1.00 98.31 357 ARG A CA 1
ATOM 2812 C C . ARG A 1 357 ? -14.631 -14.769 -14.700 1.00 98.31 357 ARG A C 1
ATOM 2814 O O . ARG A 1 357 ? -15.352 -14.679 -15.684 1.00 98.31 357 ARG A O 1
ATOM 2821 N N . GLU A 1 358 ? -14.434 -15.902 -14.037 1.00 98.31 358 GLU A N 1
ATOM 2822 C CA . GLU A 1 358 ? -15.092 -17.170 -14.374 1.00 98.31 358 GLU A CA 1
ATOM 2823 C C . GLU A 1 358 ? -16.329 -17.438 -13.502 1.00 98.31 358 GLU A C 1
ATOM 2825 O O . GLU A 1 358 ? -16.904 -18.519 -13.591 1.00 98.31 358 GLU A O 1
ATOM 2830 N N . GLU A 1 359 ? -16.733 -16.473 -12.666 1.00 97.88 359 GLU A N 1
ATOM 2831 C CA . GLU A 1 359 ? -17.925 -16.550 -11.808 1.00 97.88 359 GLU A CA 1
ATOM 2832 C C . GLU A 1 359 ? -17.949 -17.817 -10.928 1.00 97.88 359 GLU A C 1
ATOM 2834 O O . GLU A 1 359 ? -18.973 -18.480 -10.749 1.00 97.88 359 GLU A O 1
ATOM 2839 N N . ILE A 1 360 ? -16.789 -18.182 -10.370 1.00 98.12 360 ILE A N 1
ATOM 2840 C CA . ILE A 1 360 ? -16.618 -19.446 -9.647 1.00 98.12 360 ILE A CA 1
ATOM 2841 C C . ILE A 1 360 ? -17.330 -19.388 -8.290 1.00 98.12 360 ILE A C 1
ATOM 2843 O O . ILE A 1 360 ? -16.978 -18.597 -7.413 1.00 98.12 360 ILE A O 1
ATOM 2847 N N . ALA A 1 361 ? -18.279 -20.301 -8.074 1.00 98.00 361 ALA A N 1
ATOM 2848 C CA . ALA A 1 361 ? -18.904 -20.514 -6.773 1.00 98.00 361 ALA A CA 1
ATOM 2849 C C . ALA A 1 361 ? -17.957 -21.282 -5.834 1.00 98.00 361 ALA A C 1
ATOM 2851 O O . ALA A 1 361 ? -17.742 -22.485 -5.988 1.00 98.00 361 ALA A O 1
ATOM 2852 N N . LEU A 1 362 ? -17.389 -20.577 -4.854 1.00 98.38 362 LEU A N 1
ATOM 2853 C CA . LEU A 1 362 ? -16.445 -21.155 -3.898 1.00 98.38 362 LEU A CA 1
ATOM 2854 C C . LEU A 1 362 ? -17.143 -21.946 -2.773 1.00 98.38 362 LEU A C 1
ATOM 2856 O O . LEU A 1 362 ? -18.196 -21.512 -2.277 1.00 98.38 362 LEU A O 1
ATOM 2860 N N . PRO A 1 363 ? -16.538 -23.055 -2.306 1.00 98.31 363 PRO A N 1
ATOM 2861 C CA . PRO A 1 363 ? -17.016 -23.778 -1.134 1.00 98.31 363 PRO A CA 1
ATOM 2862 C C . PRO A 1 363 ? -16.804 -22.969 0.155 1.00 98.31 363 PRO A C 1
ATOM 2864 O O . PRO A 1 363 ? -15.831 -22.225 0.297 1.00 98.31 363 PRO A O 1
ATOM 2867 N N . ASP A 1 364 ? -17.726 -23.124 1.104 1.00 98.25 364 ASP A N 1
ATOM 2868 C CA . ASP A 1 364 ? -17.573 -22.587 2.458 1.00 98.25 364 ASP A CA 1
ATOM 2869 C C . ASP A 1 364 ? -16.459 -23.306 3.213 1.00 98.25 364 ASP A C 1
ATOM 2871 O O . ASP A 1 364 ? -16.286 -24.521 3.085 1.00 98.25 364 ASP A O 1
ATOM 2875 N N . VAL A 1 365 ? -15.743 -22.564 4.056 1.00 98.19 365 VAL A N 1
ATOM 2876 C CA . VAL A 1 365 ? -14.887 -23.184 5.068 1.00 98.19 365 VAL A CA 1
ATOM 2877 C C . VAL A 1 365 ? -15.786 -23.735 6.179 1.00 98.19 365 VAL A C 1
ATOM 2879 O O . VAL A 1 365 ? -16.550 -22.965 6.768 1.00 98.19 365 VAL A O 1
ATOM 2882 N N . PRO A 1 366 ? -15.713 -25.039 6.509 1.00 97.75 366 PRO A N 1
ATOM 2883 C CA . PRO A 1 366 ? -16.519 -25.605 7.583 1.00 97.75 366 PRO A CA 1
ATOM 2884 C C . PRO A 1 366 ? -16.267 -24.900 8.918 1.00 97.75 366 PRO A C 1
ATOM 2886 O O . PRO A 1 366 ? -15.125 -24.587 9.261 1.00 97.75 366 PRO A O 1
ATOM 2889 N N . LYS A 1 367 ? -17.325 -24.700 9.709 1.00 95.25 367 LYS A N 1
ATOM 2890 C CA . LYS A 1 367 ? -17.239 -23.994 10.997 1.00 95.25 367 LYS A CA 1
ATOM 2891 C C . LYS A 1 367 ? -16.204 -24.615 11.944 1.00 95.25 367 LYS A C 1
ATOM 2893 O O . LYS A 1 367 ? -15.391 -23.900 12.511 1.00 95.25 367 LYS A O 1
ATOM 2898 N N . GLU A 1 368 ? -16.171 -25.941 12.028 1.00 97.25 368 GLU A N 1
ATOM 2899 C CA . GLU A 1 368 ? -15.193 -26.711 12.812 1.00 97.25 368 GLU A CA 1
ATOM 2900 C C . GLU A 1 368 ? -13.726 -26.455 12.408 1.00 97.25 368 GLU A C 1
ATOM 2902 O O . GLU A 1 368 ? -12.816 -26.594 13.224 1.00 97.25 368 GLU A O 1
ATOM 2907 N N . VAL A 1 369 ? -13.474 -26.045 11.158 1.00 97.50 369 VAL A N 1
ATOM 2908 C CA . VAL A 1 369 ? -12.140 -25.626 10.705 1.00 97.50 369 VAL A CA 1
ATOM 2909 C C . VAL A 1 369 ? -11.837 -24.210 11.183 1.00 97.50 369 VAL A C 1
ATOM 2911 O O . VAL A 1 369 ? -10.726 -23.963 11.648 1.00 97.50 369 VAL A O 1
ATOM 2914 N N . LEU A 1 370 ? -12.809 -23.296 11.103 1.00 96.94 370 LEU A N 1
ATOM 2915 C CA . LEU A 1 370 ? -12.661 -21.923 11.595 1.00 96.94 370 LEU A CA 1
ATOM 2916 C C . LEU A 1 370 ? -12.447 -21.885 13.113 1.00 96.94 370 LEU A C 1
ATOM 2918 O O . LEU A 1 370 ? -11.651 -21.084 13.591 1.00 96.94 370 LEU A O 1
ATOM 2922 N N . GLU A 1 371 ? -13.095 -22.780 13.866 1.00 96.31 371 GLU A N 1
ATOM 2923 C CA . GLU A 1 371 ? -13.014 -22.873 15.337 1.00 96.31 371 GLU A CA 1
ATOM 2924 C C . GLU A 1 371 ? -11.600 -23.168 15.858 1.00 96.31 371 GLU A C 1
ATOM 2926 O O . GLU A 1 371 ? -11.305 -22.965 17.035 1.00 96.31 371 GLU A O 1
ATOM 2931 N N . ARG A 1 372 ? -10.683 -23.562 14.969 1.00 97.00 372 ARG A N 1
ATOM 2932 C CA . ARG A 1 372 ? -9.254 -23.709 15.266 1.00 97.00 372 ARG A CA 1
ATOM 2933 C C . ARG A 1 372 ? -8.519 -22.369 15.391 1.00 97.00 372 ARG A C 1
ATOM 2935 O O . ARG A 1 372 ? -7.397 -22.364 15.890 1.00 97.00 372 ARG A O 1
ATOM 2942 N N . PHE A 1 373 ? -9.127 -21.266 14.948 1.00 96.44 373 PHE A N 1
ATOM 2943 C CA . PHE A 1 373 ? -8.537 -19.924 14.885 1.00 96.44 373 PHE A CA 1
ATOM 2944 C C . PHE A 1 373 ? -9.397 -18.919 15.677 1.00 96.44 373 PHE A C 1
ATOM 2946 O O . PHE A 1 373 ? -10.107 -18.097 15.090 1.00 96.44 373 PHE A O 1
ATOM 2953 N N . PRO A 1 374 ? -9.375 -18.985 17.022 1.00 95.19 374 PRO A N 1
ATOM 2954 C CA . PRO A 1 374 ? -10.324 -18.263 17.872 1.00 95.19 374 PRO A CA 1
ATOM 2955 C C . PRO A 1 374 ? -10.240 -16.736 17.738 1.00 95.19 374 PRO A C 1
ATOM 2957 O O . PRO A 1 374 ? -11.269 -16.070 17.784 1.00 95.19 374 PRO A O 1
ATOM 2960 N N . THR A 1 375 ? -9.047 -16.178 17.519 1.00 92.69 375 THR A N 1
ATOM 2961 C CA . THR A 1 375 ? -8.850 -14.731 17.315 1.00 92.69 375 THR A CA 1
ATOM 2962 C C . THR A 1 375 ? -9.524 -14.239 16.033 1.00 92.69 375 THR A C 1
ATOM 2964 O O . THR A 1 375 ? -10.181 -13.200 16.028 1.00 92.69 375 THR A O 1
ATOM 2967 N N . ILE A 1 376 ? -9.421 -15.013 14.949 1.00 94.62 376 ILE A N 1
ATOM 2968 C CA . ILE A 1 376 ? -10.050 -14.698 13.662 1.00 94.62 376 ILE A CA 1
ATOM 2969 C C . ILE A 1 376 ? -11.575 -14.798 13.779 1.00 94.62 376 ILE A C 1
ATOM 2971 O O . ILE A 1 376 ? -12.281 -13.900 13.315 1.00 94.62 376 ILE A O 1
ATOM 2975 N N . ILE A 1 377 ? -12.089 -15.855 14.423 1.00 95.62 377 ILE A N 1
ATOM 2976 C CA . ILE A 1 377 ? -13.531 -16.000 14.672 1.00 95.62 377 ILE A CA 1
ATOM 2977 C C . ILE A 1 377 ? -14.068 -14.825 15.477 1.00 95.62 377 ILE A C 1
ATOM 2979 O O . ILE A 1 377 ? -15.095 -14.271 15.100 1.00 95.62 377 ILE A O 1
ATOM 2983 N N . GLU A 1 378 ? -13.381 -14.410 16.542 1.00 95.25 378 GLU A N 1
ATOM 2984 C CA . GLU A 1 378 ? -13.836 -13.285 17.358 1.00 95.25 378 GLU A CA 1
ATOM 2985 C C . GLU A 1 378 ? -13.986 -12.004 16.518 1.00 95.25 378 GLU A C 1
ATOM 2987 O O . GLU A 1 378 ? -14.988 -11.293 16.635 1.00 95.25 378 GLU A O 1
ATOM 2992 N N . GLY A 1 379 ? -13.030 -11.730 15.622 1.00 93.06 379 GLY A N 1
ATOM 2993 C CA . GLY A 1 379 ? -13.109 -10.607 14.685 1.00 93.06 379 GLY A CA 1
ATOM 2994 C C . GLY A 1 379 ? -14.316 -10.703 13.741 1.00 93.06 379 GLY A C 1
ATOM 2995 O O . GLY A 1 379 ? -15.034 -9.717 13.551 1.00 93.06 379 GLY A O 1
ATOM 2996 N N . ILE A 1 380 ? -14.579 -11.896 13.198 1.00 95.50 380 ILE A N 1
ATOM 2997 C CA . ILE A 1 380 ? -15.729 -12.172 12.321 1.00 95.50 380 ILE A CA 1
ATOM 2998 C C . ILE A 1 380 ? -17.050 -11.985 13.075 1.00 95.50 380 ILE A C 1
ATOM 3000 O O . ILE A 1 380 ? -17.902 -11.214 12.638 1.00 95.50 380 ILE A O 1
ATOM 3004 N N . GLU A 1 381 ? -17.204 -12.614 14.239 1.00 95.75 381 GLU A N 1
ATOM 3005 C CA . GLU A 1 381 ? -18.417 -12.524 15.056 1.00 95.75 381 GLU A CA 1
ATOM 3006 C C . GLU A 1 381 ? -18.722 -11.074 15.449 1.00 95.75 381 GLU A C 1
ATOM 3008 O O . GLU A 1 381 ? -19.884 -10.671 15.519 1.00 95.75 381 GLU A O 1
ATOM 3013 N N . LYS A 1 382 ? -17.693 -10.249 15.679 1.00 93.50 382 LYS A N 1
ATOM 3014 C CA . LYS A 1 382 ? -17.868 -8.822 15.979 1.00 93.50 382 LYS A CA 1
ATOM 3015 C C . LYS A 1 382 ? -18.344 -8.010 14.780 1.00 93.50 382 LYS A C 1
ATOM 3017 O O . LYS A 1 382 ? -19.108 -7.063 14.982 1.00 93.50 382 LYS A O 1
ATOM 3022 N N . LEU A 1 383 ? -17.943 -8.360 13.558 1.00 92.88 383 LEU A N 1
ATOM 3023 C CA . LEU A 1 383 ? -18.503 -7.763 12.340 1.00 92.88 383 LEU A CA 1
ATOM 3024 C C . LEU A 1 383 ? -19.970 -8.165 12.157 1.00 92.88 383 LEU A C 1
ATOM 3026 O O . LEU A 1 383 ? -20.819 -7.301 11.926 1.00 92.88 383 LEU A O 1
ATOM 3030 N N . GLU A 1 384 ? -20.287 -9.442 12.361 1.00 95.62 384 GLU A N 1
ATOM 3031 C CA . GLU A 1 384 ? -21.658 -9.948 12.252 1.00 95.62 384 GLU A CA 1
ATOM 3032 C C . GLU A 1 384 ? -22.585 -9.332 13.307 1.00 95.62 384 GLU A C 1
ATOM 3034 O O . GLU A 1 384 ? -23.687 -8.889 12.983 1.00 95.62 384 GLU A O 1
ATOM 3039 N N . GLN A 1 385 ? -22.117 -9.190 14.552 1.00 93.94 385 GLN A N 1
ATOM 3040 C CA . GLN A 1 385 ? -22.833 -8.490 15.631 1.00 93.94 385 GLN A CA 1
ATOM 3041 C C . GLN A 1 385 ? -23.114 -7.017 15.299 1.00 93.94 385 GLN A C 1
ATOM 3043 O O . GLN A 1 385 ? -24.083 -6.449 15.802 1.00 93.94 385 GLN A O 1
ATOM 3048 N N . ARG A 1 386 ? -22.290 -6.391 14.452 1.00 90.81 386 ARG A N 1
ATOM 3049 C CA . ARG A 1 386 ? -22.506 -5.027 13.943 1.00 90.81 386 ARG A CA 1
ATOM 3050 C C . ARG A 1 386 ? -23.427 -4.970 12.723 1.00 90.81 386 ARG A C 1
ATOM 3052 O O . ARG A 1 386 ? -23.659 -3.882 12.205 1.00 90.81 386 ARG A O 1
ATOM 3059 N N . GLY A 1 387 ? -23.970 -6.106 12.291 1.00 93.25 387 GLY A N 1
ATOM 3060 C CA . GLY A 1 387 ? -24.899 -6.194 11.169 1.00 93.25 387 GLY A CA 1
ATOM 3061 C C . GLY A 1 387 ? -24.229 -6.382 9.809 1.00 93.25 387 GLY A C 1
ATOM 3062 O O . GLY A 1 387 ? -24.885 -6.148 8.797 1.00 93.25 387 GLY A O 1
ATOM 3063 N N . PHE A 1 388 ? -22.961 -6.807 9.765 1.00 94.75 388 PHE A N 1
ATOM 3064 C CA . PHE A 1 388 ? -22.245 -7.123 8.526 1.00 94.75 388 PHE A CA 1
ATOM 3065 C C . PHE A 1 388 ? -22.025 -8.637 8.404 1.00 94.75 388 PHE A C 1
ATOM 3067 O O . PHE A 1 388 ? -21.075 -9.147 8.995 1.00 94.75 388 PHE A O 1
ATOM 3074 N N . PRO A 1 389 ? -22.879 -9.375 7.666 1.00 97.06 389 PRO A N 1
ATOM 3075 C CA . PRO A 1 389 ? -22.672 -10.801 7.432 1.00 97.06 389 PRO A CA 1
ATOM 3076 C C . PRO A 1 389 ? -21.334 -11.069 6.741 1.00 97.06 389 PRO A C 1
ATOM 3078 O O . PRO A 1 389 ? -20.980 -10.361 5.788 1.00 97.06 389 PRO A O 1
ATOM 3081 N N . ILE A 1 390 ? -20.623 -12.102 7.196 1.00 97.62 390 ILE A N 1
ATOM 3082 C CA . ILE A 1 390 ? -19.320 -12.493 6.659 1.00 97.62 390 ILE A CA 1
ATOM 3083 C C . ILE A 1 390 ? -19.403 -13.894 6.055 1.00 97.62 390 ILE A C 1
ATOM 3085 O O . ILE A 1 390 ? -19.905 -14.829 6.669 1.00 97.62 390 ILE A O 1
ATOM 3089 N N . LEU A 1 391 ? -18.870 -14.054 4.845 1.00 97.62 391 LEU A N 1
ATOM 3090 C CA . LEU A 1 391 ? -18.703 -15.355 4.202 1.00 97.62 391 LEU A CA 1
ATOM 3091 C C . LEU A 1 391 ? -17.218 -15.687 4.119 1.00 97.62 391 LEU A C 1
ATOM 3093 O O . LEU A 1 391 ? -16.447 -14.925 3.534 1.00 97.62 391 LEU A O 1
ATOM 3097 N N . VAL A 1 392 ? -16.825 -16.836 4.666 1.00 98.31 392 VAL A N 1
ATOM 3098 C CA . VAL A 1 392 ? -15.451 -17.341 4.585 1.00 98.31 392 VAL A CA 1
ATOM 3099 C C . VAL A 1 392 ? -15.405 -18.514 3.614 1.00 98.31 392 VAL A C 1
ATOM 3101 O O . VAL A 1 392 ? -16.005 -19.564 3.850 1.00 98.31 392 VAL A O 1
ATOM 3104 N N . LYS A 1 393 ? -14.688 -18.324 2.510 1.00 98.44 393 LYS A N 1
ATOM 3105 C CA . LYS A 1 393 ? -14.629 -19.243 1.377 1.00 98.44 393 LYS A CA 1
ATOM 3106 C C . LYS A 1 393 ? -13.210 -19.757 1.159 1.00 98.44 393 LYS A C 1
ATOM 3108 O O . LYS A 1 393 ? -12.244 -18.990 1.209 1.00 98.44 393 LYS A O 1
ATOM 3113 N N . ASP A 1 394 ? -13.095 -21.050 0.871 1.00 98.50 394 ASP A N 1
ATOM 3114 C CA . ASP A 1 394 ? -11.843 -21.642 0.403 1.00 98.50 394 ASP A CA 1
ATOM 3115 C C . ASP A 1 394 ? -11.653 -21.298 -1.082 1.00 98.50 394 ASP A C 1
ATOM 3117 O O . ASP A 1 394 ? -12.406 -21.747 -1.948 1.00 98.50 394 ASP A O 1
ATOM 3121 N N . ALA A 1 395 ? -10.647 -20.469 -1.368 1.00 98.56 395 ALA A N 1
ATOM 3122 C CA . ALA A 1 395 ? -10.309 -20.011 -2.711 1.00 98.56 395 ALA A CA 1
ATOM 3123 C C . ALA A 1 395 ? -9.152 -20.816 -3.326 1.00 98.56 395 ALA A C 1
ATOM 3125 O O . ALA A 1 395 ? -8.589 -20.413 -4.341 1.00 98.56 395 ALA A O 1
ATOM 3126 N N . SER A 1 396 ? -8.809 -21.976 -2.758 1.00 98.50 396 SER A N 1
ATOM 3127 C CA . SER A 1 396 ? -7.697 -22.809 -3.222 1.00 98.50 396 SER A CA 1
ATOM 3128 C C . SER A 1 396 ? -7.915 -23.480 -4.577 1.00 98.50 396 SER A C 1
ATOM 3130 O O . SER A 1 396 ? -6.970 -24.034 -5.140 1.00 98.50 396 SER A O 1
ATOM 3132 N N . LEU A 1 397 ? -9.147 -23.451 -5.098 1.00 98.06 397 LEU A N 1
ATOM 3133 C CA . LEU A 1 397 ? -9.566 -24.145 -6.320 1.00 98.06 397 LEU A CA 1
ATOM 3134 C C . LEU A 1 397 ? -9.242 -25.648 -6.266 1.00 98.06 397 LEU A C 1
ATOM 3136 O O . LEU A 1 397 ? -8.611 -26.199 -7.166 1.00 98.06 397 LEU A O 1
ATOM 3140 N N . GLY A 1 398 ? -9.672 -26.308 -5.187 1.00 97.19 398 GLY A N 1
ATOM 3141 C CA . GLY A 1 398 ? -9.451 -27.742 -4.979 1.00 97.19 398 GLY A CA 1
ATOM 3142 C C . GLY A 1 398 ? -8.069 -28.071 -4.409 1.00 97.19 398 GLY A C 1
ATOM 3143 O O . GLY A 1 398 ? -7.508 -29.115 -4.733 1.00 97.19 398 GLY A O 1
ATOM 3144 N N . GLY A 1 399 ? -7.507 -27.186 -3.581 1.00 96.94 399 GLY A N 1
ATOM 3145 C CA . GLY A 1 399 ? -6.206 -27.376 -2.935 1.00 96.94 399 GLY A CA 1
ATOM 3146 C C . GLY A 1 399 ? -4.995 -27.050 -3.815 1.00 96.94 399 GLY A C 1
ATOM 3147 O O . GLY A 1 399 ? -3.872 -27.365 -3.429 1.00 96.94 399 GLY A O 1
ATOM 3148 N N . LEU A 1 400 ? -5.200 -26.435 -4.983 1.00 97.94 400 LEU A N 1
ATOM 3149 C CA . LEU A 1 400 ? -4.126 -26.091 -5.922 1.00 97.94 400 LEU A CA 1
ATOM 3150 C C . LEU A 1 400 ? -3.353 -24.838 -5.503 1.00 97.94 400 LEU A C 1
ATOM 3152 O O . LEU A 1 400 ? -2.145 -24.758 -5.726 1.00 97.94 400 LEU A O 1
ATOM 3156 N N . TYR A 1 401 ? -4.039 -23.865 -4.901 1.00 98.38 401 TYR A N 1
ATOM 3157 C CA . TYR A 1 401 ? -3.466 -22.566 -4.562 1.00 98.38 401 TYR A CA 1
ATOM 3158 C C . TYR A 1 401 ? -3.654 -22.219 -3.079 1.00 98.38 401 TYR A C 1
ATOM 3160 O O . TYR A 1 401 ? -4.673 -22.565 -2.487 1.00 98.38 401 TYR A O 1
ATOM 3168 N N . PRO A 1 402 ? -2.708 -21.501 -2.454 1.00 98.19 402 PRO A N 1
ATOM 3169 C CA . PRO A 1 402 ? -2.773 -21.171 -1.033 1.00 98.19 402 PRO A CA 1
ATOM 3170 C C . PRO A 1 402 ? -3.583 -19.885 -0.779 1.00 98.19 402 PRO A C 1
ATOM 3172 O O . PRO A 1 402 ? -3.054 -18.935 -0.201 1.00 98.19 402 PRO A O 1
ATOM 3175 N N . VAL A 1 403 ? -4.834 -19.824 -1.255 1.00 98.75 403 VAL A N 1
ATOM 3176 C CA . VAL A 1 403 ? -5.654 -18.595 -1.282 1.00 98.75 403 VAL A CA 1
ATOM 3177 C C . VAL A 1 403 ? -6.967 -18.778 -0.521 1.00 98.75 403 VAL A C 1
ATOM 3179 O O . VAL A 1 403 ? -7.658 -19.780 -0.681 1.00 98.75 403 VAL A O 1
ATOM 3182 N N . MET A 1 404 ? -7.329 -17.767 0.265 1.00 98.56 404 MET A N 1
ATOM 3183 C CA . MET A 1 404 ? -8.591 -17.643 0.994 1.00 98.56 404 MET A CA 1
ATOM 3184 C C . MET A 1 404 ? -9.381 -16.436 0.491 1.00 98.56 404 MET A C 1
ATOM 3186 O O . MET A 1 404 ? -8.792 -15.450 0.041 1.00 98.56 404 MET A O 1
ATOM 3190 N N . CYS A 1 405 ? -10.708 -16.494 0.606 1.00 98.56 405 CYS A N 1
ATOM 3191 C CA . CYS A 1 405 ? -11.583 -15.358 0.339 1.00 98.56 405 CYS A CA 1
ATOM 3192 C C . CYS A 1 405 ? -12.510 -15.095 1.530 1.00 98.56 405 CYS A C 1
ATOM 3194 O O . CYS A 1 405 ? -13.228 -15.986 1.982 1.00 98.56 405 CYS A O 1
ATOM 3196 N N . VAL A 1 406 ? -12.514 -13.858 2.023 1.00 98.25 406 VAL A N 1
ATOM 3197 C CA . VAL A 1 406 ? -13.432 -13.376 3.059 1.00 98.25 406 VAL A CA 1
ATOM 3198 C C . VAL A 1 406 ? -14.276 -12.268 2.450 1.00 98.25 406 VAL A C 1
ATOM 3200 O O . VAL A 1 406 ? -13.753 -11.264 1.972 1.00 98.25 406 VAL A O 1
ATOM 3203 N N . THR A 1 407 ? -15.591 -12.452 2.450 1.00 97.88 407 THR A N 1
ATOM 3204 C CA . THR A 1 407 ? -16.536 -11.511 1.846 1.00 97.88 407 THR A CA 1
ATOM 3205 C C . THR A 1 407 ? -17.408 -10.872 2.909 1.00 97.88 407 THR A C 1
ATOM 3207 O O . THR A 1 407 ? -18.051 -11.574 3.683 1.00 97.88 407 THR A O 1
ATOM 3210 N N . LEU A 1 408 ? -17.463 -9.543 2.906 1.00 97.19 408 LEU A N 1
ATOM 3211 C CA . LEU A 1 408 ? -18.370 -8.753 3.729 1.00 97.19 408 LEU A CA 1
ATOM 3212 C C . LEU A 1 408 ? -19.604 -8.361 2.927 1.00 97.19 408 LEU A C 1
ATOM 3214 O O . LEU A 1 408 ? -19.492 -7.853 1.808 1.00 97.19 408 LEU A O 1
ATOM 3218 N N . MET A 1 409 ? -20.777 -8.543 3.524 1.00 96.75 409 MET A N 1
ATOM 3219 C CA . MET A 1 409 ? -22.049 -8.067 2.987 1.00 96.75 409 MET A CA 1
ATOM 3220 C C . MET A 1 409 ? -22.545 -6.874 3.805 1.00 96.75 409 MET A C 1
ATOM 3222 O O . MET A 1 409 ? -22.450 -6.868 5.031 1.00 96.75 409 MET A O 1
ATOM 3226 N N . ASN A 1 410 ? -23.098 -5.866 3.134 1.00 94.25 410 ASN A N 1
ATOM 3227 C CA . ASN A 1 410 ? -23.714 -4.708 3.772 1.00 94.25 410 ASN A CA 1
ATOM 3228 C C . ASN A 1 410 ? -25.231 -4.701 3.506 1.00 94.25 410 ASN A C 1
ATOM 3230 O O . ASN A 1 410 ? -25.672 -4.242 2.447 1.00 94.25 410 ASN A O 1
ATOM 3234 N N . PRO A 1 411 ? -26.057 -5.169 4.462 1.00 92.69 411 PRO A N 1
ATOM 3235 C CA . PRO A 1 411 ? -27.509 -5.234 4.296 1.00 92.69 411 PRO A CA 1
ATOM 3236 C C . PRO A 1 411 ? -28.180 -3.866 4.127 1.00 92.69 411 PRO A C 1
ATOM 3238 O O . PRO A 1 411 ? -29.299 -3.795 3.629 1.00 92.69 411 PRO A O 1
ATOM 3241 N N . HIS A 1 412 ? -27.518 -2.774 4.525 1.00 90.50 412 HIS A N 1
ATOM 3242 C CA . HIS A 1 412 ? -28.091 -1.430 4.449 1.00 90.50 412 HIS A CA 1
ATOM 3243 C C . HIS A 1 412 ? -28.151 -0.881 3.022 1.00 90.50 412 HIS A C 1
ATOM 3245 O O . HIS A 1 412 ? -28.988 -0.026 2.738 1.00 90.50 412 HIS A O 1
ATOM 3251 N N . ASN A 1 413 ? -27.265 -1.339 2.134 1.00 92.62 413 ASN A N 1
ATOM 3252 C CA . ASN A 1 413 ? -27.193 -0.864 0.750 1.00 92.62 413 ASN A CA 1
ATOM 3253 C C . ASN A 1 413 ? -27.067 -1.985 -0.296 1.00 92.62 413 ASN A C 1
ATOM 3255 O O . ASN A 1 413 ? -26.973 -1.686 -1.483 1.00 92.62 413 ASN A O 1
ATOM 3259 N N . GLY A 1 414 ? -27.053 -3.254 0.122 1.00 92.00 414 GLY A N 1
ATOM 3260 C CA . GLY A 1 414 ? -26.869 -4.404 -0.768 1.00 92.00 414 GLY A CA 1
ATOM 3261 C C . GLY A 1 414 ? -25.442 -4.561 -1.304 1.00 92.00 414 GLY A C 1
ATOM 3262 O O . GLY A 1 414 ? -25.217 -5.360 -2.209 1.00 92.00 414 GLY A O 1
ATOM 3263 N N . GLY A 1 415 ? -24.480 -3.802 -0.774 1.00 94.31 415 GLY A N 1
ATOM 3264 C CA . GLY A 1 415 ? -23.084 -3.854 -1.189 1.00 94.31 415 GLY A CA 1
ATOM 3265 C C . GLY A 1 415 ? -22.392 -5.137 -0.737 1.00 94.31 415 GLY A C 1
ATOM 3266 O O . GLY A 1 415 ? -22.670 -5.669 0.340 1.00 94.31 415 GLY A O 1
ATOM 3267 N N . VAL A 1 416 ? -21.451 -5.606 -1.553 1.00 95.38 416 VAL A N 1
ATOM 3268 C CA . VAL A 1 416 ? -20.623 -6.783 -1.274 1.00 95.38 416 VAL A CA 1
ATOM 3269 C C . VAL A 1 416 ? -19.163 -6.418 -1.504 1.00 95.38 416 VAL A C 1
ATOM 3271 O O . VAL A 1 416 ? -18.832 -5.776 -2.500 1.00 95.38 416 VAL A O 1
ATOM 3274 N N . TYR A 1 417 ? -18.291 -6.823 -0.585 1.00 96.31 417 TYR A N 1
ATOM 3275 C CA . TYR A 1 417 ? -16.855 -6.602 -0.689 1.00 96.31 417 TYR A CA 1
ATOM 3276 C C . TYR A 1 417 ? -16.097 -7.903 -0.426 1.00 96.31 417 TYR A C 1
ATOM 3278 O O . TYR A 1 417 ? -16.045 -8.380 0.705 1.00 96.31 417 TYR A O 1
ATOM 3286 N N . ALA A 1 418 ? -15.531 -8.481 -1.486 1.00 97.06 418 ALA A N 1
ATOM 3287 C CA . ALA A 1 418 ? -14.732 -9.699 -1.424 1.00 97.06 418 ALA A CA 1
ATOM 3288 C C . ALA A 1 418 ? -13.243 -9.357 -1.283 1.00 97.06 418 ALA A C 1
ATOM 3290 O O . ALA A 1 418 ? -12.637 -8.768 -2.183 1.00 97.06 418 ALA A O 1
ATOM 3291 N N . SER A 1 419 ? -12.661 -9.753 -0.156 1.00 97.81 419 SER A N 1
ATOM 3292 C CA . SER A 1 419 ? -11.228 -9.699 0.109 1.00 97.81 419 SER A CA 1
ATOM 3293 C C . SER A 1 419 ? -10.595 -11.059 -0.173 1.00 97.81 419 SER A C 1
ATOM 3295 O O . SER A 1 419 ? -11.220 -12.101 0.030 1.00 97.81 419 SER A O 1
ATOM 3297 N N . PHE A 1 420 ? -9.342 -11.059 -0.616 1.00 98.44 420 PHE A N 1
ATOM 3298 C CA . PHE A 1 420 ? -8.557 -12.263 -0.878 1.00 98.44 420 PHE A CA 1
ATOM 3299 C C . PHE A 1 420 ? -7.245 -12.166 -0.111 1.00 98.44 420 PHE A C 1
ATOM 3301 O O . PHE A 1 420 ? -6.689 -11.081 0.024 1.00 98.44 420 PHE A O 1
ATOM 3308 N N . GLY A 1 421 ? -6.778 -13.291 0.414 1.00 98.12 421 GLY A N 1
ATOM 3309 C CA . GLY A 1 421 ? -5.509 -13.376 1.124 1.00 98.12 421 GLY A CA 1
ATOM 3310 C C . GLY A 1 421 ? -4.809 -14.678 0.784 1.00 98.12 421 GLY A C 1
ATOM 3311 O O . GLY A 1 421 ? -5.450 -15.728 0.743 1.00 98.12 421 GLY A O 1
ATOM 3312 N N . ALA A 1 422 ? -3.503 -14.623 0.542 1.00 98.62 422 ALA A N 1
ATOM 3313 C CA . ALA A 1 422 ? -2.714 -15.816 0.260 1.00 98.62 422 ALA A CA 1
ATOM 3314 C C . ALA A 1 422 ? -1.508 -15.961 1.186 1.00 98.62 422 ALA A C 1
ATOM 3316 O O . ALA A 1 422 ? -0.855 -14.976 1.542 1.00 98.62 422 ALA A O 1
ATOM 3317 N N . HIS A 1 423 ? -1.215 -17.207 1.557 1.00 98.62 423 HIS A N 1
ATOM 3318 C CA . HIS A 1 423 ? -0.009 -17.611 2.280 1.00 98.62 423 HIS A CA 1
ATOM 3319 C C . HIS A 1 423 ? 0.074 -19.148 2.359 1.00 98.62 423 HIS A C 1
ATOM 3321 O O . HIS A 1 423 ? -0.962 -19.788 2.548 1.00 98.62 423 HIS A O 1
ATOM 3327 N N . PRO A 1 424 ? 1.267 -19.784 2.353 1.00 98.25 424 PRO A N 1
ATOM 3328 C CA . PRO A 1 424 ? 1.387 -21.244 2.492 1.00 98.25 424 PRO A CA 1
ATOM 3329 C C . PRO A 1 424 ? 0.786 -21.828 3.782 1.00 98.25 424 PRO A C 1
ATOM 3331 O O . PRO A 1 424 ? 0.567 -23.033 3.887 1.00 98.25 424 PRO A O 1
ATOM 3334 N N . LYS A 1 425 ? 0.558 -20.989 4.798 1.00 97.81 425 LYS A N 1
ATOM 3335 C CA . LYS A 1 425 ? -0.143 -21.356 6.034 1.00 97.81 425 LYS A CA 1
ATOM 3336 C C . LYS A 1 425 ? -1.580 -20.856 5.960 1.00 97.81 425 LYS A C 1
ATOM 3338 O O . LYS A 1 425 ? -1.785 -19.650 5.882 1.00 97.81 425 LYS A O 1
ATOM 3343 N N . PHE A 1 426 ? -2.533 -21.782 6.064 1.00 97.62 426 PHE A N 1
ATOM 3344 C CA . PHE A 1 426 ? -3.974 -21.511 6.010 1.00 97.62 426 PHE A CA 1
ATOM 3345 C C . PHE A 1 426 ? -4.404 -20.370 6.942 1.00 97.62 426 PHE A C 1
ATOM 3347 O O . PHE A 1 426 ? -5.053 -19.430 6.502 1.00 97.62 426 PHE A O 1
ATOM 3354 N N . GLU A 1 427 ? -3.993 -20.432 8.212 1.00 97.31 427 GLU A N 1
ATOM 3355 C CA . GLU A 1 427 ? -4.306 -19.421 9.231 1.00 97.31 427 GLU A CA 1
ATOM 3356 C C . GLU A 1 427 ? -3.888 -18.015 8.801 1.00 97.31 427 GLU A C 1
ATOM 3358 O O . GLU A 1 427 ? -4.680 -17.082 8.853 1.00 97.31 427 GLU A O 1
ATOM 3363 N N . VAL A 1 428 ? -2.665 -17.886 8.283 1.00 97.56 428 VAL A N 1
ATOM 3364 C CA . VAL A 1 428 ? -2.112 -16.606 7.832 1.00 97.56 428 VAL A CA 1
ATOM 3365 C C . VAL A 1 428 ? -2.833 -16.111 6.577 1.00 97.56 428 VAL A C 1
ATOM 3367 O O . VAL A 1 428 ? -3.093 -14.920 6.457 1.00 97.56 428 VAL A O 1
ATOM 3370 N N . ALA A 1 429 ? -3.190 -16.997 5.641 1.00 98.19 429 ALA A N 1
ATOM 3371 C CA . ALA A 1 429 ? -3.958 -16.615 4.453 1.00 98.19 429 ALA A CA 1
ATOM 3372 C C . ALA A 1 429 ? -5.353 -16.080 4.832 1.00 98.19 429 ALA A C 1
ATOM 3374 O O . ALA A 1 429 ? -5.795 -15.057 4.304 1.00 98.19 429 ALA A O 1
ATOM 3375 N N . LEU A 1 430 ? -6.011 -16.738 5.792 1.00 97.81 430 LEU A N 1
ATOM 3376 C CA . LEU A 1 430 ? -7.308 -16.331 6.324 1.00 97.81 430 LEU A CA 1
ATOM 3377 C C . LEU A 1 430 ? -7.223 -14.995 7.083 1.00 97.81 430 LEU A C 1
ATOM 3379 O O . LEU A 1 430 ? -8.001 -14.084 6.797 1.00 97.81 430 LEU A O 1
ATOM 3383 N N . GLU A 1 431 ? -6.253 -14.845 7.990 1.00 97.06 431 GLU A N 1
ATOM 3384 C CA . GLU A 1 431 ? -6.018 -13.602 8.738 1.00 97.06 431 GLU A CA 1
ATOM 3385 C C . GLU A 1 431 ? -5.726 -12.427 7.796 1.00 97.06 431 GLU A C 1
ATOM 3387 O O . GLU A 1 431 ? -6.289 -11.342 7.950 1.00 97.06 431 GLU A O 1
ATOM 3392 N N . ARG A 1 432 ? -4.892 -12.636 6.770 1.00 96.31 432 ARG A N 1
ATOM 3393 C CA . ARG A 1 432 ? -4.580 -11.609 5.764 1.00 96.31 432 ARG A CA 1
ATOM 3394 C C . ARG A 1 432 ? -5.813 -11.166 4.989 1.00 96.31 432 ARG A C 1
ATOM 3396 O O . ARG A 1 432 ? -5.975 -9.973 4.756 1.00 96.31 432 ARG A O 1
ATOM 3403 N N . SER A 1 433 ? -6.685 -12.103 4.620 1.00 96.75 433 SER A N 1
ATOM 3404 C CA . SER A 1 433 ? -7.934 -11.777 3.928 1.00 96.75 433 SER A CA 1
ATOM 3405 C C . SER A 1 433 ? -8.868 -10.946 4.819 1.00 96.75 433 SER A C 1
ATOM 3407 O O . SER A 1 433 ? -9.420 -9.945 4.358 1.00 96.75 433 SER A O 1
ATOM 3409 N N . LEU A 1 434 ? -8.988 -11.294 6.105 1.00 95.19 434 LEU A N 1
ATOM 3410 C CA . LEU A 1 434 ? -9.811 -10.553 7.067 1.00 95.19 434 LEU A CA 1
ATOM 3411 C C . LEU A 1 434 ? -9.237 -9.164 7.395 1.00 95.19 434 LEU A C 1
ATOM 3413 O O . LEU A 1 434 ? -9.972 -8.181 7.422 1.00 95.19 434 LEU A O 1
ATOM 3417 N N . THR A 1 435 ? -7.932 -9.057 7.633 1.00 93.88 435 THR A N 1
ATOM 3418 C CA . THR A 1 435 ? -7.287 -7.776 7.971 1.00 93.88 435 THR A CA 1
ATOM 3419 C C . THR A 1 435 ? -7.284 -6.806 6.786 1.00 93.88 435 THR A C 1
ATOM 3421 O O . THR A 1 435 ? -7.537 -5.616 6.971 1.00 93.88 435 THR A O 1
ATOM 3424 N N . GLU A 1 436 ? -7.109 -7.306 5.557 1.00 93.56 436 GLU A N 1
ATOM 3425 C CA . GLU A 1 436 ? -7.245 -6.519 4.320 1.00 93.56 436 GLU A CA 1
ATOM 3426 C C . GLU A 1 436 ? -8.667 -5.987 4.115 1.00 93.56 436 GLU A C 1
ATOM 3428 O O . GLU A 1 436 ? -8.866 -4.863 3.652 1.00 93.56 436 GLU A O 1
ATOM 3433 N N . LEU A 1 437 ? -9.679 -6.765 4.511 1.00 92.81 437 LEU A N 1
ATOM 3434 C CA . LEU A 1 437 ? -11.082 -6.373 4.393 1.00 92.81 437 LEU A CA 1
ATOM 3435 C C . LEU A 1 437 ? -11.378 -5.054 5.132 1.00 92.81 437 LEU A C 1
ATOM 3437 O O . LEU A 1 437 ? -12.278 -4.317 4.726 1.00 92.81 437 LEU A O 1
ATOM 3441 N N . LEU A 1 438 ? -10.630 -4.752 6.198 1.00 89.50 438 LEU A N 1
ATOM 3442 C CA . LEU A 1 438 ? -10.844 -3.599 7.077 1.00 89.50 438 LEU A CA 1
ATOM 3443 C C . LEU A 1 438 ? -9.723 -2.547 7.020 1.00 89.50 438 LEU A C 1
ATOM 3445 O O . LEU A 1 438 ? -9.829 -1.517 7.692 1.00 89.50 438 LEU A O 1
ATOM 3449 N N . GLN A 1 439 ? -8.675 -2.756 6.219 1.00 89.06 439 GLN A N 1
ATOM 3450 C CA . GLN A 1 439 ? -7.555 -1.820 6.128 1.00 89.06 439 GLN A CA 1
ATOM 3451 C C . GLN A 1 439 ? -8.027 -0.444 5.633 1.00 89.06 439 GLN A C 1
ATOM 3453 O O . GLN A 1 439 ? -8.717 -0.333 4.619 1.00 89.06 439 GLN A O 1
ATOM 3458 N N . GLY A 1 440 ? -7.686 0.617 6.376 1.00 72.62 440 GLY A N 1
ATOM 3459 C CA . GLY A 1 440 ? -8.009 1.998 5.994 1.00 72.62 440 GLY A CA 1
ATOM 3460 C C . GLY A 1 440 ? -9.509 2.332 5.980 1.00 72.62 440 GLY A C 1
ATOM 3461 O O . GLY A 1 440 ? -9.898 3.400 5.502 1.00 72.62 440 GLY A O 1
ATOM 3462 N N . ARG A 1 441 ? -10.369 1.459 6.525 1.00 81.88 441 ARG A N 1
ATOM 3463 C CA . ARG A 1 441 ? -11.839 1.614 6.542 1.00 81.88 441 ARG A CA 1
ATOM 3464 C C . ARG A 1 441 ? -12.343 2.049 7.915 1.00 81.88 441 ARG A C 1
ATOM 3466 O O . ARG A 1 441 ? -11.600 1.982 8.893 1.00 81.88 441 ARG A O 1
ATOM 3473 N N . SER A 1 442 ? -13.530 2.645 7.961 1.00 64.69 442 SER A N 1
ATOM 3474 C CA . SER A 1 442 ? -14.132 3.265 9.156 1.00 64.69 442 SER A CA 1
ATOM 3475 C C . SER A 1 442 ? -15.486 2.662 9.466 1.00 64.69 442 SER A C 1
ATOM 3477 O O . SER A 1 442 ? -16.239 2.495 8.478 1.00 64.69 442 SER A O 1
#

Radius of gyration: 27.56 Å; chains: 1; bounding box: 64×73×78 Å